Protein 1VPM (pdb70)

Secondary structure (DSSP, 8-state):
--EEEGGGT-EEEEEE--GGGB-TTSBBPHHHHHHHHHHHHHHH---SSSEE----B------S--BTTEEEEEEEEE----S---EEEEEEEEETTT--EEEEEEEEE--EE-TTS-B----EEE--SHHHHHHHHHHHHHHHHHHHHH--/-EEEHHHH-EEEEEE--GGGB-TTSBBPHHHHHHHHHHHHHHH---SSSEE---EE--EE--S--BTTPEEEEEEEE----S---EEEEEEEE-TTT--EEEEEEEEE--EE-TTS-B----EEE--SHHHHHHHHHHHHHHHHHHH-/----EEGGGT-EEEEEE--GGGB-TTSBBPHHHHHHHHHHHHHHH---SSSEE---EE--EE-----BTTSEEEEEEEE----S---EEEEEEEE-TTT--EEEEEEEEE--EE-TTS-B---PPEE--SHHHHHHHHHHHHHHHHHHH-

Radius of gyration: 23.8 Å; Cα contacts (8 Å, |Δi|>4): 1056; chains: 3; bounding box: 76×59×45 Å

Nearest PDB structures (foldseek):
  7cz3-assembly1_F  TM=9.788E-01  e=2.796E-16  Bacillus cereus ATCC 14579
  2qq2-assembly1_E  TM=9.465E-01  e=4.352E-14  Homo sapiens
  2qq2-assembly2_H  TM=9.562E-01  e=4.317E-13  Homo sapiens
  2qq2-assembly2_L  TM=9.402E-01  e=6.090E-13  Homo sapiens
  2q2b-assembly1_B  TM=9.324E-01  e=1.348E-11  Mus musculus

Solvent-accessible surface area: 20459 Å² total

CATH classification: 3.10.129.10

Foldseek 3Di:
DAEEAQVLLKDKDKAAQAPVQDDPVFWGDPVVVVVVQVVSQQSSVNQFPAHDDWPDKDDKDFPDTEGHRKMKMKIKTDLWADFFKKMKMWIWIQDPVPRDIDTGIIIITMGGADPVRHGDGTHTYDYDDPVSVVSNVCVVVVVVVVVVVPDD/DEEAQVQLKDKDKDWQAPVQADPVFWGDPVSVVVVQVVSQQSSVNQFPAHDDWPDKDDKDFPDIEGGGWMKMKIKTDQWDDFFKKMKMWIWTADPVVRDIGTGIIIITMGGAHPVRHGDGTHTYDYDDPVSVVSNVCVVVVVVVVVVD/DADFAAQVLQKDKDKDAAADVQADPVFWGDPVSVVVVQVVSQQSSLNQFPAHDDWPDKPDKDFPDTDGHGWMKMKIKTDQWDDFFKKMKMWIWTARPVPRDIGTGIIIITMGGADPVRHGDGTGTYDYDDPVSVVSNVCVVVVVVVVVVD

Sequence (450 aa):
IQSYPVERSRTIQTRLVLPPDTNHLGTIFGGKVLAYIDEIAALTAKHANSAVVTASIDSVDFKSSATVVGGDDALELEGFVTHTGRTSEVYVRVHSNNLLTGERTLTTESFLTVAVDESGKPKPVPQVEPQTEEEKRLYETAPARKENRKKRAALQSYPVERSRTIQTRLVLPPDTNHLGTIFGGKVLAYIDEIAALTAKHANSAVVTASIDSVDFKSSATVGDALELEGFVTHTGRTSEVYVRVHSNNLLTGERTLTTESFLTVAVDESGKPKPVPQVEPQTEEEKRLYETAPARKENRKKRHIQSYPVERSRTIQTRLVLPPDTNHLGTIFGGKVLAYIDEIAALTAKHANSAVVTASIDSVDFKSSATVGDALELEGFVTHTGRTSEVYVRVHSNNLLTGERTLTTESFLTVAVDESGKPKPVPQVEPQTEEEKRLYETAPARKENRKKR

Structure (mmCIF, N/CA/C/O backbone):
data_1VPM
#
_entry.id   1VPM
#
_cell.length_a   82.984
_cell.length_b   106.507
_cell.length_c   120.254
_cell.angle_alpha   90.00
_cell.angle_beta   90.00
_cell.angle_gamma   90.00
#
_symmetry.space_group_name_H-M   'I 21 21 21'
#
loop_
_entity.id
_entity.type
_entity.pdbx_description
1 polymer 'acyl-CoA hydrolase'
2 non-polymer 'COENZYME A'
3 non-polymer 'PHOSPHATE ION'
4 water water
#
loop_
_atom_site.group_PDB
_atom_site.id
_atom_site.type_symbol
_atom_site.label_atom_id
_atom_site.label_alt_id
_atom_site.label_comp_id
_atom_site.label_asym_id
_atom_site.label_entity_id
_atom_site.label_seq_id
_atom_site.pdbx_PDB_ins_code
_atom_site.Cartn_x
_atom_site.Cartn_y
_atom_site.Cartn_z
_atom_site.occupancy
_atom_site.B_iso_or_equiv
_atom_site.auth_seq_id
_atom_site.auth_comp_id
_atom_site.auth_asym_id
_atom_site.auth_atom_id
_atom_site.pdbx_PDB_model_num
ATOM 1 N N . ILE A 1 14 ? -11.112 47.970 59.167 1.00 52.46 2 ILE A N 1
ATOM 2 C CA . ILE A 1 14 ? -11.398 48.862 60.349 1.00 51.95 2 ILE A CA 1
ATOM 3 C C . ILE A 1 14 ? -10.415 50.054 60.387 1.00 46.43 2 ILE A C 1
ATOM 4 O O . ILE A 1 14 ? -10.827 51.202 60.455 1.00 51.47 2 ILE A O 1
ATOM 9 N N . GLN A 1 15 ? -9.127 49.767 60.338 1.00 38.31 3 GLN A N 1
ATOM 10 C CA . GLN A 1 15 ? -8.100 50.790 60.357 1.00 32.93 3 GLN A C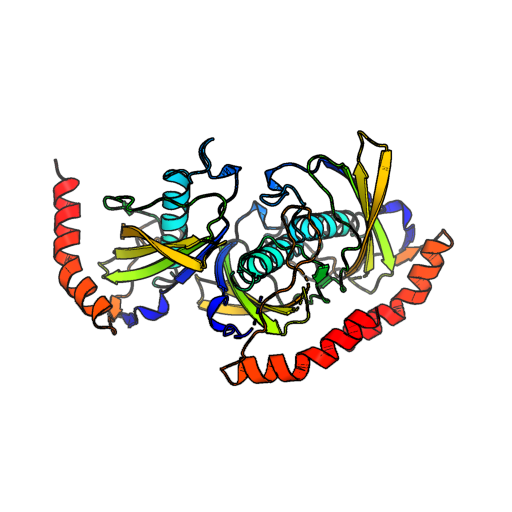A 1
ATOM 11 C C . GLN A 1 15 ? -8.276 51.725 59.126 1.00 29.01 3 GLN A C 1
ATOM 12 O O . GLN A 1 15 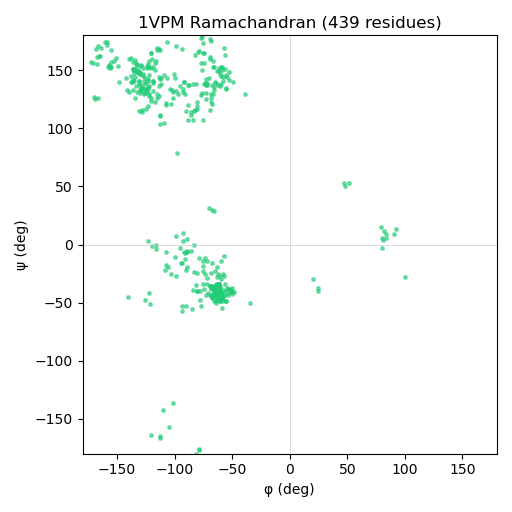? -8.577 51.255 58.039 1.00 28.19 3 GLN A O 1
ATOM 18 N N . SER A 1 16 ? -8.151 53.026 59.342 1.00 27.03 4 SER A N 1
ATOM 19 C CA . SER A 1 16 ? -8.228 53.998 58.275 1.00 26.19 4 SER A CA 1
ATOM 20 C C . SER A 1 16 ? -7.115 55.040 58.437 1.00 24.65 4 SER A C 1
ATOM 21 O O . SER A 1 16 ? -6.604 55.277 59.550 1.00 25.00 4 SER A O 1
ATOM 24 N N . TYR A 1 17 ? -6.674 55.590 57.304 1.00 20.78 5 TYR A N 1
ATOM 25 C CA . TYR A 1 17 ? -5.706 56.668 57.296 1.00 22.40 5 TYR A CA 1
ATOM 26 C C . TYR A 1 17 ? -6.159 57.806 56.372 1.00 24.14 5 TYR A C 1
ATOM 27 O O . TYR A 1 17 ? -6.816 57.576 55.354 1.00 24.64 5 TYR A O 1
ATOM 36 N N . PRO A 1 18 ? -5.796 59.038 56.725 1.00 24.03 6 PRO A N 1
ATOM 37 C CA . PRO A 1 18 ? -6.075 60.142 55.836 1.00 25.23 6 PRO A CA 1
ATOM 38 C C . PRO A 1 18 ? -5.481 59.927 54.442 1.00 24.92 6 PRO A C 1
ATOM 39 O O . PRO A 1 18 ? -4.406 59.322 54.266 1.00 22.12 6 PRO A O 1
ATOM 43 N N . VAL A 1 19 ? -6.153 60.522 53.476 1.00 25.62 7 VAL A N 1
ATOM 44 C CA . VAL A 1 19 ? -5.693 60.517 52.077 1.00 25.48 7 VAL A CA 1
ATOM 45 C C . VAL A 1 19 ? -4.298 61.033 52.006 1.00 25.09 7 VAL A C 1
ATOM 46 O O . VAL A 1 19 ? -3.470 60.539 51.225 1.00 26.44 7 VAL A O 1
ATOM 50 N N . GLU A 1 20 ? -3.994 62.013 52.821 1.00 28.46 8 GLU A N 1
ATOM 51 C CA . GLU A 1 20 ? -2.705 62.629 52.816 1.00 29.68 8 GLU A CA 1
ATOM 52 C C . GLU A 1 20 ? -1.548 61.704 53.072 1.00 30.19 8 GLU A C 1
ATOM 53 O O . GLU A 1 20 ? -0.464 62.000 52.630 1.00 34.33 8 GLU A O 1
ATOM 59 N N . ARG A 1 21 ? -1.751 60.579 53.771 1.00 28.61 9 ARG A N 1
ATOM 60 C CA . ARG A 1 21 ? -0.654 59.607 54.002 1.00 29.37 9 ARG A CA 1
ATOM 61 C C . ARG A 1 21 ? -0.121 59.062 52.676 1.00 28.12 9 ARG A C 1
ATOM 62 O O . ARG A 1 21 ? 1.030 58.760 52.565 1.00 30.48 9 ARG A O 1
ATOM 70 N N . SER A 1 22 ? -1.014 58.882 51.708 1.00 26.64 10 SER A N 1
ATOM 71 C CA . SER A 1 22 ? -0.704 58.198 50.449 1.00 26.92 10 SER A CA 1
ATOM 72 C C . SER A 1 22 ? -0.189 59.199 49.395 1.00 27.48 10 SER A C 1
ATOM 73 O O . SER A 1 22 ? 0.442 58.799 48.400 1.00 25.38 10 SER A O 1
ATOM 76 N N . ARG A 1 23 ? -0.461 60.495 49.599 1.00 23.61 11 ARG A N 1
ATOM 77 C CA . ARG A 1 23 ? -0.340 61.452 48.488 1.00 24.52 11 ARG A CA 1
ATOM 78 C C . ARG A 1 23 ? 1.110 61.573 48.058 1.00 27.71 11 ARG A C 1
ATOM 79 O O . ARG A 1 23 ? 2.005 61.685 48.886 1.00 25.87 11 ARG A O 1
ATOM 93 N N . THR A 1 24 ? 1.353 61.506 46.748 1.00 25.02 12 THR A N 1
ATOM 94 C CA . THR A 1 24 ? 2.671 61.473 46.214 1.00 23.55 12 THR A CA 1
ATOM 95 C C . THR A 1 24 ? 2.762 62.366 44.996 1.00 25.51 12 THR A C 1
ATOM 96 O O . THR A 1 24 ? 1.861 62.466 44.205 1.00 26.15 12 THR A O 1
ATOM 100 N N . ILE A 1 25 ? 3.878 63.060 44.932 1.00 25.94 13 ILE A N 1
ATOM 101 C CA . ILE A 1 25 ? 4.208 63.943 43.800 1.00 28.88 13 ILE A CA 1
ATOM 102 C C . ILE A 1 25 ? 5.471 63.499 43.081 1.00 27.07 13 ILE A C 1
ATOM 103 O O . ILE A 1 25 ? 6.503 63.088 43.690 1.00 26.77 13 ILE A O 1
ATOM 108 N N . GLN A 1 26 ? 5.426 63.575 41.753 1.00 26.40 14 GLN A N 1
ATOM 109 C CA . GLN A 1 26 ? 6.623 63.345 40.933 1.00 28.53 14 GLN A CA 1
ATOM 110 C C . GLN A 1 26 ? 6.745 64.465 39.908 1.00 27.54 14 GLN A C 1
ATOM 111 O O . GLN A 1 26 ? 5.752 65.045 39.474 1.00 27.84 14 GLN A O 1
ATOM 117 N N . THR A 1 27 ? 7.995 64.789 39.542 1.00 26.33 15 THR A N 1
ATOM 118 C CA . THR A 1 27 ? 8.253 65.711 38.442 1.00 25.31 15 THR A CA 1
ATOM 119 C C . THR A 1 27 ? 9.282 65.064 37.533 1.00 28.52 15 THR A C 1
ATOM 120 O O . THR A 1 27 ? 10.242 64.493 38.024 1.00 29.69 15 THR A O 1
ATOM 124 N N . ARG A 1 28 ? 9.087 65.167 36.221 1.00 26.73 16 ARG A N 1
ATOM 125 C CA . ARG A 1 28 ? 10.004 64.528 35.257 1.00 28.60 16 ARG A CA 1
ATOM 126 C C . ARG A 1 28 ? 10.280 65.511 34.134 1.00 25.82 16 ARG A C 1
ATOM 127 O O . ARG A 1 28 ? 9.381 66.162 33.633 1.00 26.50 16 ARG A O 1
ATOM 135 N N . LEU A 1 29 ? 11.512 65.542 33.694 1.00 24.51 17 LEU A N 1
ATOM 136 C CA . LEU A 1 29 ? 11.887 66.337 32.565 1.00 26.16 17 LEU A CA 1
ATOM 137 C C . LEU A 1 29 ? 11.531 65.558 31.302 1.00 26.93 17 LEU A C 1
ATOM 138 O O . LEU A 1 29 ? 11.831 64.362 31.218 1.00 28.73 17 LEU A O 1
ATOM 143 N N . VAL A 1 30 ? 10.982 66.235 30.305 1.00 23.83 18 VAL A N 1
ATOM 144 C CA . VAL A 1 30 ? 10.680 65.577 29.005 1.00 26.22 18 VAL A CA 1
ATOM 145 C C . VAL A 1 30 ? 11.918 65.689 28.127 1.00 25.25 18 VAL A C 1
ATOM 146 O O . VAL A 1 30 ? 12.438 66.814 27.840 1.00 25.07 18 VAL A O 1
ATOM 150 N N . LEU A 1 31 ? 12.477 64.547 27.711 1.00 25.59 19 LEU A N 1
ATOM 151 C CA . LEU A 1 31 ? 13.657 64.562 26.918 1.00 28.61 19 LEU A CA 1
ATOM 152 C C . LEU A 1 31 ? 13.474 63.898 25.551 1.00 30.69 19 LEU A C 1
ATOM 153 O O . LEU A 1 31 ? 12.505 63.214 25.360 1.00 29.17 19 LEU A O 1
ATOM 158 N N . PRO A 1 32 ? 14.412 64.128 24.617 1.00 31.48 20 PRO A N 1
ATOM 159 C CA . PRO A 1 32 ? 14.249 63.593 23.230 1.00 34.15 20 PRO A CA 1
ATOM 160 C C . PRO A 1 32 ? 13.906 62.109 23.064 1.00 34.92 20 PRO A C 1
ATOM 161 O O . PRO A 1 32 ? 13.097 61.776 22.200 1.00 36.27 20 PRO A O 1
ATOM 165 N N . PRO A 1 33 ? 14.455 61.219 23.903 1.00 32.90 21 PRO A N 1
ATOM 166 C CA . PRO A 1 33 ? 14.062 59.795 23.809 1.00 34.36 21 PRO A CA 1
ATOM 167 C C . PRO A 1 33 ? 12.603 59.484 24.100 1.00 34.87 21 PRO A C 1
ATOM 168 O O . PRO A 1 33 ? 12.156 58.401 23.776 1.00 36.10 21 PRO A O 1
ATOM 172 N N . ASP A 1 34 ? 11.925 60.421 24.779 1.00 28.04 22 ASP A N 1
ATOM 173 C CA . ASP A 1 34 ? 10.557 60.313 25.247 1.00 29.08 22 ASP A CA 1
ATOM 174 C C . ASP A 1 34 ? 9.530 60.803 24.229 1.00 26.69 22 ASP A C 1
ATOM 175 O O . ASP A 1 34 ? 8.343 60.687 24.519 1.00 27.08 22 ASP A O 1
ATOM 180 N N . THR A 1 35 ? 9.956 61.371 23.095 1.00 25.72 23 THR A N 1
ATOM 181 C CA . THR A 1 35 ? 9.073 62.085 22.163 1.00 26.39 23 THR A CA 1
ATOM 182 C C . THR A 1 35 ? 9.092 61.513 20.749 1.00 27.90 23 THR A C 1
ATOM 183 O O . THR A 1 35 ? 10.081 60.942 20.321 1.00 28.50 23 THR A O 1
ATOM 187 N N . ASN A 1 36 ? 8.028 61.787 19.991 1.00 25.06 24 ASN A N 1
ATOM 188 C CA . ASN A 1 36 ? 8.000 61.559 18.540 1.00 25.66 24 ASN A CA 1
ATOM 189 C C . ASN A 1 36 ? 8.962 62.548 17.863 1.00 30.13 24 ASN A C 1
ATOM 190 O O . ASN A 1 36 ? 9.597 63.405 18.521 1.00 30.24 24 ASN A O 1
ATOM 195 N N . HIS A 1 37 ? 9.132 62.419 16.557 1.00 29.78 25 HIS A N 1
ATOM 196 C CA . HIS A 1 37 ? 10.178 63.182 15.892 1.00 33.47 25 HIS A CA 1
ATOM 197 C C . HIS A 1 37 ? 9.843 64.648 15.743 1.00 34.40 25 HIS A C 1
ATOM 198 O O . HIS A 1 37 ? 10.712 65.448 15.422 1.00 35.60 25 HIS A O 1
ATOM 205 N N . LEU A 1 38 ? 8.586 64.990 16.001 1.00 33.30 26 LEU A N 1
ATOM 206 C CA . LEU A 1 38 ? 8.160 66.360 16.161 1.00 33.09 26 LEU A CA 1
ATOM 207 C C . LEU A 1 38 ? 8.305 66.949 17.566 1.00 33.45 26 LEU A C 1
ATOM 208 O O . LEU A 1 38 ? 8.032 68.133 17.767 1.00 34.60 26 LEU A O 1
ATOM 213 N N . GLY A 1 39 ? 8.706 66.126 18.533 1.00 30.49 27 GLY A N 1
ATOM 214 C CA . GLY A 1 39 ? 8.977 66.566 19.902 1.00 30.26 27 GLY A CA 1
ATOM 215 C C . GLY A 1 39 ? 7.856 66.498 20.899 1.00 28.77 27 GLY A C 1
ATOM 216 O O . GLY A 1 39 ? 7.976 66.995 22.019 1.00 28.74 27 GLY A O 1
ATOM 217 N N . THR A 1 40 ? 6.783 65.794 20.530 1.00 25.38 28 THR A N 1
ATOM 218 C CA . THR A 1 40 ? 5.634 65.565 21.412 1.00 28.10 28 THR A CA 1
ATOM 219 C C . THR A 1 40 ? 5.834 64.271 22.189 1.00 25.37 28 THR A C 1
ATOM 220 O O . THR A 1 40 ? 6.157 63.227 21.567 1.00 25.89 28 THR A O 1
ATOM 224 N N . ILE A 1 41 ? 5.676 64.325 23.513 1.00 24.52 29 ILE A N 1
ATOM 225 C CA . ILE A 1 41 ? 5.916 63.163 24.342 1.00 24.43 29 ILE A CA 1
ATOM 226 C C . ILE A 1 41 ? 5.000 62.003 23.935 1.00 23.62 29 ILE A C 1
ATOM 227 O O . ILE A 1 41 ? 3.837 62.225 23.600 1.00 26.49 29 ILE A O 1
ATOM 232 N N . PHE A 1 42 ? 5.562 60.783 23.891 1.00 24.84 30 PHE A N 1
ATOM 233 C CA . PHE A 1 42 ? 4.722 59.583 23.631 1.00 24.20 30 PHE A CA 1
ATOM 234 C C . PHE A 1 42 ? 3.694 59.408 24.724 1.00 23.34 30 PHE A C 1
ATOM 235 O O . PHE A 1 42 ? 4.012 59.547 25.919 1.00 24.25 30 PHE A O 1
ATOM 243 N N . GLY A 1 43 ? 2.450 59.075 24.341 1.00 22.42 31 GLY A N 1
ATOM 244 C CA . GLY A 1 43 ? 1.424 58.683 25.285 1.00 26.38 31 GLY A CA 1
ATOM 245 C C . GLY A 1 43 ? 1.898 57.633 26.279 1.00 23.55 31 GLY A C 1
ATOM 246 O O . GLY A 1 43 ? 1.520 57.654 27.456 1.00 23.71 31 GLY A O 1
ATOM 247 N N . GLY A 1 44 ? 2.648 56.675 25.788 1.00 23.00 32 GLY A N 1
ATOM 248 C CA . GLY A 1 44 ? 3.136 55.590 26.630 1.00 27.32 32 GLY A CA 1
ATOM 249 C C . GLY A 1 44 ? 4.053 56.009 27.760 1.00 21.83 32 GLY A C 1
ATOM 250 O O . GLY A 1 44 ? 4.052 55.372 28.823 1.00 23.29 32 GLY A O 1
ATOM 251 N N . LYS A 1 45 ? 4.861 57.034 27.560 1.00 22.26 33 LYS A N 1
ATOM 252 C CA . LYS A 1 45 ? 5.725 57.506 28.632 1.00 25.69 33 LYS A CA 1
ATOM 253 C C . LYS A 1 45 ? 4.857 58.096 29.746 1.00 23.67 33 LYS A C 1
ATOM 254 O O . LYS A 1 45 ? 5.103 57.871 30.921 1.00 23.04 33 LYS A O 1
ATOM 260 N N . VAL A 1 46 ? 3.834 58.858 29.363 1.00 22.38 34 VAL A N 1
ATOM 261 C CA . VAL A 1 46 ? 2.915 59.453 30.317 1.00 21.95 34 VAL A CA 1
ATOM 262 C C . VAL A 1 46 ? 2.144 58.373 31.102 1.00 22.04 34 VAL A C 1
ATOM 263 O O . VAL A 1 46 ? 2.110 58.374 32.355 1.00 21.31 34 VAL A O 1
ATOM 267 N N . LEU A 1 47 ? 1.695 57.354 30.383 1.00 21.28 35 LEU A N 1
ATOM 268 C CA . LEU A 1 47 ? 1.121 56.222 31.051 1.00 21.65 35 LEU A CA 1
ATOM 269 C C . LEU A 1 47 ? 2.055 55.504 32.024 1.00 21.06 35 LEU A C 1
ATOM 270 O O . LEU A 1 47 ? 1.574 55.123 33.144 1.00 23.33 35 LEU A O 1
ATOM 275 N N . ALA A 1 48 ? 3.306 55.338 31.630 1.00 22.93 36 ALA A N 1
ATOM 276 C CA . ALA A 1 48 ? 4.340 54.688 32.470 1.00 19.87 36 ALA A CA 1
ATOM 277 C C . ALA A 1 48 ? 4.478 55.490 33.776 1.00 22.85 36 ALA A C 1
ATOM 278 O O . ALA A 1 48 ? 4.517 54.930 34.900 1.00 22.84 36 ALA A O 1
ATOM 280 N N . TYR A 1 49 ? 4.557 56.802 33.629 1.00 24.17 37 TYR A N 1
ATOM 281 C CA . TYR A 1 49 ? 4.709 57.691 34.804 1.00 25.41 37 TYR A CA 1
ATOM 282 C C . TYR A 1 49 ? 3.491 57.703 35.697 1.00 21.27 37 TYR A C 1
ATOM 283 O O . TYR A 1 49 ? 3.621 57.719 36.942 1.00 20.99 37 TYR A O 1
ATOM 292 N N . ILE A 1 50 ? 2.289 57.616 35.115 1.00 22.24 38 ILE A N 1
ATOM 293 C CA . ILE A 1 50 ? 1.044 57.531 35.863 1.00 23.64 38 ILE A CA 1
ATOM 294 C C . ILE A 1 50 ? 1.010 56.254 36.739 1.00 23.62 38 ILE A C 1
ATOM 295 O O . ILE A 1 50 ? 0.694 56.313 37.923 1.00 22.88 38 ILE A O 1
ATOM 300 N N . ASP A 1 51 ? 1.374 55.116 36.168 1.00 23.70 39 ASP A N 1
ATOM 301 C CA . ASP A 1 51 ? 1.401 53.868 36.952 1.00 23.71 39 ASP A CA 1
ATOM 302 C C . ASP A 1 51 ? 2.486 53.929 38.015 1.00 23.45 39 ASP A C 1
ATOM 303 O O . ASP A 1 51 ? 2.274 53.431 39.115 1.00 24.59 39 ASP A O 1
ATOM 308 N N . GLU A 1 52 ? 3.631 54.535 37.732 1.00 24.36 40 GLU A N 1
ATOM 309 C CA . GLU A 1 52 ? 4.729 54.635 38.700 1.00 25.50 40 GLU A CA 1
ATOM 310 C C . GLU A 1 52 ? 4.250 55.366 39.923 1.00 23.49 40 GLU A C 1
ATOM 311 O O . GLU A 1 52 ? 4.495 54.931 41.070 1.00 22.12 40 GLU A O 1
ATOM 322 N N . ILE A 1 53 ? 3.582 56.494 39.707 1.00 22.27 41 ILE A N 1
ATOM 323 C CA . ILE A 1 53 ? 3.151 57.313 40.849 1.00 24.33 41 ILE A CA 1
ATOM 324 C C . ILE A 1 53 ? 2.001 56.582 41.552 1.00 23.02 41 ILE A C 1
ATOM 325 O O . ILE A 1 53 ? 1.874 56.627 42.764 1.00 23.08 41 ILE A O 1
ATOM 330 N N . ALA A 1 54 ? 1.174 55.879 40.816 1.00 22.50 42 ALA A N 1
ATOM 331 C CA . ALA A 1 54 ? 0.104 55.138 41.453 1.00 23.08 42 ALA A CA 1
ATOM 332 C C . ALA A 1 54 ? 0.589 54.021 42.349 1.00 22.98 42 ALA A C 1
ATOM 333 O O . ALA A 1 54 ? -0.004 53.774 43.402 1.00 22.04 42 ALA A O 1
ATOM 335 N N . ALA A 1 55 ? 1.607 53.310 41.906 1.00 21.28 43 ALA A N 1
ATOM 336 C CA . ALA A 1 55 ? 2.251 52.240 42.673 1.00 23.12 43 ALA A CA 1
ATOM 337 C C . ALA A 1 55 ? 2.829 52.818 43.950 1.00 23.98 43 ALA A C 1
ATOM 338 O O . ALA A 1 55 ? 2.648 52.237 45.021 1.00 21.74 43 ALA A O 1
ATOM 340 N N . LEU A 1 56 ? 3.553 53.941 43.849 1.00 21.78 44 LEU A N 1
ATOM 341 C CA . LEU A 1 56 ? 4.094 54.579 45.038 1.00 21.83 44 LEU A CA 1
ATOM 342 C C . LEU A 1 56 ? 3.022 54.977 46.039 1.00 20.79 44 LEU A C 1
ATOM 343 O O . LEU A 1 56 ? 3.146 54.710 47.249 1.00 21.28 44 LEU A O 1
ATOM 348 N N . THR A 1 57 ? 1.990 55.598 45.526 1.00 21.47 45 THR A N 1
ATOM 349 C CA . THR A 1 57 ? 0.835 55.995 46.324 1.00 22.39 45 THR A CA 1
ATOM 350 C C . THR A 1 57 ? 0.191 54.820 47.081 1.00 21.62 45 THR A C 1
ATOM 351 O O . THR A 1 57 ? -0.088 54.875 48.299 1.00 20.74 45 THR A O 1
ATOM 355 N N . ALA A 1 58 ? -0.052 53.739 46.349 1.00 21.90 46 ALA A N 1
ATOM 356 C CA . ALA A 1 58 ? -0.723 52.581 46.903 1.00 21.56 46 ALA A CA 1
ATOM 357 C C . ALA A 1 58 ? 0.191 51.867 47.905 1.00 21.46 46 ALA A C 1
ATOM 358 O O . ALA A 1 58 ? -0.254 51.408 48.942 1.00 20.95 46 ALA A O 1
ATOM 368 N N . LYS A 1 60 ? 2.423 53.313 49.783 1.00 20.20 48 LYS A N 1
ATOM 369 C CA . LYS A 1 60 ? 2.381 54.160 50.978 1.00 23.88 48 LYS A CA 1
ATOM 370 C C . LYS A 1 60 ? 1.131 53.961 51.795 1.00 24.57 48 LYS A C 1
ATOM 371 O O . LYS A 1 60 ? 1.185 54.012 53.043 1.00 25.23 48 LYS A O 1
ATOM 377 N N . HIS A 1 61 ? 0.000 53.762 51.117 1.00 22.38 49 HIS A N 1
ATOM 378 C CA . HIS A 1 61 ? -1.261 53.564 51.847 1.00 23.41 49 HIS A CA 1
ATOM 379 C C . HIS A 1 61 ? -1.309 52.219 52.541 1.00 22.94 49 HIS A C 1
ATOM 380 O O . HIS A 1 61 ? -1.754 52.138 53.684 1.00 23.21 49 HIS A O 1
ATOM 387 N N . ALA A 1 62 ? -0.839 51.182 51.859 1.00 22.13 50 ALA A N 1
ATOM 388 C CA . ALA A 1 62 ? -0.978 49.785 52.299 1.00 22.51 50 ALA A CA 1
ATOM 389 C C . ALA A 1 62 ? 0.229 49.192 52.963 1.00 22.65 50 ALA A C 1
ATOM 390 O O . ALA A 1 62 ? 0.163 48.078 53.488 1.00 22.51 50 ALA A O 1
ATOM 392 N N . ASN A 1 63 ? 1.358 49.901 52.886 1.00 22.77 51 ASN A N 1
ATOM 393 C CA . ASN A 1 63 ? 2.637 49.386 53.349 1.00 22.85 51 ASN A CA 1
ATOM 394 C C . ASN A 1 63 ? 2.906 47.949 52.856 1.00 21.90 51 ASN A C 1
ATOM 395 O O . ASN A 1 63 ? 3.235 47.044 53.622 1.00 22.81 51 ASN A O 1
ATOM 400 N N . SER A 1 64 ? 2.795 47.772 51.538 1.00 23.05 52 SER A N 1
ATOM 401 C CA . SER A 1 64 ? 2.815 46.462 50.899 1.00 24.60 52 SER A CA 1
ATOM 402 C C . SER A 1 64 ? 3.319 46.590 49.502 1.00 23.58 52 SER A C 1
ATOM 403 O O . SER A 1 64 ? 3.185 47.638 48.891 1.00 23.52 52 SER A O 1
ATOM 408 N N . ALA A 1 65 ? 3.826 45.492 48.948 1.00 23.55 53 ALA A N 1
ATOM 409 C CA . ALA A 1 65 ? 3.908 45.410 47.492 1.00 24.61 53 ALA A CA 1
ATOM 410 C C . ALA A 1 65 ? 2.505 45.566 46.897 1.00 24.24 53 ALA A C 1
ATOM 411 O O . ALA A 1 65 ? 1.503 45.240 47.540 1.00 22.47 53 ALA A O 1
ATOM 413 N N . VAL A 1 66 ? 2.448 46.067 45.669 1.00 23.41 54 VAL A N 1
ATOM 414 C CA . VAL A 1 66 ? 1.176 46.232 44.974 1.00 21.89 54 VAL A CA 1
ATOM 415 C C . VAL A 1 66 ? 1.304 45.797 43.522 1.00 21.59 54 VAL A C 1
ATOM 416 O O . VAL A 1 66 ? 2.402 45.711 42.975 1.00 21.64 54 VAL A O 1
ATOM 420 N N . VAL A 1 67 ? 0.165 45.512 42.896 1.00 21.50 55 VAL A N 1
ATOM 421 C CA . VAL A 1 67 ? 0.132 45.250 41.461 1.00 23.15 55 VAL A CA 1
ATOM 422 C C . VAL A 1 67 ? -1.014 46.075 40.889 1.00 22.14 55 VAL A C 1
ATOM 423 O O . VAL A 1 67 ? -1.955 46.414 41.606 1.00 22.51 55 VAL A O 1
ATOM 427 N N . THR A 1 68 ? -0.889 46.427 39.611 1.00 22.35 56 THR A N 1
ATOM 428 C CA . THR A 1 68 ? -1.921 47.201 38.946 1.00 21.09 56 THR A CA 1
ATOM 429 C C . THR A 1 68 ? -2.993 46.262 38.396 1.00 21.52 56 THR A C 1
ATOM 430 O O . THR A 1 68 ? -2.704 45.416 37.559 1.00 23.36 56 THR A O 1
ATOM 434 N N . ALA A 1 69 ? -4.196 46.342 38.926 1.00 21.19 57 ALA A N 1
ATOM 435 C CA . ALA A 1 69 ? -5.281 45.533 38.393 1.00 20.54 57 ALA A CA 1
ATOM 436 C C . ALA A 1 69 ? -5.880 46.059 37.098 1.00 22.92 57 ALA A C 1
ATOM 437 O O . ALA A 1 69 ? -6.243 45.295 36.184 1.00 19.27 57 ALA A O 1
ATOM 439 N N . SER A 1 70 ? -6.014 47.365 37.057 1.00 22.78 58 SER A N 1
ATOM 440 C CA . SER A 1 70 ? -6.572 48.095 35.911 1.00 22.12 58 SER A CA 1
ATOM 441 C C . SER A 1 70 ? -6.277 49.599 35.956 1.00 24.00 58 SER A C 1
ATOM 442 O O . SER A 1 70 ? -5.875 50.168 36.969 1.00 21.76 58 SER A O 1
ATOM 445 N N . ILE A 1 71 ? -6.419 50.224 34.795 1.00 23.42 59 ILE A N 1
ATOM 446 C CA . ILE A 1 71 ? -6.476 51.650 34.623 1.00 22.86 59 ILE A CA 1
ATOM 447 C C . ILE A 1 71 ? -7.755 51.980 33.826 1.00 25.37 59 ILE A C 1
ATOM 448 O O . ILE A 1 71 ? -8.142 51.250 32.930 1.00 22.59 59 ILE A O 1
ATOM 453 N N . ASP A 1 72 ? -8.466 53.031 34.220 1.00 24.09 60 ASP A N 1
ATOM 454 C CA . ASP A 1 72 ? -9.630 53.464 33.464 1.00 24.70 60 ASP A CA 1
ATOM 455 C C . ASP A 1 72 ? -9.116 54.183 32.212 1.00 22.98 60 ASP A C 1
ATOM 456 O O . ASP A 1 72 ? -7.903 54.411 32.047 1.00 24.18 60 ASP A O 1
ATOM 461 N N . SER A 1 73 ? -10.047 54.619 31.376 1.00 23.13 61 SER A N 1
ATOM 462 C CA . SER A 1 73 ? -9.646 55.317 30.158 1.00 24.28 61 SER A CA 1
ATOM 463 C C . SER A 1 73 ? -8.808 56.571 30.486 1.00 24.01 61 SER A C 1
ATOM 464 O O . SER A 1 73 ? -8.957 57.213 31.561 1.00 25.53 61 SER A O 1
ATOM 469 N N . VAL A 1 74 ? -7.902 56.959 29.595 1.00 23.40 62 VAL A N 1
ATOM 470 C CA . VAL A 1 74 ? -7.033 58.131 29.770 1.00 22.60 62 VAL A CA 1
ATOM 471 C C . VAL A 1 74 ? -7.169 58.975 28.494 1.00 25.79 62 VAL A C 1
ATOM 472 O O . VAL A 1 74 ? -6.842 58.505 27.404 1.00 25.04 62 VAL A O 1
ATOM 476 N N . ASP A 1 75 ? -7.713 60.194 28.617 1.00 24.90 63 ASP A N 1
ATOM 477 C CA . ASP A 1 75 ? -7.907 61.085 27.473 1.00 24.18 63 ASP A CA 1
ATOM 478 C C . ASP A 1 75 ? -6.869 62.183 27.613 1.00 27.16 63 ASP A C 1
ATOM 479 O O . ASP A 1 75 ? -6.801 62.838 28.641 1.00 27.87 63 ASP A O 1
ATOM 484 N N . PHE A 1 76 ? -6.017 62.337 26.616 1.00 23.35 64 PHE A N 1
ATOM 485 C CA . PHE A 1 76 ? -4.975 63.348 26.636 1.00 25.35 64 PHE A CA 1
ATOM 486 C C . PHE A 1 76 ? -5.510 64.672 26.134 1.00 30.13 64 PHE A C 1
ATOM 487 O O . PHE A 1 76 ? -5.794 64.822 24.953 1.00 32.43 64 PHE A O 1
ATOM 495 N N . LYS A 1 77 ? -5.607 65.610 27.060 1.00 27.55 65 LYS A N 1
ATOM 496 C CA . LYS A 1 77 ? -6.152 66.954 26.819 1.00 28.97 65 LYS A CA 1
ATOM 497 C C . LYS A 1 77 ? -5.156 67.894 26.178 1.00 29.76 65 LYS A C 1
ATOM 498 O O . LYS A 1 77 ? -5.538 68.860 25.514 1.00 35.13 65 LYS A O 1
ATOM 502 N N . SER A 1 78 ? -3.881 67.610 26.376 1.00 27.56 66 SER A N 1
ATOM 503 C CA . SER A 1 78 ? -2.811 68.429 25.812 1.00 30.55 66 SER A CA 1
ATOM 504 C C . SER A 1 78 ? -1.573 67.576 25.765 1.00 33.18 66 SER A C 1
ATOM 505 O O . SER A 1 78 ? -1.569 66.481 26.292 1.00 33.32 66 SER A O 1
ATOM 508 N N . SER A 1 79 ? -0.538 68.108 25.122 1.00 36.24 67 SER A N 1
ATOM 509 C CA . SER A 1 79 ? 0.740 67.425 24.970 1.00 39.13 67 SER A CA 1
ATOM 510 C C . SER A 1 79 ? 1.777 68.043 25.874 1.00 38.32 67 SER A C 1
ATOM 511 O O . SER A 1 79 ? 1.538 69.016 26.610 1.00 43.54 67 SER A O 1
ATOM 514 N N . ALA A 1 80 ? 2.934 67.432 25.895 1.00 36.08 68 ALA A N 1
ATOM 515 C CA . ALA A 1 80 ? 4.052 68.041 26.487 1.00 35.03 68 ALA A CA 1
ATOM 516 C C . ALA A 1 80 ? 5.134 67.809 25.455 1.00 31.71 68 ALA A C 1
ATOM 517 O O . ALA A 1 80 ? 5.035 66.887 24.633 1.00 33.51 68 ALA A O 1
ATOM 519 N N . THR A 1 81 ? 6.122 68.652 25.477 1.00 31.33 69 THR A N 1
ATOM 520 C CA . THR A 1 81 ? 7.203 68.640 24.521 1.00 34.99 69 THR A CA 1
ATOM 521 C C . THR A 1 81 ? 8.518 68.757 25.222 1.00 32.02 69 THR A C 1
ATOM 522 O O . THR A 1 81 ? 8.580 69.010 26.423 1.00 31.47 69 THR A O 1
ATOM 526 N N A VAL A 1 82 ? 9.592 68.607 24.465 0.30 29.78 70 VAL A N 1
ATOM 527 N N B VAL A 1 82 ? 9.601 68.583 24.477 0.70 31.48 70 VAL A N 1
ATOM 528 C CA A VAL A 1 82 ? 10.931 68.759 24.999 0.30 28.89 70 VAL A CA 1
ATOM 529 C CA B VAL A 1 82 ? 10.941 68.555 25.037 0.70 33.74 70 VAL A CA 1
ATOM 530 C C A VAL A 1 82 ? 11.173 70.053 25.819 0.30 28.57 70 VAL A C 1
ATOM 531 C C B VAL A 1 82 ? 11.380 69.747 25.926 0.70 35.70 70 VAL A C 1
ATOM 532 O O A VAL A 1 82 ? 12.135 70.139 26.566 0.30 30.82 70 VAL A O 1
ATOM 533 O O B VAL A 1 82 ? 11.241 70.914 25.562 0.70 34.78 70 VAL A O 1
ATOM 540 N N A GLY A 1 83 ? 10.291 71.037 25.744 0.30 26.12 71 GLY A N 1
ATOM 541 N N B GLY A 1 83 ? 11.898 69.412 27.115 0.70 35.95 71 GLY A N 1
ATOM 542 C CA A GLY A 1 83 ? 10.472 72.219 26.586 0.30 22.40 71 GLY A CA 1
ATOM 543 C CA B GLY A 1 83 ? 12.458 70.394 28.024 0.70 35.45 71 GLY A CA 1
ATOM 544 C C A GLY A 1 83 ? 9.655 72.197 27.869 0.30 21.29 71 GLY A C 1
ATOM 545 C C B GLY A 1 83 ? 11.394 70.933 28.946 0.70 33.34 71 GLY A C 1
ATOM 546 O O A GLY A 1 83 ? 9.640 73.197 28.592 0.30 18.00 71 GLY A O 1
ATOM 547 O O B GLY A 1 83 ? 11.728 71.628 29.927 0.70 30.22 71 GLY A O 1
ATOM 548 N N A ASP A 1 84 ? 9.003 71.062 28.141 0.30 18.48 72 ASP A N 1
ATOM 549 N N B ASP A 1 84 ? 10.128 70.636 28.624 0.70 29.71 72 ASP A N 1
ATOM 550 C CA A ASP A 1 84 ? 8.139 70.849 29.349 0.30 19.96 72 ASP A CA 1
ATOM 551 C CA B ASP A 1 84 ? 9.034 70.826 29.546 0.70 29.13 72 ASP A CA 1
ATOM 552 C C A ASP A 1 84 ? 8.790 69.924 30.437 0.30 22.66 72 ASP A C 1
ATOM 553 C C B ASP A 1 84 ? 9.183 69.882 30.680 0.70 28.59 72 ASP A C 1
ATOM 554 O O A ASP A 1 84 ? 9.619 69.071 30.099 0.30 23.11 72 ASP A O 1
ATOM 555 O O B ASP A 1 84 ? 9.940 68.900 30.642 0.70 28.17 72 ASP A O 1
ATOM 564 N N . ALA A 1 85 ? 8.420 70.163 31.720 1.00 23.92 73 ALA A N 1
ATOM 565 C CA . ALA A 1 85 ? 8.437 69.236 32.829 1.00 25.66 73 ALA A CA 1
ATOM 566 C C . ALA A 1 85 ? 7.017 68.724 32.967 1.00 26.47 73 ALA A C 1
ATOM 567 O O . ALA A 1 85 ? 6.018 69.470 32.794 1.00 30.48 73 ALA A O 1
ATOM 569 N N . LEU A 1 86 ? 6.923 67.463 33.321 1.00 23.40 74 LEU A N 1
ATOM 570 C CA . LEU A 1 86 ? 5.669 66.858 33.669 1.00 23.48 74 LEU A CA 1
ATOM 571 C C . LEU A 1 86 ? 5.572 66.738 35.159 1.00 25.85 74 LEU A C 1
ATOM 572 O O . LEU A 1 86 ? 6.484 66.231 35.789 1.00 26.13 74 LEU A O 1
ATOM 577 N N . GLU A 1 87 ? 4.432 67.144 35.702 1.00 23.41 75 GLU A N 1
ATOM 578 C CA . GLU A 1 87 ? 4.139 67.122 37.125 1.00 22.14 75 GLU A CA 1
ATOM 579 C C . GLU A 1 87 ? 2.973 66.125 37.340 1.00 23.87 75 GLU A C 1
ATOM 580 O O . GLU A 1 87 ? 1.938 66.316 36.773 1.00 28.04 75 GLU A O 1
ATOM 586 N N . LEU A 1 88 ? 3.181 65.176 38.221 1.00 22.91 76 LEU A N 1
ATOM 587 C CA . LEU A 1 88 ? 2.181 64.192 38.526 1.00 19.68 76 LEU A CA 1
ATOM 588 C C . LEU A 1 88 ? 1.856 64.216 40.019 1.00 22.91 76 LEU A C 1
ATOM 589 O O . LEU A 1 88 ? 2.789 64.413 40.850 1.00 27.89 76 LEU A O 1
ATOM 594 N N . GLU A 1 89 ? 0.579 63.954 40.317 1.00 25.59 77 GLU A N 1
ATOM 595 C CA . GLU A 1 89 ? 0.135 63.837 41.706 1.00 23.99 77 GLU A CA 1
ATOM 596 C C . GLU A 1 89 ? -0.870 62.721 41.816 1.00 24.76 77 GLU A C 1
ATOM 597 O O . GLU A 1 89 ? -1.789 62.670 41.025 1.00 23.04 77 GLU A O 1
ATOM 603 N N . GLY A 1 90 ? -0.689 61.869 42.795 1.00 22.97 78 GLY A N 1
ATOM 604 C CA . GLY A 1 90 ? -1.546 60.736 43.010 1.00 23.36 78 GLY A CA 1
ATOM 605 C C . GLY A 1 90 ? -1.991 60.665 44.467 1.00 22.24 78 GLY A C 1
ATOM 606 O O . GLY A 1 90 ? -1.233 61.085 45.367 1.00 23.76 78 GLY A O 1
ATOM 607 N N . PHE A 1 91 ? -3.189 60.166 44.667 1.00 24.20 79 PHE A N 1
ATOM 608 C CA . PHE A 1 91 ? -3.650 59.772 46.000 1.00 24.91 79 PHE A CA 1
ATOM 609 C C . PHE A 1 91 ? -4.749 58.747 45.951 1.00 22.63 79 PHE A C 1
ATOM 610 O O . PHE A 1 91 ? -5.483 58.638 44.972 1.00 20.66 79 PHE A O 1
ATOM 618 N N . VAL A 1 92 ? -4.820 57.967 47.027 1.00 20.48 80 VAL A N 1
ATOM 619 C CA . VAL A 1 92 ? -5.857 56.961 47.196 1.00 21.12 80 VAL A CA 1
ATOM 620 C C . VAL A 1 92 ? -7.140 57.709 47.492 1.00 21.99 80 VAL A C 1
ATOM 621 O O . VAL A 1 92 ? -7.190 58.532 48.407 1.00 22.85 80 VAL A O 1
ATOM 625 N N . THR A 1 93 ? -8.208 57.363 46.763 1.00 21.22 81 THR A N 1
ATOM 626 C CA . THR A 1 93 ? -9.482 58.036 46.878 1.00 22.63 81 THR A CA 1
ATOM 627 C C . THR A 1 93 ? -10.519 57.174 47.559 1.00 24.12 81 THR A C 1
ATOM 628 O O . THR A 1 93 ? -11.460 57.711 48.125 1.00 23.94 81 THR A O 1
ATOM 632 N N . HIS A 1 94 ? -10.320 55.862 47.554 1.00 22.43 82 HIS A N 1
ATOM 633 C CA . HIS A 1 94 ? -11.338 54.890 48.064 1.00 22.56 82 HIS A CA 1
ATOM 634 C C . HIS A 1 94 ? -10.712 53.507 48.068 1.00 26.12 82 HIS A C 1
ATOM 635 O O . HIS A 1 94 ? -9.798 53.239 47.336 1.00 24.84 82 HIS A O 1
ATOM 642 N N . THR A 1 95 ? -11.236 52.616 48.891 1.00 22.26 83 THR A N 1
ATOM 643 C CA . THR A 1 95 ? -10.685 51.274 48.993 1.00 22.90 83 THR A CA 1
ATOM 644 C C . THR A 1 95 ? -11.795 50.233 49.025 1.00 26.19 83 THR A C 1
ATOM 645 O O . THR A 1 95 ? -12.909 50.521 49.433 1.00 24.91 83 THR A O 1
ATOM 649 N N . GLY A 1 96 ? -11.441 49.026 48.640 1.00 26.41 84 GLY A N 1
ATOM 650 C CA . GLY A 1 96 ? -12.282 47.835 48.864 1.00 27.43 84 GLY A CA 1
ATOM 651 C C . GLY A 1 96 ? -11.567 46.995 49.905 1.00 30.00 84 GLY A C 1
ATOM 652 O O . GLY A 1 96 ? -10.899 47.530 50.772 1.00 35.94 84 GLY A O 1
ATOM 653 N N . ARG A 1 97 ? -11.603 45.686 49.760 1.00 25.57 85 ARG A N 1
ATOM 654 C CA . ARG A 1 97 ? -11.011 44.784 50.734 1.00 27.09 85 ARG A CA 1
ATOM 655 C C . ARG A 1 97 ? -9.507 44.737 50.583 1.00 26.10 85 ARG A C 1
ATOM 656 O O . ARG A 1 97 ? -8.782 44.936 51.558 1.00 27.00 85 ARG A O 1
ATOM 664 N N . THR A 1 98 ? -9.048 44.470 49.360 1.00 23.37 86 THR A N 1
ATOM 665 C CA . THR A 1 98 ? -7.628 44.412 49.033 1.00 25.33 86 THR A CA 1
ATOM 666 C C . THR A 1 98 ? -7.230 45.425 47.975 1.00 25.77 86 THR A C 1
ATOM 667 O O . THR A 1 98 ? -6.053 45.497 47.616 1.00 26.01 86 THR A O 1
ATOM 671 N N . SER A 1 99 ? -8.206 46.182 47.480 1.00 25.70 87 SER A N 1
ATOM 672 C CA . SER A 1 99 ? -8.010 47.097 46.338 1.00 24.57 87 SER A CA 1
ATOM 673 C C . SER A 1 99 ? -8.130 48.546 46.770 1.00 23.52 87 SER A C 1
ATOM 674 O O . SER A 1 99 ? -8.782 48.886 47.768 1.00 24.61 87 SER A O 1
ATOM 685 N N . GLU A 1 101 ? -8.578 52.454 44.873 1.00 21.13 89 GLU A N 1
ATOM 686 C CA . GLU A 1 101 ? -8.639 53.359 43.751 1.00 20.15 89 GLU A CA 1
ATOM 687 C C . GLU A 1 101 ? -7.623 54.484 43.968 1.00 20.95 89 GLU A C 1
ATOM 688 O O . GLU A 1 101 ? -7.543 55.082 45.055 1.00 21.40 89 GLU A O 1
ATOM 694 N N . VAL A 1 102 ? -6.833 54.721 42.936 1.00 23.33 90 VAL A N 1
ATOM 695 C CA . VAL A 1 102 ? -5.839 55.783 42.925 1.00 21.61 90 VAL A CA 1
ATOM 696 C C . VAL A 1 102 ? -6.196 56.789 41.812 1.00 22.23 90 VAL A C 1
ATOM 697 O O . VAL A 1 102 ? -6.433 56.417 40.655 1.00 23.85 90 VAL A O 1
ATOM 701 N N . TYR A 1 103 ? -6.360 58.031 42.208 1.00 22.22 91 TYR A N 1
ATOM 702 C CA . TYR A 1 103 ? -6.521 59.148 41.261 1.00 23.11 91 TYR A CA 1
ATOM 703 C C . TYR A 1 103 ? -5.159 59.761 40.985 1.00 22.97 91 TYR A C 1
ATOM 704 O O . TYR A 1 103 ? -4.370 60.027 41.905 1.00 22.11 91 TYR A O 1
ATOM 713 N N . VAL A 1 104 ? -4.885 60.004 39.708 1.00 22.60 92 VAL A N 1
ATOM 714 C CA . VAL A 1 104 ? -3.684 60.663 39.271 1.00 22.47 92 VAL A CA 1
ATOM 715 C C . VAL A 1 104 ? -4.039 61.830 38.353 1.00 24.12 92 VAL A C 1
ATOM 716 O O . VAL A 1 104 ? -4.749 61.662 37.412 1.00 21.70 92 VAL A O 1
ATOM 720 N N . ARG A 1 105 ? -3.391 62.980 38.590 1.00 22.41 93 ARG A N 1
ATOM 721 C CA . ARG A 1 105 ? -3.467 64.148 37.691 1.00 24.14 93 ARG A CA 1
ATOM 722 C C . ARG A 1 105 ? -2.078 64.451 37.174 1.00 22.66 93 ARG A C 1
ATOM 723 O O . ARG A 1 105 ? -1.062 64.388 37.911 1.00 25.33 93 ARG A O 1
ATOM 731 N N . VAL A 1 106 ? -2.031 64.818 35.902 1.00 20.70 94 VAL A N 1
ATOM 732 C CA . VAL A 1 106 ? -0.776 65.136 35.220 1.00 21.90 94 VAL A CA 1
ATOM 733 C C . VAL A 1 106 ? -0.906 66.534 34.566 1.00 22.66 94 VAL A C 1
ATOM 734 O O . VAL A 1 106 ? -1.881 66.840 33.876 1.00 21.93 94 VAL A O 1
ATOM 738 N N . HIS A 1 107 ? 0.081 67.390 34.821 1.00 22.16 95 HIS A N 1
ATOM 739 C CA . HIS A 1 107 ? 0.200 68.732 34.196 1.00 24.03 95 HIS A CA 1
ATOM 740 C C . HIS A 1 107 ? 1.548 68.820 33.514 1.00 22.80 95 HIS A C 1
ATOM 741 O O . HIS A 1 107 ? 2.501 68.129 33.906 1.00 26.80 95 HIS A O 1
ATOM 748 N N . SER A 1 108 ? 1.602 69.638 32.467 1.00 23.97 96 SER A N 1
ATOM 749 C CA . SER A 1 108 ? 2.885 70.052 31.888 1.00 25.35 96 SER A CA 1
ATOM 750 C C . SER A 1 108 ? 3.226 71.426 32.407 1.00 25.12 96 SER A C 1
ATOM 751 O O . SER A 1 108 ? 2.342 72.265 32.577 1.00 25.18 96 SER A O 1
ATOM 754 N N . ASN A 1 109 ? 4.493 71.645 32.651 1.00 25.03 97 ASN A N 1
ATOM 755 C CA . ASN A 1 109 ? 5.013 72.943 32.966 1.00 25.20 97 ASN A CA 1
ATOM 756 C C . ASN A 1 109 ? 5.923 73.396 31.816 1.00 22.45 97 ASN A C 1
ATOM 757 O O . ASN A 1 109 ? 6.949 72.799 31.555 1.00 23.89 97 ASN A O 1
ATOM 762 N N . ASN A 1 110 ? 5.478 74.395 31.068 1.00 22.49 98 ASN A N 1
ATOM 763 C CA . ASN A 1 110 ? 6.247 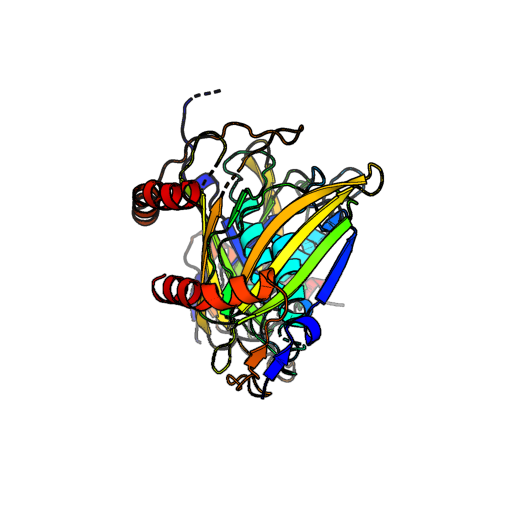74.914 29.942 1.00 20.11 98 ASN A CA 1
ATOM 764 C C . ASN A 1 110 ? 7.507 75.639 30.451 1.00 20.61 98 ASN A C 1
ATOM 765 O O . ASN A 1 110 ? 7.413 76.617 31.186 1.00 20.84 98 ASN A O 1
ATOM 770 N N . LEU A 1 111 ? 8.655 75.102 30.117 1.00 26.45 99 LEU A N 1
ATOM 771 C CA . LEU A 1 111 ? 9.828 75.661 30.799 1.00 29.81 99 LEU A CA 1
ATOM 772 C C . LEU A 1 111 ? 10.213 77.033 30.226 1.00 27.86 99 LEU A C 1
ATOM 773 O O . LEU A 1 111 ? 10.853 77.774 30.911 1.00 24.26 99 LEU A O 1
ATOM 778 N N . LEU A 1 112 ? 9.705 77.441 29.069 1.00 25.87 100 LEU A N 1
ATOM 779 C CA . LEU A 1 112 ? 9.948 78.832 28.578 1.00 29.48 100 LEU A CA 1
ATOM 780 C C . LEU A 1 112 ? 8.987 79.893 29.148 1.00 27.08 100 LEU A C 1
ATOM 781 O O . LEU A 1 112 ? 9.392 80.979 29.452 1.00 25.65 100 LEU A O 1
ATOM 786 N N . THR A 1 113 ? 7.712 79.577 29.308 1.00 23.22 101 THR A N 1
ATOM 787 C CA . THR A 1 113 ? 6.700 80.558 29.744 1.00 26.41 101 THR A CA 1
ATOM 788 C C . THR A 1 113 ? 6.223 80.418 31.163 1.00 27.47 101 THR A C 1
ATOM 789 O O . THR A 1 113 ? 5.609 81.343 31.724 1.00 30.58 101 THR A O 1
ATOM 793 N N . GLY A 1 114 ? 6.428 79.244 31.729 1.00 23.52 102 GLY A N 1
ATOM 794 C CA . GLY A 1 114 ? 5.931 78.912 33.040 1.00 25.67 102 GLY A CA 1
ATOM 795 C C . GLY A 1 114 ? 4.480 78.496 33.084 1.00 23.92 102 GLY A C 1
ATOM 796 O O . GLY A 1 114 ? 3.970 78.224 34.152 1.00 27.17 102 GLY A O 1
ATOM 797 N N . GLU A 1 115 ? 3.840 78.397 31.919 1.00 26.30 103 GLU A N 1
ATOM 798 C CA . GLU A 1 115 ? 2.442 77.995 31.834 1.00 28.31 103 GLU A CA 1
ATOM 799 C C . GLU A 1 115 ? 2.212 76.521 32.264 1.00 25.58 103 GLU A C 1
ATOM 800 O O . GLU A 1 115 ? 2.948 75.664 31.793 1.00 28.22 103 GLU A O 1
ATOM 806 N N . ARG A 1 116 ? 1.255 76.275 33.167 1.00 27.14 104 ARG A N 1
ATOM 807 C CA . ARG A 1 116 ? 0.860 74.922 33.547 1.00 29.04 104 ARG A CA 1
ATOM 808 C C . ARG A 1 116 ? -0.432 74.549 32.843 1.00 28.86 104 ARG A C 1
ATOM 809 O O . ARG A 1 116 ? -1.427 75.300 32.882 1.00 28.48 104 ARG A O 1
ATOM 817 N N . THR A 1 117 ? -0.445 73.373 32.226 1.00 24.62 105 THR A N 1
ATOM 818 C CA . THR A 1 117 ? -1.578 72.906 31.491 1.00 25.76 105 THR A CA 1
ATOM 819 C C . THR A 1 117 ? -1.911 71.486 31.961 1.00 23.70 105 THR A C 1
ATOM 820 O O . THR A 1 117 ? -1.007 70.665 32.127 1.00 25.63 105 THR A O 1
ATOM 824 N N . LEU A 1 118 ? -3.199 71.246 32.215 1.00 25.93 106 LEU A N 1
ATOM 825 C CA . LEU A 1 118 ? -3.652 69.891 32.537 1.00 24.46 106 LEU A CA 1
ATOM 826 C C . LEU A 1 118 ? -3.513 68.962 31.315 1.00 24.34 106 LEU A C 1
ATOM 827 O O . LEU A 1 118 ? -4.010 69.258 30.213 1.00 26.34 106 LEU A O 1
ATOM 832 N N . THR A 1 119 ? -2.716 67.883 31.497 1.00 22.08 107 THR A N 1
ATOM 833 C CA . THR A 1 119 ? -2.409 66.940 30.438 1.00 23.36 107 THR A CA 1
ATOM 834 C C . THR A 1 119 ? -3.447 65.828 30.439 1.00 21.62 107 THR A C 1
ATOM 835 O O . THR A 1 119 ? -4.060 65.507 29.436 1.00 26.31 107 THR A O 1
ATOM 839 N N . THR A 1 120 ? -3.625 65.227 31.612 1.00 21.78 108 THR A N 1
ATOM 840 C CA . THR A 1 120 ? -4.683 64.247 31.771 1.00 20.63 108 THR A CA 1
ATOM 841 C C . THR A 1 120 ? -4.917 63.933 33.239 1.00 22.09 108 THR A C 1
ATOM 842 O O . THR A 1 120 ? -4.228 64.402 34.129 1.00 22.32 108 THR A O 1
ATOM 846 N N . GLU A 1 121 ? -5.994 63.197 33.466 1.00 22.54 109 GLU A N 1
ATOM 847 C CA . GLU A 1 121 ? -6.378 62.655 34.767 1.00 23.13 109 GLU A CA 1
ATOM 848 C C . GLU A 1 121 ? -6.802 61.221 34.579 1.00 28.06 109 GLU A C 1
ATOM 849 O O . GLU A 1 121 ? -7.400 60.872 33.547 1.00 28.50 109 GLU A O 1
ATOM 855 N N . SER A 1 122 ? -6.604 60.402 35.585 1.00 25.09 110 SER A N 1
ATOM 856 C CA . SER A 1 122 ? -6.966 59.020 35.451 1.00 28.90 110 SER A CA 1
ATOM 857 C C . SER A 1 122 ? -7.235 58.394 36.829 1.00 26.14 110 SER A C 1
ATOM 858 O O . SER A 1 122 ? -6.876 58.931 37.839 1.00 22.65 110 SER A O 1
ATOM 861 N N . PHE A 1 123 ? -8.005 57.325 36.828 1.00 24.20 111 PHE A N 1
ATOM 862 C CA . PHE A 1 123 ? -8.133 56.424 37.990 1.00 24.52 111 PHE A CA 1
ATOM 863 C C . PHE A 1 123 ? -7.549 55.050 37.677 1.00 22.81 111 PHE A C 1
ATOM 864 O O . PHE A 1 123 ? -7.683 54.547 36.545 1.00 22.48 111 PHE A O 1
ATOM 872 N N . LEU A 1 124 ? -6.795 54.507 38.638 1.00 23.49 112 LEU A N 1
ATOM 873 C CA . LEU A 1 124 ? -6.321 53.177 38.572 1.00 23.10 112 LEU A CA 1
ATOM 874 C C . LEU A 1 124 ? -6.819 52.343 39.744 1.00 24.25 112 LEU A C 1
ATOM 875 O O . LEU A 1 124 ? -7.221 52.873 40.798 1.00 24.79 112 LEU A O 1
ATOM 880 N N . THR A 1 125 ? -6.784 51.044 39.557 1.00 21.00 113 THR A N 1
ATOM 881 C CA . THR A 1 125 ? -7.109 50.122 40.642 1.00 22.64 113 THR A CA 1
ATOM 882 C C . THR A 1 125 ? -5.839 49.348 40.959 1.00 23.38 113 THR A C 1
ATOM 883 O O . THR A 1 125 ? -5.338 48.544 40.121 1.00 22.69 113 THR A O 1
ATOM 895 N N . VAL A 1 127 ? -3.862 46.711 43.744 1.00 22.45 115 VAL A N 1
ATOM 896 C CA . VAL A 1 127 ? -4.153 45.628 44.681 1.00 21.91 115 VAL A CA 1
ATOM 897 C C . VAL A 1 127 ? -2.937 45.372 45.506 1.00 24.07 115 VAL A C 1
ATOM 898 O O . VAL A 1 127 ? -1.882 45.173 44.955 1.00 22.12 115 VAL A O 1
ATOM 902 N N . ALA A 1 128 ? -3.073 45.413 46.825 1.00 24.81 116 ALA A N 1
ATOM 903 C CA . ALA A 1 128 ? -1.963 45.073 47.732 1.00 21.80 116 ALA A CA 1
ATOM 904 C C . ALA A 1 128 ? -1.782 43.576 47.737 1.00 22.48 116 ALA A C 1
ATOM 905 O O . ALA A 1 128 ? -2.786 42.847 47.764 1.00 22.58 116 ALA A O 1
ATOM 907 N N . VAL A 1 129 ? -0.539 43.119 47.718 1.00 23.14 117 VAL A N 1
ATOM 908 C CA . VAL A 1 129 ? -0.216 41.708 47.748 1.00 25.64 117 VAL A CA 1
ATOM 909 C C . VAL A 1 129 ? 0.781 41.359 48.849 1.00 27.55 117 VAL A C 1
ATOM 910 O O . VAL A 1 129 ? 1.670 42.167 49.151 1.00 27.95 117 VAL A O 1
ATOM 914 N N . ASP A 1 130 ? 0.607 40.169 49.435 1.00 30.44 118 ASP A N 1
ATOM 915 C CA . ASP A 1 130 ? 1.544 39.653 50.455 1.00 31.23 118 ASP A CA 1
ATOM 916 C C . ASP A 1 130 ? 2.776 39.095 49.746 1.00 33.40 118 ASP A C 1
ATOM 917 O O . ASP A 1 130 ? 2.863 39.161 48.518 1.00 33.05 118 ASP A O 1
ATOM 922 N N . GLU A 1 131 ? 3.717 38.528 50.497 1.00 36.83 119 GLU A N 1
ATOM 923 C CA . GLU A 1 131 ? 4.997 38.099 49.905 1.00 39.86 119 GLU A CA 1
ATOM 924 C C . GLU A 1 131 ? 4.889 36.931 48.921 1.00 41.07 119 GLU A C 1
ATOM 925 O O . GLU A 1 131 ? 5.808 36.694 48.127 1.00 44.52 119 GLU A O 1
ATOM 928 N N . SER A 1 132 ? 3.758 36.237 48.945 1.00 41.40 120 SER A N 1
ATOM 929 C CA . SER A 1 132 ? 3.455 35.213 47.957 1.00 41.48 120 SER A CA 1
ATOM 930 C C . SER A 1 132 ? 2.659 35.758 46.785 1.00 40.37 120 SER A C 1
ATOM 931 O O . SER A 1 132 ? 2.266 34.998 45.903 1.00 38.28 120 SER A O 1
ATOM 934 N N . GLY A 1 133 ? 2.394 37.063 46.775 1.00 37.28 121 GLY A N 1
ATOM 935 C CA . GLY A 1 133 ? 1.683 37.660 45.659 1.00 35.36 121 GLY A CA 1
ATOM 936 C C . GLY A 1 133 ? 0.187 37.509 45.718 1.00 34.52 121 GLY A C 1
ATOM 937 O O . GLY A 1 133 ? -0.496 37.789 44.732 1.00 36.47 121 GLY A O 1
ATOM 938 N N . LYS A 1 134 ? -0.330 37.066 46.868 1.00 31.96 122 LYS A N 1
ATOM 939 C CA . LYS A 1 134 ? -1.767 36.941 47.081 1.00 32.13 122 LYS A CA 1
ATOM 940 C C . LYS A 1 134 ? -2.373 38.252 47.606 1.00 29.25 122 LYS A C 1
ATOM 941 O O . LYS A 1 134 ? -1.792 38.885 48.479 1.00 27.27 122 LYS A O 1
ATOM 944 N N . PRO A 1 135 ? -3.533 38.656 47.080 1.00 28.23 123 PRO A N 1
ATOM 945 C CA . PRO A 1 135 ? -4.180 39.851 47.591 1.00 28.18 123 PRO A CA 1
ATOM 946 C C . PRO A 1 135 ? -4.315 39.902 49.102 1.00 29.46 123 PRO A C 1
ATOM 947 O O . PRO A 1 135 ? -4.631 38.902 49.736 1.00 27.75 123 PRO A O 1
ATOM 951 N N . LYS A 1 136 ? -4.087 41.081 49.645 1.00 25.21 124 LYS A N 1
ATOM 952 C CA . LYS A 1 136 ? -3.916 41.310 51.068 1.00 28.86 124 LYS A CA 1
ATOM 953 C C . LYS A 1 136 ? -4.839 42.483 51.462 1.00 26.39 124 LYS A C 1
ATOM 954 O O . LYS A 1 136 ? -4.944 43.467 50.734 1.00 24.99 124 LYS A O 1
ATOM 960 N N . PRO A 1 137 ? -5.491 42.408 52.631 1.00 27.05 125 PRO A N 1
ATOM 961 C CA . PRO A 1 137 ? -6.361 43.483 53.104 1.00 27.04 125 PRO A CA 1
ATOM 962 C C . PRO A 1 137 ? -5.663 44.818 53.229 1.00 26.87 125 PRO A C 1
ATOM 963 O O . PRO A 1 137 ? -4.481 44.881 53.620 1.00 26.04 125 PRO A O 1
ATOM 967 N N . VAL A 1 138 ? -6.378 45.875 52.856 1.00 24.82 126 VAL A N 1
ATOM 968 C CA . VAL A 1 138 ? -5.867 47.245 52.935 1.00 24.73 126 VAL A CA 1
ATOM 969 C C . VAL A 1 138 ? -6.695 48.068 53.909 1.00 22.52 126 VAL A C 1
ATOM 970 O O . VAL A 1 138 ? -7.909 47.827 54.087 1.00 23.03 126 VAL A O 1
ATOM 974 N N . PRO A 1 139 ? -6.042 49.057 54.549 1.00 21.82 127 PRO A N 1
ATOM 975 C CA . PRO A 1 139 ? -6.813 49.946 55.403 1.00 21.01 127 PRO A CA 1
ATOM 976 C C . PRO A 1 139 ? -7.750 50.857 54.574 1.00 19.52 127 PRO A C 1
ATOM 977 O O . PRO A 1 139 ? -7.567 51.071 53.364 1.00 23.10 127 PRO A O 1
ATOM 981 N N . GLN A 1 140 ? -8.759 51.389 55.220 1.00 22.57 128 GLN A N 1
ATOM 982 C CA . GLN A 1 140 ? -9.576 52.414 54.563 1.00 22.59 128 GLN A CA 1
ATOM 983 C C . GLN A 1 140 ? -8.870 53.748 54.491 1.00 21.27 128 GLN A C 1
ATOM 984 O O . GLN A 1 140 ? -7.887 53.977 55.159 1.00 22.38 128 GLN A O 1
ATOM 990 N N . VAL A 1 141 ? -9.390 54.625 53.651 1.00 21.04 129 VAL A N 1
ATOM 991 C CA . VAL A 1 141 ? -8.917 55.987 53.510 1.00 21.82 129 VAL A CA 1
ATOM 992 C C . VAL A 1 141 ? -9.971 56.957 54.092 1.00 19.90 129 VAL A C 1
ATOM 993 O O . VAL A 1 141 ? -11.187 56.665 54.086 1.00 24.87 129 VAL A O 1
ATOM 997 N N . GLU A 1 142 ? -9.480 58.045 54.684 1.00 22.12 130 GLU A N 1
ATOM 998 C CA . GLU A 1 142 ? -10.308 59.092 55.315 1.00 23.94 130 GLU A CA 1
ATOM 999 C C . GLU A 1 142 ? -10.231 60.342 54.451 1.00 23.92 130 GLU A C 1
ATOM 1000 O O . GLU A 1 142 ? -9.229 61.002 54.478 1.00 21.77 130 GLU A O 1
ATOM 1011 N N . PRO A 1 143 ? -11.268 60.669 53.665 1.00 23.06 131 PRO A N 1
ATOM 1012 C CA . PRO A 1 143 ? -11.199 61.915 52.842 1.00 25.41 131 PRO A CA 1
ATOM 1013 C C . PRO A 1 143 ? -11.277 63.158 53.718 1.00 26.93 131 PRO A C 1
ATOM 1014 O O . PRO A 1 143 ? -11.952 63.129 54.733 1.00 28.95 131 PRO A O 1
ATOM 1018 N N . GLN A 1 144 ? -10.546 64.206 53.379 1.00 26.78 132 GLN A N 1
ATOM 1019 C CA . GLN A 1 144 ? -10.564 65.404 54.209 1.00 28.07 132 GLN A CA 1
ATOM 1020 C C . GLN A 1 144 ? -10.902 66.674 53.451 1.00 24.90 132 GLN A C 1
ATOM 1021 O O . GLN A 1 144 ? -11.770 67.434 53.921 1.00 27.37 132 GLN A O 1
ATOM 1027 N N . THR A 1 145 ? -10.267 66.898 52.309 1.00 24.44 133 THR A N 1
ATOM 1028 C CA . THR A 1 145 ? -10.660 68.028 51.439 1.00 26.09 133 THR A CA 1
ATOM 1029 C C . THR A 1 145 ? -12.024 67.782 50.815 1.00 23.80 133 THR A C 1
ATOM 1030 O O . THR A 1 145 ? -12.505 66.633 50.771 1.00 22.12 133 THR A O 1
ATOM 1034 N N . GLU A 1 146 ? -12.688 68.836 50.318 1.00 22.69 134 GLU A N 1
ATOM 1035 C CA . GLU A 1 146 ? -13.941 68.638 49.628 1.00 21.29 134 GLU A CA 1
ATOM 1036 C C . GLU A 1 146 ? -13.801 67.827 48.349 1.00 22.14 134 GLU A C 1
ATOM 1037 O O . GLU A 1 146 ? -14.652 67.009 48.031 1.00 22.80 134 GLU A O 1
ATOM 1043 N N . GLU A 1 147 ? -12.682 68.009 47.661 1.00 19.99 135 GLU A N 1
ATOM 1044 C CA . GLU A 1 147 ? -12.363 67.211 46.468 1.00 22.48 135 GLU A CA 1
ATOM 1045 C C . GLU A 1 147 ? -12.266 65.706 46.812 1.00 23.32 135 GLU A C 1
ATOM 1046 O O . GLU A 1 147 ? -12.942 64.855 46.208 1.00 22.61 135 GLU A O 1
ATOM 1052 N N . GLU A 1 148 ? -11.525 65.406 47.871 1.00 22.18 136 GLU A N 1
ATOM 1053 C CA . GLU A 1 148 ? -11.410 64.036 48.382 1.00 23.78 136 GLU A CA 1
ATOM 1054 C C . GLU A 1 148 ? -12.753 63.432 48.781 1.00 20.59 136 GLU A C 1
ATOM 1055 O O . GLU A 1 148 ? -13.054 62.285 48.434 1.00 22.98 136 GLU A O 1
ATOM 1061 N N . LYS A 1 149 ? -13.608 64.201 49.460 1.00 20.17 137 LYS A N 1
ATOM 1062 C CA . LYS A 1 149 ? -14.907 63.685 49.856 1.00 22.91 137 LYS A CA 1
ATOM 1063 C C . LYS A 1 149 ? -15.727 63.394 48.622 1.00 22.42 137 LYS A C 1
ATOM 1064 O O . LYS A 1 149 ? -16.426 62.370 48.549 1.00 21.38 137 LYS A O 1
ATOM 1070 N N . ARG A 1 150 ? -15.673 64.298 47.634 1.00 22.90 138 ARG A N 1
ATOM 1071 C CA . ARG A 1 150 ? -16.444 64.087 46.406 1.00 23.43 138 ARG A CA 1
ATOM 1072 C C . ARG A 1 150 ? -15.963 62.809 45.660 1.00 22.62 138 ARG A C 1
ATOM 1073 O O . ARG A 1 150 ? -16.783 62.009 45.214 1.00 24.74 138 ARG A O 1
ATOM 1081 N N . LEU A 1 151 ? -14.657 62.615 45.548 1.00 23.67 139 LEU A N 1
ATOM 1082 C CA . LEU A 1 151 ? -14.105 61.441 44.886 1.00 22.99 139 LEU A CA 1
ATOM 1083 C C . LEU A 1 151 ? -14.464 60.165 45.657 1.00 21.43 139 LEU A C 1
ATOM 1084 O O . LEU A 1 151 ? -14.752 59.147 45.043 1.00 22.53 139 LEU A O 1
ATOM 1089 N N . TYR A 1 152 ? -14.396 60.206 46.981 1.00 22.51 140 TYR A N 1
ATOM 1090 C CA . TYR A 1 152 ? -14.812 59.077 47.818 1.00 22.58 140 TYR A CA 1
ATOM 1091 C C . TYR A 1 152 ? -16.300 58.739 47.597 1.00 26.17 140 TYR A C 1
ATOM 1092 O O . TYR A 1 152 ? -16.665 57.574 47.442 1.00 27.11 140 TYR A O 1
ATOM 1101 N N . GLU A 1 153 ? -17.156 59.749 47.580 1.00 26.22 141 GLU A N 1
ATOM 1102 C CA . GLU A 1 153 ? -18.594 59.556 47.426 1.00 25.22 141 GLU A CA 1
ATOM 1103 C C . GLU A 1 153 ? -18.931 58.888 46.089 1.00 25.75 141 GLU A C 1
ATOM 1104 O O . GLU A 1 153 ? -19.918 58.094 45.999 1.00 26.03 141 GLU A O 1
ATOM 1107 N N . THR A 1 154 ? -18.157 59.203 45.061 1.00 24.98 142 THR A N 1
ATOM 1108 C CA . THR A 1 154 ? -18.423 58.772 43.695 1.00 26.32 142 THR A CA 1
ATOM 1109 C C . THR A 1 154 ? -17.675 57.507 43.295 1.00 26.87 142 THR A C 1
ATOM 1110 O O . THR A 1 154 ? -17.903 56.999 42.204 1.00 26.96 142 THR A O 1
ATOM 1114 N N . ALA A 1 155 ? -16.834 56.968 44.184 1.00 25.78 143 ALA A N 1
ATOM 1115 C CA . ALA A 1 155 ? -15.995 55.822 43.884 1.00 24.83 143 ALA A CA 1
ATOM 1116 C C . ALA A 1 155 ? -16.841 54.529 43.711 1.00 25.96 143 ALA A C 1
ATOM 1117 O O . ALA A 1 155 ? -16.560 53.769 42.785 1.00 27.39 143 ALA A O 1
ATOM 1119 N N . PRO A 1 156 ? -17.834 54.277 44.584 1.00 26.79 144 PRO A N 1
ATOM 1120 C CA . PRO A 1 156 ? -18.635 53.052 44.378 1.00 27.67 144 PRO A CA 1
ATOM 1121 C C . PRO A 1 156 ? -19.243 52.895 42.979 1.00 29.11 144 PRO A C 1
ATOM 1122 O O . PRO A 1 156 ? -19.195 51.803 42.400 1.00 30.45 144 PRO A O 1
ATOM 1126 N N . ALA A 1 157 ? -19.767 53.981 42.415 1.00 29.73 145 ALA A N 1
ATOM 1127 C CA . ALA A 1 157 ? -20.275 53.947 41.047 1.00 31.33 145 ALA A CA 1
ATOM 1128 C C . ALA A 1 157 ? -19.195 53.577 40.026 1.00 30.96 145 ALA A C 1
ATOM 1129 O O . ALA A 1 157 ? -19.467 52.858 39.073 1.00 30.34 145 ALA A O 1
ATOM 1131 N N . ARG A 1 158 ? -17.983 54.104 40.189 1.00 29.40 146 ARG A N 1
ATOM 1132 C CA . ARG A 1 158 ? -16.900 53.795 39.288 1.00 26.45 146 ARG A CA 1
ATOM 1133 C C . ARG A 1 158 ? -16.501 52.344 39.399 1.00 29.32 146 ARG A C 1
ATOM 1134 O O . ARG A 1 158 ? -16.154 51.726 38.390 1.00 28.95 146 ARG A O 1
ATOM 1142 N N . LYS A 1 159 ? -16.535 51.808 40.617 1.00 28.84 147 LYS A N 1
ATOM 1143 C CA . LYS A 1 159 ? -16.192 50.420 40.862 1.00 30.60 147 LYS A CA 1
ATOM 1144 C C . LYS A 1 159 ? -17.229 49.508 40.174 1.00 29.55 147 LYS A C 1
ATOM 1145 O O . LYS A 1 159 ? -16.856 48.523 39.550 1.00 28.22 147 LYS A O 1
ATOM 1151 N N . GLU A 1 160 ? -18.490 49.892 40.262 1.00 31.04 148 GLU A N 1
ATOM 1152 C CA . GLU A 1 160 ? -19.557 49.155 39.589 1.00 34.84 148 GLU A CA 1
ATOM 1153 C C . GLU A 1 160 ? -19.343 49.137 38.079 1.00 34.51 148 GLU A C 1
ATOM 1154 O O . GLU A 1 160 ? -19.554 48.093 37.438 1.00 35.86 148 GLU A O 1
ATOM 1160 N N . ASN A 1 161 ? -18.920 50.270 37.509 1.00 34.25 149 ASN A N 1
ATOM 1161 C CA . ASN A 1 161 ? -18.576 50.328 36.083 1.00 34.69 149 ASN A CA 1
ATOM 1162 C C . ASN A 1 161 ? -17.422 49.412 35.691 1.00 36.29 149 ASN A C 1
ATOM 1163 O O . ASN A 1 161 ? -17.448 48.844 34.606 1.00 39.75 149 ASN A O 1
ATOM 1172 N N . ARG A 1 162 ? -16.417 49.271 36.541 1.00 34.54 150 ARG A N 1
ATOM 1173 C CA . ARG A 1 162 ? -15.305 48.386 36.243 1.00 33.45 150 ARG A CA 1
ATOM 1174 C C . ARG A 1 162 ? -15.771 46.924 36.261 1.00 35.84 150 ARG A C 1
ATOM 1175 O O . ARG A 1 162 ? -15.318 46.127 35.437 1.00 36.28 150 ARG A O 1
ATOM 1183 N N . LYS A 1 163 ? -16.654 46.581 37.196 1.00 36.37 151 LYS A N 1
ATOM 1184 C CA . LYS A 1 163 ? -17.256 45.233 37.206 1.00 40.39 151 LYS A CA 1
ATOM 1185 C C . LYS A 1 163 ? -18.038 44.952 35.917 1.00 40.32 151 LYS A C 1
ATOM 1186 O O . LYS A 1 163 ? -17.876 43.892 35.294 1.00 40.90 151 LYS A O 1
ATOM 1189 N N . LYS A 1 164 ? -18.870 45.908 35.512 1.00 39.89 152 LYS A N 1
ATOM 1190 C CA . LYS A 1 164 ? -19.665 45.746 34.301 1.00 41.07 152 LYS A CA 1
ATOM 1191 C C . LYS A 1 164 ? -18.802 45.564 33.044 1.00 42.61 152 LYS A C 1
ATOM 1192 O O . LYS A 1 164 ? -19.072 44.698 32.214 1.00 40.03 152 LYS A O 1
ATOM 1195 N N . ARG A 1 165 ? -17.743 46.347 32.903 1.00 41.24 153 ARG A N 1
ATOM 1196 C CA . ARG A 1 165 ? -16.996 46.365 31.642 1.00 41.78 153 ARG A CA 1
ATOM 1197 C C . ARG A 1 165 ? -16.167 45.106 31.462 1.00 43.88 153 ARG A C 1
ATOM 1198 O O . ARG A 1 165 ? -15.820 44.730 30.323 1.00 44.38 153 ARG A O 1
ATOM 1206 N N . ALA A 1 166 ? -15.819 44.479 32.582 1.00 43.11 154 ALA A N 1
ATOM 1207 C CA . ALA A 1 166 ? -15.043 43.262 32.564 1.00 46.11 154 ALA A CA 1
ATOM 1208 C C . ALA A 1 166 ? -15.949 42.015 32.486 1.00 47.79 154 ALA A C 1
ATOM 1209 O O . ALA A 1 166 ? -15.447 40.900 32.330 1.00 48.36 154 ALA A O 1
ATOM 1211 N N . ALA A 1 167 ? -17.273 42.193 32.580 1.00 48.61 155 ALA A N 1
ATOM 1212 C CA . ALA A 1 167 ? -18.212 41.044 32.538 1.00 49.71 155 ALA A CA 1
ATOM 1213 C C . ALA A 1 167 ? -18.416 40.522 31.113 1.00 50.38 155 ALA A C 1
ATOM 1214 O O . ALA A 1 167 ? -18.245 41.264 30.143 1.00 47.60 155 ALA A O 1
ATOM 1216 N N . LEU A 1 168 ? -18.812 39.251 31.013 1.00 52.53 156 LEU A N 1
ATOM 1217 C CA . LEU A 1 168 ? -19.125 38.598 29.729 1.00 52.03 156 LEU A CA 1
ATOM 1218 C C . LEU A 1 168 ? -20.532 38.999 29.233 1.00 53.32 156 LEU A C 1
ATOM 1219 O O . LEU A 1 168 ? -20.752 39.267 28.033 1.00 53.77 156 LEU A O 1
ATOM 1224 N N . GLN B 1 15 ? 50.417 45.360 54.909 1.00 29.36 3 GLN B N 1
ATOM 1225 C CA . GLN B 1 15 ? 49.737 45.109 53.573 1.00 31.35 3 GLN B CA 1
ATOM 1226 C C . GLN B 1 15 ? 49.411 46.405 52.824 1.00 25.27 3 GLN B C 1
ATOM 1227 O O . GLN B 1 15 ? 48.570 47.219 53.243 1.00 26.62 3 GLN B O 1
ATOM 1230 N N . SER B 1 16 ? 50.067 46.563 51.688 1.00 24.56 4 SER B N 1
ATOM 1231 C CA . SER B 1 16 ? 50.010 47.756 50.882 1.00 22.89 4 SER B CA 1
ATOM 1232 C C . SER B 1 16 ? 50.185 47.400 49.420 1.00 25.46 4 SER B C 1
ATOM 1233 O O . SER B 1 16 ? 50.833 46.400 49.068 1.00 20.19 4 SER B O 1
ATOM 1236 N N . TYR B 1 17 ? 49.631 48.249 48.577 1.00 24.20 5 TYR B N 1
ATOM 1237 C CA . TYR B 1 17 ? 49.771 48.131 47.150 1.00 24.80 5 TYR B CA 1
ATOM 1238 C C . TYR B 1 17 ? 50.075 49.496 46.593 1.00 24.90 5 TYR B C 1
ATOM 1239 O O . TYR B 1 17 ? 49.625 50.502 47.128 1.00 25.88 5 TYR B O 1
ATOM 1248 N N . PRO B 1 18 ? 50.801 49.547 45.496 1.00 29.48 6 PRO B N 1
ATOM 1249 C CA . PRO B 1 18 ? 50.945 50.807 44.767 1.00 27.24 6 PRO B CA 1
ATOM 1250 C C . PRO B 1 18 ? 49.654 51.382 44.229 1.00 31.09 6 PRO B C 1
ATOM 1251 O O . PRO B 1 18 ? 48.653 50.659 43.983 1.00 26.03 6 PRO B O 1
ATOM 1255 N N . VAL B 1 19 ? 49.656 52.710 44.104 1.00 23.16 7 VAL B N 1
ATOM 1256 C CA . VAL B 1 19 ? 48.566 53.432 43.506 1.00 27.02 7 VAL B CA 1
ATOM 1257 C C . VAL B 1 19 ? 48.277 52.838 42.114 1.00 26.86 7 VAL B C 1
ATOM 1258 O O . VAL B 1 19 ? 47.124 52.699 41.728 1.00 26.91 7 VAL B O 1
ATOM 1262 N N . GLU B 1 20 ? 49.319 52.452 41.379 1.00 26.69 8 GLU B N 1
ATOM 1263 C CA . GLU B 1 20 ? 49.102 51.981 40.006 1.00 28.64 8 GLU B CA 1
ATOM 1264 C C . GLU B 1 20 ? 48.235 50.737 39.921 1.00 29.61 8 GLU B C 1
ATOM 1265 O O . GLU B 1 20 ? 47.584 50.496 38.910 1.00 29.78 8 GLU B O 1
ATOM 1271 N N . ARG B 1 21 ? 48.212 49.950 40.985 1.00 29.30 9 ARG B N 1
ATOM 1272 C CA . ARG B 1 21 ? 47.494 48.691 40.953 1.00 32.99 9 ARG B CA 1
ATOM 1273 C C . ARG B 1 21 ? 46.012 48.906 40.725 1.00 30.88 9 ARG B C 1
ATOM 1274 O O . ARG B 1 21 ? 45.334 48.099 40.102 1.00 35.46 9 ARG B O 1
ATOM 1282 N N . SER B 1 22 ? 45.522 49.997 41.266 1.00 27.45 10 SER B N 1
ATOM 1283 C CA . SER B 1 22 ? 44.099 50.283 41.261 1.00 29.18 10 SER B CA 1
ATOM 1284 C C . SER B 1 22 ? 43.731 51.417 40.287 1.00 24.65 10 SER B C 1
ATOM 1285 O O . SER B 1 22 ? 42.553 51.704 40.092 1.00 24.70 10 SER B O 1
ATOM 1288 N N . ARG B 1 23 ? 44.721 52.080 39.689 1.00 22.97 11 ARG B N 1
ATOM 1289 C CA . ARG B 1 23 ? 44.412 53.141 38.759 1.00 25.47 11 ARG B CA 1
ATOM 1290 C C . ARG B 1 23 ? 43.496 52.638 37.648 1.00 25.27 11 ARG B C 1
ATOM 1291 O O . ARG B 1 23 ? 43.695 51.574 37.083 1.00 23.12 11 ARG B O 1
ATOM 1299 N N . THR B 1 24 ? 42.475 53.412 37.359 1.00 23.56 12 THR B N 1
ATOM 1300 C CA . THR B 1 24 ? 41.474 53.015 36.388 1.00 23.76 12 THR B CA 1
ATOM 1301 C C . THR B 1 24 ? 41.271 54.161 35.398 1.00 23.91 12 THR B C 1
ATOM 1302 O O . THR B 1 24 ? 41.160 55.314 35.772 1.00 20.09 12 THR B O 1
ATOM 1306 N N . ILE B 1 25 ? 41.185 53.800 34.135 1.00 23.32 13 ILE B N 1
ATOM 1307 C CA . ILE B 1 25 ? 40.902 54.724 33.046 1.00 26.65 13 ILE B CA 1
ATOM 1308 C C . ILE B 1 25 ? 39.617 54.349 32.329 1.00 24.89 13 ILE B C 1
ATOM 1309 O O . ILE B 1 25 ? 39.329 53.181 32.129 1.00 24.40 13 ILE B O 1
ATOM 1314 N N . GLN B 1 26 ? 38.848 55.360 31.951 1.00 26.38 14 GLN B N 1
ATOM 1315 C CA . GLN B 1 26 ? 37.596 55.175 31.219 1.00 28.15 14 GLN B CA 1
ATOM 1316 C C . GLN B 1 26 ? 37.499 56.227 30.121 1.00 28.11 14 GLN B C 1
ATOM 1317 O O . GLN B 1 26 ? 37.954 57.366 30.289 1.00 26.95 14 GLN B O 1
ATOM 1323 N N . THR B 1 27 ? 36.905 55.830 28.995 1.00 25.33 15 THR B N 1
ATOM 1324 C CA . THR B 1 27 ? 36.539 56.743 27.902 1.00 26.37 15 THR B CA 1
ATOM 1325 C C . THR B 1 27 ? 35.131 56.393 27.471 1.00 28.27 15 THR B C 1
ATOM 1326 O O . THR B 1 27 ? 34.847 55.249 27.143 1.00 31.46 15 THR B O 1
ATOM 1330 N N . ARG B 1 28 ? 34.264 57.392 27.467 1.00 29.28 16 ARG B N 1
ATOM 1331 C CA . ARG B 1 28 ? 32.870 57.244 27.165 1.00 30.56 16 ARG B CA 1
ATOM 1332 C C . ARG B 1 28 ? 32.469 58.240 26.137 1.00 27.29 16 ARG B C 1
ATOM 1333 O O . ARG B 1 28 ? 32.776 59.421 26.260 1.00 27.83 16 ARG B O 1
ATOM 1341 N N . LEU B 1 29 ? 31.717 57.760 25.163 1.00 26.14 17 LEU B N 1
ATOM 1342 C CA . LEU B 1 29 ? 31.139 58.589 24.147 1.00 26.26 17 LEU B CA 1
ATOM 1343 C C . LEU B 1 29 ? 29.956 59.309 24.781 1.00 27.38 17 LEU B C 1
ATOM 1344 O O . LEU B 1 29 ? 29.138 58.688 25.461 1.00 32.37 17 LEU B O 1
ATOM 1349 N N . VAL B 1 30 ? 29.898 60.624 24.613 1.00 24.52 18 VAL B N 1
ATOM 1350 C CA . VAL B 1 30 ? 28.799 61.416 25.118 1.00 25.40 18 VAL B CA 1
ATOM 1351 C C . VAL B 1 30 ? 27.614 61.310 24.145 1.00 27.04 18 VAL B C 1
ATOM 1352 O O . VAL B 1 30 ? 27.692 61.720 22.985 1.00 26.51 18 VAL B O 1
ATOM 1356 N N . LEU B 1 31 ? 26.512 60.750 24.627 1.00 30.43 19 LEU B N 1
ATOM 1357 C CA . LEU B 1 31 ? 25.399 60.439 23.735 1.00 33.88 19 LEU B CA 1
ATOM 1358 C C . LEU B 1 31 ? 24.158 61.170 24.121 1.00 35.24 19 LEU B C 1
ATOM 1359 O O . LEU B 1 31 ? 23.970 61.431 25.300 1.00 37.05 19 LEU B O 1
ATOM 1364 N N . PRO B 1 32 ? 23.262 61.433 23.128 1.00 39.27 20 PRO B N 1
ATOM 1365 C CA . PRO B 1 32 ? 22.030 62.205 23.307 1.00 39.04 20 PRO B CA 1
ATOM 1366 C C . PRO B 1 32 ? 21.338 62.035 24.658 1.00 39.80 20 PRO B C 1
ATOM 1367 O O . PRO B 1 32 ? 21.051 63.051 25.278 1.00 43.44 20 PRO B O 1
ATOM 1371 N N . PRO B 1 33 ? 21.091 60.788 25.129 1.00 39.88 21 PRO B N 1
ATOM 1372 C CA . PRO B 1 33 ? 20.470 60.599 26.462 1.00 42.02 21 PRO B CA 1
ATOM 1373 C C . PRO B 1 33 ? 21.274 61.178 27.651 1.00 44.09 21 PRO B C 1
ATOM 1374 O O . PRO B 1 33 ? 20.694 61.502 28.695 1.00 45.90 21 PRO B O 1
ATOM 1378 N N . ASP B 1 34 ? 22.596 61.266 27.492 1.00 44.95 22 ASP B N 1
ATOM 1379 C CA . ASP B 1 34 ? 23.467 61.842 28.518 1.00 43.24 22 ASP B CA 1
ATOM 1380 C C . ASP B 1 34 ? 23.2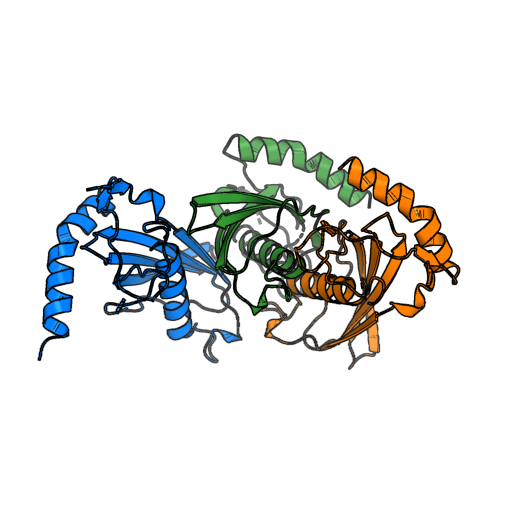85 63.355 28.597 1.00 39.53 22 ASP B C 1
ATOM 1381 O O . ASP B 1 34 ? 23.745 63.999 29.541 1.00 37.64 22 ASP B O 1
ATOM 1386 N N . THR B 1 35 ? 22.634 63.924 27.595 1.00 35.71 23 THR B N 1
ATOM 1387 C CA . THR B 1 35 ? 22.758 65.330 27.353 1.00 34.78 23 THR B CA 1
ATOM 1388 C C . THR B 1 35 ? 21.415 65.994 27.446 1.00 39.53 23 THR B C 1
ATOM 1389 O O . THR B 1 35 ? 20.366 65.329 27.394 1.00 39.40 23 THR B O 1
ATOM 1393 N N . ASN B 1 36 ? 21.459 67.316 27.546 1.00 39.00 24 ASN B N 1
ATOM 1394 C CA . ASN B 1 36 ? 20.266 68.107 27.674 1.00 38.29 24 ASN B CA 1
ATOM 1395 C C . ASN B 1 36 ? 19.813 68.567 26.315 1.00 39.13 24 ASN B C 1
ATOM 1396 O O . ASN B 1 36 ? 20.543 68.475 25.318 1.00 39.18 24 ASN B O 1
ATOM 1401 N N . HIS B 1 37 ? 18.597 69.097 26.267 1.00 39.74 25 HIS B N 1
ATOM 1402 C CA . HIS B 1 37 ? 17.999 69.433 25.005 1.00 38.02 25 HIS B CA 1
ATOM 1403 C C . HIS B 1 37 ? 18.827 70.429 24.142 1.00 36.49 25 HIS B C 1
ATOM 1404 O O . HIS B 1 37 ? 18.487 70.629 22.998 1.00 37.41 25 HIS B O 1
ATOM 1411 N N . LEU B 1 38 ? 19.888 71.050 24.667 1.00 36.51 26 LEU B N 1
ATOM 1412 C CA . LEU B 1 38 ? 20.868 71.768 23.800 1.00 35.29 26 LEU B CA 1
ATOM 1413 C C . LEU B 1 38 ? 22.121 70.919 23.511 1.00 35.68 26 LEU B C 1
ATOM 1414 O O . LEU B 1 38 ? 23.121 71.436 22.978 1.00 35.43 26 LEU B O 1
ATOM 1419 N N . GLY B 1 39 ? 22.089 69.654 23.938 1.00 35.10 27 GLY B N 1
ATOM 1420 C CA . GLY B 1 39 ? 23.213 68.719 23.745 1.00 35.20 27 GLY B CA 1
ATOM 1421 C C . GLY B 1 39 ? 24.419 68.806 24.672 1.00 34.04 27 GLY B C 1
ATOM 1422 O O . GLY B 1 39 ? 25.473 68.228 24.366 1.00 33.75 27 GLY B O 1
ATOM 1423 N N . THR B 1 40 ? 24.275 69.509 25.799 1.00 29.54 28 THR B N 1
ATOM 1424 C CA . THR B 1 40 ? 25.345 69.600 26.809 1.00 30.00 28 THR B CA 1
ATOM 1425 C C . THR B 1 40 ? 25.116 68.493 27.783 1.00 26.42 28 THR B C 1
ATOM 1426 O O . THR B 1 40 ? 23.985 68.169 28.124 1.00 26.42 28 THR B O 1
ATOM 1430 N N . ILE B 1 41 ? 26.180 67.862 28.214 1.00 23.41 29 ILE B N 1
ATOM 1431 C CA . ILE B 1 41 ? 26.054 66.786 29.144 1.00 24.79 29 ILE B CA 1
ATOM 1432 C C . ILE B 1 41 ? 25.492 67.285 30.472 1.00 24.19 29 ILE B C 1
ATOM 1433 O O . ILE B 1 41 ? 25.862 68.357 30.953 1.00 24.29 29 ILE B O 1
ATOM 1438 N N . PHE B 1 42 ? 24.594 66.498 31.038 1.00 23.38 30 PHE B N 1
ATOM 1439 C CA . PHE B 1 42 ? 24.078 66.787 32.391 1.00 24.07 30 PHE B CA 1
ATOM 1440 C C . PHE B 1 42 ? 25.187 66.658 33.416 1.00 19.55 30 PHE B C 1
ATOM 1441 O O . PHE B 1 42 ? 25.962 65.680 33.428 1.00 20.67 30 PHE B O 1
ATOM 1449 N N . GLY B 1 43 ? 25.245 67.619 34.332 1.00 20.00 31 GLY B N 1
ATOM 1450 C CA . GLY B 1 43 ? 26.102 67.533 35.461 1.00 19.81 31 GLY B CA 1
ATOM 1451 C C . GLY B 1 43 ? 25.953 66.231 36.186 1.00 18.37 31 GLY B C 1
ATOM 1452 O O . GLY B 1 43 ? 26.935 65.627 36.560 1.00 20.96 31 GLY B O 1
ATOM 1453 N N . GLY B 1 44 ? 24.707 65.769 36.321 1.00 20.79 32 GLY B N 1
ATOM 1454 C CA . GLY B 1 44 ? 24.489 64.543 37.086 1.00 21.88 32 GLY B CA 1
ATOM 1455 C C . GLY B 1 44 ? 25.050 63.302 36.394 1.00 20.42 32 GLY B C 1
ATOM 1456 O O . GLY B 1 44 ? 25.338 62.345 37.072 1.00 22.69 32 GLY B O 1
ATOM 1457 N N . LYS B 1 45 ? 25.191 63.319 35.066 1.00 22.65 33 LYS B N 1
ATOM 1458 C CA . LYS B 1 45 ? 25.767 62.140 34.373 1.00 23.27 33 LYS B CA 1
ATOM 1459 C C . LYS B 1 45 ? 27.224 62.088 34.600 1.00 21.46 33 LYS B C 1
ATOM 1460 O O . LYS B 1 45 ? 27.796 61.039 34.860 1.00 23.16 33 LYS B O 1
ATOM 1464 N N . VAL B 1 46 ? 27.845 63.264 34.599 1.00 21.21 34 VAL B N 1
ATOM 1465 C CA . VAL B 1 46 ? 29.241 63.350 34.912 1.00 20.82 34 VAL B CA 1
ATOM 1466 C C . VAL B 1 46 ? 29.513 62.872 36.335 1.00 20.27 34 VAL B C 1
ATOM 1467 O O . VAL B 1 46 ? 30.487 62.110 36.593 1.00 20.09 34 VAL B O 1
ATOM 1471 N N . LEU B 1 47 ? 28.669 63.290 37.267 1.00 20.99 35 LEU B N 1
ATOM 1472 C CA . LEU B 1 47 ? 28.772 62.822 38.644 1.00 21.33 35 LEU B CA 1
ATOM 1473 C C . LEU B 1 47 ? 28.608 61.300 38.788 1.00 22.33 35 LEU B C 1
ATOM 1474 O O . LEU B 1 47 ? 29.395 60.662 39.522 1.00 19.88 35 LEU B O 1
ATOM 1479 N N . ALA B 1 48 ? 27.712 60.715 38.034 1.00 21.27 36 ALA B N 1
ATOM 1480 C CA . ALA B 1 48 ? 27.485 59.283 38.033 1.00 20.46 36 ALA B CA 1
ATOM 1481 C C . ALA B 1 48 ? 28.716 58.546 37.506 1.00 23.18 36 ALA B C 1
ATOM 1482 O O . ALA B 1 48 ? 29.121 57.561 38.086 1.00 22.49 36 ALA B O 1
ATOM 1484 N N . TYR B 1 49 ? 29.308 59.078 36.459 1.00 22.03 37 TYR B N 1
ATOM 1485 C CA . TYR B 1 49 ? 30.516 58.477 35.890 1.00 22.77 37 TYR B CA 1
ATOM 1486 C C . TYR B 1 49 ? 31.707 58.608 36.833 1.00 23.24 37 TYR B C 1
ATOM 1487 O O . TYR B 1 49 ? 32.541 57.697 36.927 1.00 21.98 37 TYR B O 1
ATOM 1496 N N . ILE B 1 50 ? 31.789 59.727 37.545 1.00 21.78 38 ILE B N 1
ATOM 1497 C CA . ILE B 1 50 ? 32.855 59.943 38.526 1.00 22.03 38 ILE B CA 1
ATOM 1498 C C . ILE B 1 50 ? 32.771 58.893 39.650 1.00 21.32 38 ILE B C 1
ATOM 1499 O O . ILE B 1 50 ? 33.752 58.221 40.038 1.00 22.91 38 ILE B O 1
ATOM 1504 N N . ASP B 1 51 ? 31.564 58.688 40.151 1.00 22.29 39 ASP B N 1
ATOM 1505 C CA . ASP B 1 51 ? 31.355 57.705 41.207 1.00 21.24 39 ASP B CA 1
ATOM 1506 C C . ASP B 1 51 ? 31.629 56.287 40.700 1.00 23.15 39 ASP B C 1
ATOM 1507 O O . ASP B 1 51 ? 32.281 55.520 41.398 1.00 22.42 39 ASP B O 1
ATOM 1512 N N . GLU B 1 52 ? 31.180 55.965 39.482 1.00 23.23 40 GLU B N 1
ATOM 1513 C CA . GLU B 1 52 ? 31.468 54.664 38.893 1.00 24.10 40 GLU B CA 1
ATOM 1514 C C . GLU B 1 52 ? 32.982 54.369 38.839 1.00 20.51 40 GLU B C 1
ATOM 1515 O O . GLU B 1 52 ? 33.429 53.280 39.261 1.00 22.27 40 GLU B O 1
ATOM 1521 N N . ILE B 1 53 ? 33.769 55.329 38.349 1.00 22.41 41 ILE B N 1
ATOM 1522 C CA . ILE B 1 53 ? 35.209 55.099 38.239 1.00 22.24 41 ILE B CA 1
ATOM 1523 C C . ILE B 1 53 ? 35.826 55.050 39.622 1.00 21.90 41 ILE B C 1
ATOM 1524 O O . ILE B 1 53 ? 36.752 54.265 39.849 1.00 22.72 41 ILE B O 1
ATOM 1529 N N . ALA B 1 54 ? 35.324 55.851 40.543 1.00 23.21 42 ALA B N 1
ATOM 1530 C CA . ALA B 1 54 ? 35.868 55.777 41.925 1.00 22.18 42 ALA B CA 1
ATOM 1531 C C . ALA B 1 54 ? 35.558 54.395 42.564 1.00 23.61 42 ALA B C 1
ATOM 1532 O O . ALA B 1 54 ? 36.401 53.808 43.289 1.00 24.24 42 ALA B O 1
ATOM 1534 N N . ALA B 1 55 ? 34.381 53.864 42.289 1.00 22.67 43 ALA B N 1
ATOM 1535 C CA . ALA B 1 55 ? 33.953 52.584 42.836 1.00 22.37 43 ALA B CA 1
ATOM 1536 C C . ALA B 1 55 ? 34.867 51.469 42.265 1.00 22.14 43 ALA B C 1
ATOM 1537 O O . ALA B 1 55 ? 35.379 50.622 42.974 1.00 22.08 43 ALA B O 1
ATOM 1539 N N . LEU B 1 56 ? 35.049 51.472 40.953 1.00 22.17 44 LEU B N 1
ATOM 1540 C CA . LEU B 1 56 ? 35.934 50.516 40.314 1.00 22.02 44 LEU B CA 1
ATOM 1541 C C . LEU B 1 56 ? 37.342 50.594 40.886 1.00 21.34 44 LEU B C 1
ATOM 1542 O O . LEU B 1 56 ? 37.983 49.564 41.133 1.00 23.46 44 LEU B O 1
ATOM 1547 N N . THR B 1 57 ? 37.821 51.813 41.082 1.00 22.09 45 THR B N 1
ATOM 1548 C CA . THR B 1 57 ? 39.167 52.047 41.585 1.00 21.98 45 THR B CA 1
ATOM 1549 C C . THR B 1 57 ? 39.317 51.492 43.007 1.00 20.67 45 THR B C 1
ATOM 1550 O O . THR B 1 57 ? 40.243 50.755 43.294 1.00 23.31 45 THR B O 1
ATOM 1554 N N . ALA B 1 58 ? 38.355 51.831 43.841 1.00 23.34 46 ALA B N 1
ATOM 1555 C CA . ALA B 1 58 ? 38.349 51.400 45.257 1.00 22.41 46 ALA B CA 1
ATOM 1556 C C . ALA B 1 58 ? 38.187 49.865 45.373 1.00 24.22 46 ALA B C 1
ATOM 1557 O O . ALA B 1 58 ? 38.858 49.209 46.183 1.00 23.40 46 ALA B O 1
ATOM 1567 N N . LYS B 1 60 ? 39.158 47.646 43.172 1.00 24.99 48 LYS B N 1
ATOM 1568 C CA . LYS B 1 60 ? 40.434 47.090 42.764 1.00 25.85 48 LYS B CA 1
ATOM 1569 C C . LYS B 1 60 ? 41.494 47.170 43.861 1.00 25.89 48 LYS B C 1
ATOM 1570 O O . LYS B 1 60 ? 42.303 46.246 44.019 1.00 26.73 48 LYS B O 1
ATOM 1576 N N . HIS B 1 61 ? 41.531 48.277 44.586 1.00 24.34 49 HIS B N 1
ATOM 1577 C CA . HIS B 1 61 ? 42.452 48.392 45.680 1.00 24.95 49 HIS B CA 1
ATOM 1578 C C . HIS B 1 61 ? 42.091 47.459 46.848 1.00 24.42 49 HIS B C 1
ATOM 1579 O O . HIS B 1 61 ? 42.973 46.800 47.378 1.00 27.08 49 HIS B O 1
ATOM 1586 N N . ALA B 1 62 ? 40.815 47.387 47.220 1.00 24.71 50 ALA B N 1
ATOM 1587 C CA . ALA B 1 62 ? 40.361 46.700 48.447 1.00 25.00 50 ALA B CA 1
ATOM 1588 C C . ALA B 1 62 ? 39.940 45.250 48.215 1.00 25.79 50 ALA B C 1
ATOM 1589 O O . ALA B 1 62 ? 39.745 44.514 49.182 1.00 26.03 50 ALA B O 1
ATOM 1591 N N . ASN B 1 63 ? 39.717 44.881 46.955 1.00 24.00 51 ASN B N 1
ATOM 1592 C CA . ASN B 1 63 ? 39.164 43.593 46.592 1.00 23.60 51 ASN B CA 1
ATOM 1593 C C . ASN B 1 63 ? 37.902 43.329 47.380 1.00 23.55 51 ASN B C 1
ATOM 1594 O O . ASN B 1 63 ? 37.760 42.279 48.019 1.00 24.70 51 ASN B O 1
ATOM 1599 N N . SER B 1 64 ? 36.981 44.284 47.309 1.00 25.58 52 SER B N 1
ATOM 1600 C CA . SER B 1 64 ? 35.805 44.306 48.166 1.00 24.88 52 SER B CA 1
ATOM 1601 C C . SER B 1 64 ? 34.730 45.097 47.496 1.00 24.60 52 SER B C 1
ATOM 1602 O O . SER B 1 64 ? 35.014 46.024 46.721 1.00 26.53 52 SER B O 1
ATOM 1607 N N . ALA B 1 65 ? 33.486 44.756 47.799 1.00 23.98 53 ALA B N 1
ATOM 1608 C CA . ALA B 1 65 ? 32.413 45.713 47.624 1.00 24.58 53 ALA B CA 1
ATOM 1609 C C . ALA B 1 65 ? 32.797 47.033 48.359 1.00 23.37 53 ALA B C 1
ATOM 1610 O O . ALA B 1 65 ? 33.497 47.022 49.375 1.00 24.01 53 ALA B O 1
ATO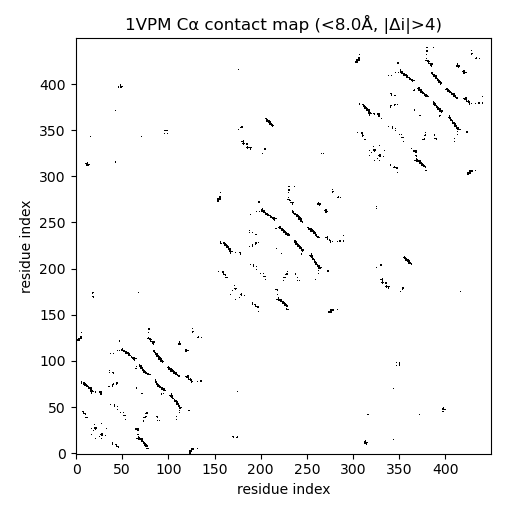M 1612 N N . VAL B 1 66 ? 32.327 48.151 47.804 1.00 23.67 54 VAL B N 1
ATOM 1613 C CA . VAL B 1 66 ? 32.518 49.466 48.378 1.00 22.03 54 VAL B CA 1
ATOM 1614 C C . VAL B 1 66 ? 31.198 50.267 48.360 1.00 25.19 54 VAL B C 1
ATOM 1615 O O . VAL B 1 66 ? 30.264 49.986 47.595 1.00 23.47 54 VAL B O 1
ATOM 1619 N N . VAL B 1 67 ? 31.127 51.268 49.208 1.00 23.30 55 VAL B N 1
ATOM 1620 C CA . VAL B 1 67 ? 30.056 52.243 49.208 1.00 24.63 55 VAL B CA 1
ATOM 1621 C C . VAL B 1 67 ? 30.696 53.648 49.197 1.00 24.88 55 VAL B C 1
ATOM 1622 O O . VAL B 1 67 ? 31.793 53.811 49.708 1.00 22.11 55 VAL B O 1
ATOM 1626 N N . THR B 1 68 ? 29.978 54.641 48.685 1.00 23.11 56 THR B N 1
ATOM 1627 C CA . THR B 1 68 ? 30.443 55.999 48.671 1.00 22.67 56 THR B CA 1
ATOM 1628 C C . THR B 1 68 ? 29.995 56.676 49.940 1.00 22.55 56 THR B C 1
ATOM 1629 O O . THR B 1 68 ? 28.801 56.803 50.220 1.00 19.94 56 THR B O 1
ATOM 1633 N N . ALA B 1 69 ? 30.930 57.061 50.762 1.00 23.50 57 ALA B N 1
ATOM 1634 C CA . ALA B 1 69 ? 30.632 57.779 51.985 1.00 24.83 57 ALA B CA 1
ATOM 1635 C C . ALA B 1 69 ? 30.386 59.267 51.714 1.00 21.86 57 ALA B C 1
ATOM 1636 O O . ALA B 1 69 ? 29.555 59.886 52.400 1.00 22.43 57 ALA B O 1
ATOM 1638 N N . SER B 1 70 ? 31.189 59.846 50.812 1.00 25.91 58 SER B N 1
ATOM 1639 C CA . SER B 1 70 ? 31.042 61.262 50.487 1.00 24.67 58 SER B CA 1
ATOM 1640 C C . SER B 1 70 ? 31.782 61.620 49.227 1.00 24.16 58 SER B C 1
ATOM 1641 O O . SER B 1 70 ? 32.613 60.866 48.765 1.00 22.14 58 SER B O 1
ATOM 1644 N N . ILE B 1 71 ? 31.420 62.760 48.645 1.00 24.33 59 ILE B N 1
ATOM 1645 C CA . ILE B 1 71 ? 32.197 63.352 47.558 1.00 24.45 59 ILE B CA 1
ATOM 1646 C C . ILE B 1 71 ? 32.487 64.774 47.983 1.00 24.48 59 ILE B C 1
ATOM 1647 O O . ILE B 1 71 ? 31.649 65.432 48.620 1.00 23.81 59 ILE B O 1
ATOM 1652 N N . ASP B 1 72 ? 33.685 65.261 47.700 1.00 23.65 60 ASP B N 1
ATOM 1653 C CA . ASP B 1 72 ? 33.974 66.679 47.906 1.00 25.74 60 ASP B CA 1
ATOM 1654 C C . ASP B 1 72 ? 33.324 67.538 46.815 1.00 22.73 60 ASP B C 1
ATOM 1655 O O . ASP B 1 72 ? 32.829 67.026 45.841 1.00 23.59 60 ASP B O 1
ATOM 1660 N N . SER B 1 73 ? 33.389 68.835 46.963 1.00 24.35 61 SER B N 1
ATOM 1661 C CA . SER B 1 73 ? 32.844 69.734 45.956 1.00 23.53 61 SER B CA 1
ATOM 1662 C C . SER B 1 73 ? 33.425 69.442 44.569 1.00 24.60 61 SER B C 1
ATOM 1663 O O . SER B 1 73 ? 34.589 69.019 44.403 1.00 22.37 61 SER B O 1
ATOM 1666 N N . VAL B 1 74 ? 32.586 69.605 43.558 1.00 21.89 62 VAL B N 1
ATOM 1667 C CA . VAL B 1 74 ? 32.938 69.415 42.167 1.00 22.34 62 VAL B CA 1
ATOM 1668 C C . VAL B 1 74 ? 32.595 70.694 41.421 1.00 24.36 62 VAL B C 1
ATOM 1669 O O . VAL B 1 74 ? 31.424 71.122 41.397 1.00 23.34 62 VAL B O 1
ATOM 1673 N N . ASP B 1 75 ? 33.621 71.338 40.871 1.00 22.36 63 ASP B N 1
ATOM 1674 C CA . ASP B 1 75 ? 33.495 72.525 40.054 1.00 20.35 63 ASP B CA 1
ATOM 1675 C C . ASP B 1 75 ? 33.658 72.143 38.609 1.00 22.73 63 ASP B C 1
ATOM 1676 O O . ASP B 1 75 ? 34.644 71.517 38.229 1.00 23.97 63 ASP B O 1
ATOM 1681 N N . PHE B 1 76 ? 32.647 72.410 37.796 1.00 22.01 64 PHE B N 1
ATOM 1682 C CA . PHE B 1 76 ? 32.666 72.053 36.398 1.00 23.91 64 PHE B CA 1
ATOM 1683 C C . PHE B 1 76 ? 33.288 73.184 35.613 1.00 26.01 64 PHE B C 1
ATOM 1684 O O . PHE B 1 76 ? 32.705 74.258 35.453 1.00 26.07 64 PHE B O 1
ATOM 1692 N N . LYS B 1 77 ? 34.511 72.936 35.157 1.00 25.18 65 LYS B N 1
ATOM 1693 C CA . LYS B 1 77 ? 35.320 73.973 34.512 1.00 28.51 65 LYS B CA 1
ATOM 1694 C C . LYS B 1 77 ? 34.955 74.116 33.057 1.00 27.27 65 LYS B C 1
ATOM 1695 O O . LYS B 1 77 ? 35.161 75.148 32.482 1.00 29.91 65 LYS B O 1
ATOM 1698 N N . SER B 1 78 ? 34.395 73.080 32.469 1.00 28.43 66 SER B N 1
ATOM 1699 C CA . SER B 1 78 ? 33.999 73.128 31.091 1.00 29.64 66 SER B CA 1
ATOM 1700 C C . SER B 1 78 ? 32.895 72.120 30.867 1.00 31.85 66 SER B C 1
ATOM 1701 O O . SER B 1 78 ? 32.580 71.311 31.743 1.00 32.82 66 SER B O 1
ATOM 1704 N N . SER B 1 79 ? 32.255 72.226 29.713 1.00 33.98 67 SER B N 1
ATOM 1705 C CA . SER B 1 79 ? 31.158 71.362 29.348 1.00 38.01 67 SER B CA 1
ATOM 17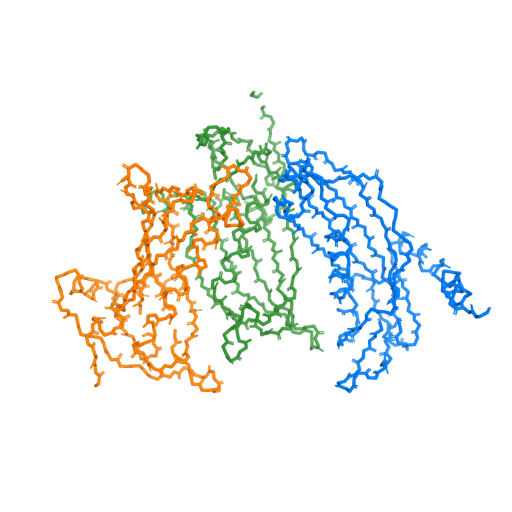06 C C . SER B 1 79 ? 31.672 70.259 28.442 1.00 37.94 67 SER B C 1
ATOM 1707 O O . SER B 1 79 ? 32.838 70.271 27.996 1.00 41.64 67 SER B O 1
ATOM 1710 N N . ALA B 1 80 ? 30.812 69.292 28.190 1.00 33.92 68 ALA B N 1
ATOM 1711 C CA . ALA B 1 80 ? 31.004 68.364 27.111 1.00 33.44 68 ALA B CA 1
ATOM 1712 C C . ALA B 1 80 ? 29.723 68.292 26.312 1.00 31.04 68 ALA B C 1
ATOM 1713 O O . ALA B 1 80 ? 28.618 68.422 26.855 1.00 31.44 68 ALA B O 1
ATOM 1715 N N . THR B 1 81 ? 29.892 68.073 25.015 1.00 31.87 69 THR B N 1
ATOM 1716 C CA . THR B 1 81 ? 28.800 67.994 24.069 1.00 33.98 69 THR B CA 1
ATOM 1717 C C . THR B 1 81 ? 28.720 66.619 23.453 1.00 33.09 69 THR B C 1
ATOM 1718 O O . THR B 1 81 ? 29.690 65.875 23.429 1.00 30.94 69 THR B O 1
ATOM 1722 N N . VAL B 1 82 ? 27.547 66.287 22.951 1.00 33.01 70 VAL B N 1
ATOM 1723 C CA . VAL B 1 82 ? 27.359 65.086 22.136 1.00 37.14 70 VAL B CA 1
ATOM 1724 C C . VAL B 1 82 ? 28.269 65.203 20.894 1.00 37.02 70 VAL B C 1
ATOM 1725 O O . VAL B 1 82 ? 28.564 66.313 20.484 1.00 38.44 70 VAL B O 1
ATOM 1729 N N . GLY B 1 83 ? 28.863 64.137 20.360 1.00 39.12 71 GLY B N 1
ATOM 1730 C CA . GLY B 1 83 ? 29.479 63.055 21.073 1.00 35.01 71 GLY B CA 1
ATOM 1731 C C . GLY B 1 83 ? 30.986 63.365 21.083 1.00 33.81 71 GLY B C 1
ATOM 1732 O O . GLY B 1 83 ? 31.772 62.832 20.279 1.00 30.14 71 GLY B O 1
ATOM 1733 N N . ASP B 1 84 ? 31.368 64.274 21.980 1.00 32.35 72 ASP B N 1
ATOM 1734 C CA . ASP B 1 84 ? 32.705 64.291 22.563 1.00 29.48 72 ASP B CA 1
ATOM 1735 C C . ASP B 1 84 ? 32.974 62.957 23.195 1.00 26.11 72 ASP B C 1
ATOM 1736 O O . ASP B 1 84 ? 32.066 62.154 23.457 1.00 28.77 72 ASP B O 1
ATOM 1741 N N . ALA B 1 85 ? 34.242 62.705 23.454 1.00 24.07 73 ALA B N 1
ATOM 1742 C CA . ALA B 1 85 ? 34.613 61.648 24.358 1.00 24.60 73 ALA B CA 1
ATOM 1743 C C . ALA B 1 85 ? 34.816 62.268 25.747 1.00 26.17 73 ALA B C 1
ATOM 1744 O O . ALA B 1 85 ? 35.424 63.314 25.908 1.00 28.27 73 ALA B O 1
ATOM 1746 N N . LEU B 1 86 ? 34.304 61.594 26.757 1.00 24.73 74 LEU B N 1
ATOM 1747 C CA . LEU B 1 86 ? 34.621 61.931 28.134 1.00 25.61 74 LEU B CA 1
ATOM 1748 C C . LEU B 1 86 ? 35.662 60.942 28.660 1.00 25.60 74 LEU B C 1
ATOM 1749 O O . LEU B 1 86 ? 35.460 59.732 28.590 1.00 24.84 74 LEU B O 1
ATOM 1754 N N . GLU B 1 87 ? 36.766 61.475 29.183 1.00 21.80 75 GLU B N 1
ATOM 1755 C CA . GLU B 1 87 ? 37.858 60.693 29.678 1.00 22.01 75 GLU B CA 1
ATOM 1756 C C . GLU B 1 87 ? 37.971 60.868 31.177 1.00 23.28 75 GLU B C 1
ATOM 1757 O O . GLU B 1 87 ? 37.963 61.997 31.676 1.00 24.92 75 GLU B O 1
ATOM 1763 N N . LEU B 1 88 ? 38.003 59.747 31.893 1.00 21.47 76 LEU B N 1
ATOM 1764 C CA . LEU B 1 88 ? 38.109 59.756 33.324 1.00 21.22 76 LEU B CA 1
ATOM 1765 C C . LEU B 1 88 ? 39.277 58.916 33.768 1.00 18.91 76 LEU B C 1
ATOM 1766 O O . LEU B 1 88 ? 39.594 57.906 33.149 1.00 22.68 76 LEU B O 1
ATOM 1771 N N . GLU B 1 89 ? 39.940 59.390 34.821 1.00 20.58 77 GLU B N 1
ATOM 1772 C CA . GLU B 1 89 ? 41.042 58.647 35.428 1.00 20.07 77 GLU B CA 1
ATOM 1773 C C . GLU B 1 89 ? 40.770 58.690 36.915 1.00 23.42 77 GLU B C 1
ATOM 1774 O O . GLU B 1 89 ? 40.457 59.738 37.443 1.00 23.58 77 GLU B O 1
ATOM 1780 N N . GLY B 1 90 ? 40.943 57.573 37.599 1.00 21.04 78 GLY B N 1
ATOM 1781 C CA . GLY B 1 90 ? 40.824 57.534 39.036 1.00 22.44 78 GLY B CA 1
ATOM 1782 C C . GLY B 1 90 ? 41.929 56.747 39.681 1.00 23.91 78 GLY B C 1
ATOM 1783 O O . GLY B 1 90 ? 42.421 55.779 39.108 1.00 21.80 78 GLY B O 1
ATOM 1784 N N . PHE B 1 91 ? 42.330 57.162 40.893 1.00 24.42 79 PHE B N 1
ATOM 1785 C CA . PHE B 1 91 ? 43.277 56.381 41.660 1.00 22.51 79 PHE B CA 1
ATOM 1786 C C . PHE B 1 91 ? 43.166 56.686 43.142 1.00 23.57 79 PHE B C 1
ATOM 1787 O O . PHE B 1 91 ? 42.625 57.723 43.554 1.00 21.29 79 PHE B O 1
ATOM 1795 N N . VAL B 1 92 ? 43.564 55.699 43.936 1.00 22.96 80 VAL B N 1
ATOM 1796 C CA . VAL B 1 92 ? 43.544 55.821 45.377 1.00 23.08 80 VAL B CA 1
ATOM 1797 C C . VAL B 1 92 ? 44.761 56.676 45.793 1.00 20.44 80 VAL B C 1
ATOM 1798 O O . VAL B 1 92 ? 45.938 56.470 45.384 1.00 20.98 80 VAL B O 1
ATOM 1802 N N . THR B 1 93 ? 44.468 57.682 46.588 1.00 22.65 81 THR B N 1
ATOM 1803 C CA . THR B 1 93 ? 45.519 58.600 47.044 1.00 20.73 81 THR B CA 1
ATOM 1804 C C . THR B 1 93 ? 45.955 58.355 48.472 1.00 22.46 81 THR B C 1
ATOM 1805 O O . THR B 1 93 ? 47.122 58.632 48.766 1.00 20.85 81 THR B O 1
ATOM 1809 N N . HIS B 1 94 ? 45.108 57.787 49.309 1.00 23.64 82 HIS B N 1
ATOM 1810 C CA . HIS B 1 94 ? 45.373 57.651 50.739 1.00 22.94 82 HIS B CA 1
ATOM 1811 C C . HIS B 1 94 ? 44.316 56.771 51.345 1.00 23.18 82 HIS B C 1
ATOM 1812 O O . HIS B 1 94 ? 43.227 56.655 50.806 1.00 22.78 82 HIS B O 1
ATOM 1819 N N . THR B 1 95 ? 44.614 56.144 52.465 1.00 22.21 83 THR B N 1
ATOM 1820 C CA . THR B 1 95 ? 43.657 55.203 53.072 1.00 21.11 83 THR B CA 1
ATOM 1821 C C . THR B 1 95 ? 43.600 55.457 54.556 1.00 25.24 83 THR B C 1
ATOM 1822 O O . THR B 1 95 ? 44.545 55.917 55.178 1.00 21.56 83 THR B O 1
ATOM 1826 N N . GLY B 1 96 ? 42.449 55.158 55.109 1.00 20.75 84 GLY B N 1
ATOM 1827 C CA . GLY B 1 96 ? 42.233 55.011 56.524 1.00 22.32 84 GLY B CA 1
ATOM 1828 C C . GLY B 1 96 ? 42.102 53.547 56.839 1.00 21.22 84 GLY B C 1
ATOM 1829 O O . GLY B 1 96 ? 42.579 52.695 56.075 1.00 26.94 84 GLY B O 1
ATOM 1830 N N . ARG B 1 97 ? 41.464 53.224 57.948 1.00 22.30 85 ARG B N 1
ATOM 1831 C CA . ARG B 1 97 ? 41.324 51.819 58.312 1.00 21.90 85 ARG B CA 1
ATOM 1832 C C . ARG B 1 97 ? 40.478 51.027 57.310 1.00 21.53 85 ARG B C 1
ATOM 1833 O O . ARG B 1 97 ? 40.852 49.942 56.883 1.00 23.33 85 ARG B O 1
ATOM 1841 N N . THR B 1 98 ? 39.308 51.563 56.993 1.00 20.54 86 THR B N 1
ATOM 1842 C CA . THR B 1 98 ? 38.339 50.920 56.110 1.00 21.42 86 THR B CA 1
ATOM 1843 C C . THR B 1 98 ? 37.976 51.815 54.905 1.00 22.33 86 THR B C 1
ATOM 1844 O O . THR B 1 98 ? 37.155 51.439 54.077 1.00 22.75 86 THR B O 1
ATOM 1848 N N . SER B 1 99 ? 38.622 52.972 54.801 1.00 22.63 87 SER B N 1
ATOM 1849 C CA . SER B 1 99 ? 38.239 53.985 53.846 1.00 22.48 87 SER B CA 1
ATOM 1850 C C . SER B 1 99 ? 39.386 54.284 52.914 1.00 22.87 87 SER B C 1
ATOM 1851 O O . SER B 1 99 ? 40.537 54.066 53.230 1.00 23.54 87 SER B O 1
ATOM 1862 N N . GLU B 1 101 ? 40.571 57.394 50.043 1.00 24.27 89 GLU B N 1
ATOM 1863 C CA . GLU B 1 101 ? 40.351 58.596 49.263 1.00 24.31 89 GLU B CA 1
ATOM 1864 C C . GLU B 1 101 ? 40.693 58.251 47.831 1.00 21.53 89 GLU B C 1
ATOM 1865 O O . GLU B 1 101 ? 41.747 57.720 47.548 1.00 21.15 89 GLU B O 1
ATOM 1871 N N . VAL B 1 102 ? 39.827 58.610 46.922 1.00 21.99 90 VAL B N 1
ATOM 1872 C CA . VAL B 1 102 ? 40.023 58.415 45.505 1.00 20.98 90 VAL B CA 1
ATOM 1873 C C . VAL B 1 102 ? 39.944 59.778 44.790 1.00 21.77 90 VAL B C 1
ATOM 1874 O O . VAL B 1 102 ? 38.980 60.500 44.985 1.00 27.04 90 VAL B O 1
ATOM 1878 N N . TYR B 1 103 ? 40.968 60.035 43.959 1.00 24.30 91 TYR B N 1
ATOM 1879 C CA . TYR B 1 103 ? 41.062 61.225 43.157 1.00 21.23 91 TYR B CA 1
ATOM 1880 C C . TYR B 1 103 ? 40.555 60.874 41.763 1.00 23.34 91 TYR B C 1
ATOM 1881 O O . TYR B 1 103 ? 40.944 59.853 41.218 1.00 24.49 91 TYR B O 1
ATOM 1890 N N . VAL B 1 104 ? 39.628 61.678 41.228 1.00 21.99 92 VAL B N 1
ATOM 1891 C CA . VAL B 1 104 ? 39.155 61.479 39.864 1.00 24.45 92 VAL B CA 1
ATOM 1892 C C . VAL B 1 104 ? 39.336 62.762 39.058 1.00 23.73 92 VAL B C 1
ATOM 1893 O O . VAL B 1 104 ? 38.916 63.830 39.475 1.00 21.77 92 VAL B O 1
ATOM 1897 N N . ARG B 1 105 ? 39.871 62.611 37.869 1.00 23.01 93 ARG B N 1
ATOM 1898 C CA . ARG B 1 105 ? 40.095 63.719 36.916 1.00 24.23 93 ARG B CA 1
ATOM 1899 C C . ARG B 1 105 ? 39.349 63.390 35.628 1.00 23.14 93 ARG B C 1
ATOM 1900 O O . ARG B 1 105 ? 39.459 62.268 35.142 1.00 22.45 93 ARG B O 1
ATOM 1908 N N . VAL B 1 106 ? 38.526 64.342 35.158 1.00 20.76 94 VAL B N 1
ATOM 1909 C CA . VAL B 1 106 ? 37.703 64.193 33.975 1.00 20.36 94 VAL B CA 1
ATOM 1910 C C . VAL B 1 106 ? 38.098 65.240 32.910 1.00 20.80 94 VAL B C 1
ATOM 1911 O O . VAL B 1 106 ? 38.244 66.425 33.228 1.00 20.72 94 VAL B O 1
ATOM 1915 N N . HIS B 1 107 ? 38.275 64.799 31.661 1.00 20.05 95 HIS B N 1
ATOM 1916 C CA . HIS B 1 107 ? 38.473 65.682 30.496 1.00 19.04 95 HIS B CA 1
ATOM 1917 C C . HIS B 1 107 ? 37.394 65.409 29.469 1.00 21.63 95 HIS B C 1
ATOM 1918 O O . HIS B 1 107 ? 36.886 64.312 29.392 1.00 22.45 95 HIS B O 1
ATOM 1925 N N . SER B 1 108 ? 37.075 66.408 28.663 1.00 21.65 96 SER B N 1
ATOM 1926 C CA . SER B 1 108 ? 36.285 66.194 27.476 1.00 25.65 96 SER B CA 1
ATOM 1927 C C . SER B 1 108 ? 37.228 66.324 26.295 1.00 27.03 96 SER B C 1
ATOM 1928 O O . SER B 1 108 ? 38.136 67.134 26.306 1.00 25.45 96 SER B O 1
ATOM 1931 N N . ASN B 1 109 ? 36.998 65.495 25.291 1.00 25.21 97 ASN B N 1
ATOM 1932 C CA . ASN B 1 109 ? 37.824 65.446 24.138 1.00 26.30 97 ASN B CA 1
ATOM 1933 C C . ASN B 1 109 ? 36.950 65.493 22.913 1.00 26.23 97 ASN B C 1
ATOM 1934 O O . ASN B 1 109 ? 36.136 64.591 22.678 1.00 24.97 97 ASN B O 1
ATOM 1939 N N . ASN B 1 110 ? 37.081 66.577 22.145 1.00 24.49 98 ASN B N 1
ATOM 1940 C CA . ASN B 1 110 ? 36.350 66.699 20.893 1.00 23.55 98 ASN B CA 1
ATOM 1941 C C . ASN B 1 110 ? 37.183 65.973 19.872 1.00 25.33 98 ASN B C 1
ATOM 1942 O O . ASN B 1 110 ? 38.239 66.438 19.478 1.00 22.00 98 ASN B O 1
ATOM 1947 N N . LEU B 1 111 ? 36.716 64.804 19.453 1.00 29.15 99 LEU B N 1
ATOM 1948 C CA . LEU B 1 111 ? 37.562 63.964 18.613 1.00 29.44 99 LEU B CA 1
ATOM 1949 C C . LEU B 1 111 ? 37.644 64.492 17.185 1.00 27.13 99 LEU B C 1
ATOM 1950 O O . LEU B 1 111 ? 38.609 64.224 16.497 1.00 28.69 99 LEU B O 1
ATOM 1955 N N . LEU B 1 112 ? 36.664 65.274 16.764 1.00 27.46 100 LEU B N 1
ATOM 1956 C CA . LEU B 1 112 ? 36.714 65.858 15.424 1.00 29.77 100 LEU B CA 1
ATOM 1957 C C . LEU B 1 112 ? 37.755 66.983 15.354 1.00 29.53 100 LEU B C 1
ATOM 1958 O O . LEU B 1 112 ? 38.549 67.042 14.425 1.00 27.08 100 LEU B O 1
ATOM 1963 N N . THR B 1 113 ? 37.799 67.843 16.361 1.00 28.48 101 THR B N 1
ATOM 1964 C CA . THR B 1 113 ? 38.740 68.962 16.362 1.00 29.33 101 THR B CA 1
ATOM 1965 C C . THR B 1 113 ? 40.055 68.714 17.086 1.00 30.18 101 THR B C 1
ATOM 1966 O O . THR B 1 113 ? 40.977 69.496 16.914 1.00 31.23 101 THR B O 1
ATOM 1970 N N . GLY B 1 114 ? 40.148 67.679 17.916 1.00 30.45 102 GLY B N 1
ATOM 1971 C CA . GLY B 1 114 ? 41.324 67.478 18.792 1.00 30.26 102 GLY B CA 1
ATOM 1972 C C . GLY B 1 114 ? 41.367 68.308 20.082 1.00 30.97 102 GLY B C 1
ATOM 1973 O O . GLY B 1 114 ? 42.271 68.160 20.894 1.00 33.50 102 GLY B O 1
ATOM 1974 N N . GLU B 1 115 ? 40.388 69.183 20.285 1.00 31.03 103 GLU B N 1
ATOM 1975 C CA . GLU B 1 115 ? 40.334 70.025 21.477 1.00 28.11 103 GLU B CA 1
ATOM 1976 C C . GLU B 1 115 ? 40.044 69.148 22.726 1.00 27.81 103 GLU B C 1
ATOM 1977 O O . GLU B 1 115 ? 39.068 68.426 22.773 1.00 25.90 103 GLU B O 1
ATOM 1980 N N . ARG B 1 116 ? 40.930 69.200 23.706 1.00 26.55 104 ARG B N 1
ATOM 1981 C CA . ARG B 1 116 ? 40.766 68.446 24.938 1.00 26.39 104 ARG B CA 1
ATOM 1982 C C . ARG B 1 116 ? 40.814 69.439 26.076 1.00 26.43 104 ARG B C 1
ATOM 1983 O O . ARG B 1 116 ? 41.734 70.261 26.141 1.00 27.35 104 ARG B O 1
ATOM 1991 N N . THR B 1 117 ? 39.855 69.351 26.979 1.00 24.80 105 THR B N 1
ATOM 1992 C CA . THR B 1 117 ? 39.748 70.322 28.045 1.00 26.22 105 THR B CA 1
ATOM 1993 C C . THR B 1 117 ? 39.461 69.638 29.371 1.00 24.22 105 THR B C 1
ATOM 1994 O O . THR B 1 117 ? 38.732 68.663 29.420 1.00 24.10 105 THR B O 1
ATOM 1998 N N . LEU B 1 118 ? 40.068 70.144 30.436 1.00 23.44 106 LEU B N 1
ATOM 1999 C CA . LEU B 1 118 ? 39.745 69.666 31.765 1.00 24.08 106 LEU B CA 1
ATOM 2000 C C . LEU B 1 118 ? 38.318 70.072 32.154 1.00 22.10 106 LEU B C 1
ATOM 2001 O O . LEU B 1 118 ? 37.938 71.241 32.078 1.00 25.85 106 LEU B O 1
ATOM 2006 N N . THR B 1 119 ? 37.534 69.073 32.546 1.00 22.16 107 THR B N 1
ATOM 2007 C CA . THR B 1 119 ? 36.168 69.249 32.954 1.00 21.94 107 THR B CA 1
ATOM 2008 C C . THR B 1 119 ? 36.095 69.414 34.458 1.00 21.15 107 THR B C 1
ATOM 2009 O O . THR B 1 119 ? 35.486 70.356 34.963 1.00 24.51 107 THR B O 1
ATOM 2013 N N . THR B 1 120 ? 36.676 68.486 35.184 1.00 21.71 108 THR B N 1
ATOM 2014 C CA . THR B 1 120 ? 36.737 68.631 36.618 1.00 24.73 108 THR B CA 1
ATOM 2015 C C . THR B 1 120 ? 37.754 67.695 37.264 1.00 23.35 108 THR B C 1
ATOM 2016 O O . THR B 1 120 ? 38.324 66.820 36.623 1.00 24.08 108 THR B O 1
ATOM 2020 N N . GLU B 1 121 ? 38.003 67.943 38.542 1.00 23.49 109 GLU B N 1
ATOM 2021 C CA . GLU B 1 121 ? 38.764 67.024 39.395 1.00 26.61 109 GLU B CA 1
ATOM 2022 C C . GLU B 1 121 ? 38.132 67.032 40.772 1.00 29.98 109 GLU B C 1
ATOM 2023 O O . GLU B 1 121 ? 37.589 68.064 41.231 1.00 33.15 109 GLU B O 1
ATOM 2029 N N . SER B 1 122 ? 38.105 65.888 41.418 1.00 26.42 110 SER B N 1
ATOM 2030 C CA . SER B 1 122 ? 37.531 65.854 42.771 1.00 26.20 110 SER B CA 1
ATOM 2031 C C . SER B 1 122 ? 37.984 64.658 43.532 1.00 25.85 110 SER B C 1
ATOM 2032 O O . SER B 1 122 ? 38.716 63.816 43.012 1.00 22.50 110 SER B O 1
ATOM 2037 N N . PHE B 1 123 ? 37.597 64.626 44.796 1.00 22.96 111 PHE B N 1
ATOM 2038 C CA . PHE B 1 123 ? 37.985 63.553 45.666 1.00 22.75 111 PHE B CA 1
ATOM 2039 C C . PHE B 1 123 ? 36.712 62.949 46.200 1.00 22.40 111 PHE B C 1
ATOM 2040 O O . PHE B 1 123 ? 35.751 63.675 46.520 1.00 25.97 111 PHE B O 1
ATOM 2048 N N . LEU B 1 124 ? 36.724 61.635 46.306 1.00 22.91 112 LEU B N 1
ATOM 2049 C CA . LEU B 1 124 ? 35.650 60.876 46.955 1.00 22.71 112 LEU B CA 1
ATOM 2050 C C . LEU B 1 124 ? 36.219 60.024 48.091 1.00 24.13 112 LEU B C 1
ATOM 2051 O O . LEU B 1 124 ? 37.356 59.591 48.071 1.00 25.10 112 LEU B O 1
ATOM 2056 N N . THR B 1 125 ? 35.354 59.716 49.040 1.00 22.93 113 THR B N 1
ATOM 2057 C CA . THR B 1 125 ? 35.703 58.848 50.141 1.00 23.48 113 THR B CA 1
ATOM 2058 C C . THR B 1 125 ? 34.903 57.588 49.969 1.00 25.27 113 THR B C 1
ATOM 2059 O O . THR B 1 125 ? 33.660 57.638 50.022 1.00 21.98 113 THR B O 1
ATOM 2071 N N . VAL B 1 127 ? 34.258 53.482 51.154 1.00 22.83 115 VAL B N 1
ATOM 2072 C CA . VAL B 1 127 ? 34.416 52.561 52.295 1.00 21.65 115 VAL B CA 1
ATOM 2073 C C . VAL B 1 127 ? 34.240 51.127 51.793 1.00 22.69 115 VAL B C 1
ATOM 2074 O O . VAL B 1 127 ? 33.272 50.824 51.147 1.00 19.88 115 VAL B O 1
ATOM 2078 N N . ALA B 1 128 ? 35.218 50.276 52.062 1.00 21.01 116 ALA B N 1
ATOM 2079 C CA . ALA B 1 128 ? 35.105 48.871 51.769 1.00 19.67 116 ALA B CA 1
ATOM 2080 C C . ALA B 1 128 ? 34.126 48.228 52.755 1.00 19.27 116 ALA B C 1
ATOM 2081 O O . ALA B 1 128 ? 34.183 48.487 53.963 1.00 20.17 116 ALA B O 1
ATOM 2083 N N . VAL B 1 129 ? 33.262 47.369 52.230 1.00 21.20 117 VAL B N 1
ATOM 2084 C CA . VAL B 1 129 ? 32.332 46.646 53.086 1.00 22.29 117 VAL B CA 1
ATOM 2085 C C . VAL B 1 129 ? 32.358 45.138 52.801 1.00 23.98 117 VAL B C 1
ATOM 2086 O O . VAL B 1 129 ? 32.536 44.712 51.646 1.00 25.07 117 VAL B O 1
ATOM 2090 N N . ASP B 1 130 ? 32.148 44.352 53.850 1.00 24.67 118 ASP B N 1
ATOM 2091 C CA . ASP B 1 130 ? 32.064 42.906 53.695 1.00 26.26 118 ASP B CA 1
ATOM 2092 C C . ASP B 1 130 ? 30.694 42.495 53.159 1.00 29.90 118 ASP B C 1
ATOM 2093 O O . ASP B 1 130 ? 29.860 43.343 52.824 1.00 27.92 118 ASP B O 1
ATOM 2098 N N . GLU B 1 131 ? 30.474 41.187 53.063 1.00 34.04 119 GLU B N 1
ATOM 2099 C CA . GLU B 1 131 ? 29.276 40.657 52.417 1.00 35.08 119 GLU B CA 1
ATOM 2100 C C . GLU B 1 131 ? 28.026 41.074 53.177 1.00 35.33 119 GLU B C 1
ATOM 2101 O O . GLU B 1 131 ? 26.964 41.230 52.571 1.00 37.68 119 GLU B O 1
ATOM 2103 N N . SER B 1 132 ? 28.166 41.287 54.483 1.00 33.33 120 SER B N 1
ATOM 2104 C CA . SER B 1 132 ? 27.072 41.769 55.320 1.00 32.86 120 SER B CA 1
ATOM 2105 C C . SER B 1 132 ? 26.976 43.299 55.404 1.00 34.06 120 SER B C 1
ATOM 2106 O O . SER B 1 132 ? 26.185 43.817 56.183 1.00 34.42 120 SER B O 1
ATOM 2109 N N . GLY B 1 133 ? 27.809 44.022 54.648 1.00 31.62 121 GLY B N 1
ATOM 2110 C CA . GLY B 1 133 ? 27.737 45.482 54.591 1.00 30.30 121 GLY B CA 1
ATOM 2111 C C . GLY B 1 133 ? 28.464 46.213 55.705 1.00 30.11 121 GLY B C 1
ATOM 2112 O O . GLY B 1 133 ? 28.374 47.429 55.814 1.00 31.06 121 GLY B O 1
ATOM 2113 N N . LYS B 1 134 ? 29.232 45.476 56.494 1.00 27.49 122 LYS B N 1
ATOM 2114 C CA . LYS B 1 134 ? 30.033 46.039 57.564 1.00 28.00 122 LYS B CA 1
ATOM 2115 C C . LYS B 1 134 ? 31.380 46.545 57.003 1.00 25.54 122 LYS B C 1
ATOM 2116 O O . LYS B 1 134 ? 32.009 45.861 56.191 1.00 21.49 122 LYS B O 1
ATOM 2121 N N . PRO B 1 135 ? 31.849 47.729 57.450 1.00 25.57 123 PRO B N 1
ATOM 2122 C CA . PRO B 1 135 ? 33.153 48.243 57.009 1.00 22.23 123 PRO B CA 1
ATOM 2123 C C . PRO B 1 135 ? 34.275 47.212 57.222 1.00 21.58 123 PRO B C 1
ATOM 2124 O O . PRO B 1 135 ? 34.310 46.505 58.235 1.00 21.88 123 PRO B O 1
ATOM 2128 N N . LYS B 1 136 ? 35.186 47.169 56.267 1.00 23.17 124 LYS B N 1
ATOM 2129 C CA . LYS B 1 136 ? 36.158 46.099 56.140 1.00 24.05 124 LYS B CA 1
ATOM 2130 C C . LYS B 1 136 ? 37.515 46.767 56.032 1.00 24.68 124 LYS B C 1
ATOM 2131 O O . LYS B 1 136 ? 37.667 47.725 55.298 1.00 23.84 124 LYS B O 1
ATOM 2137 N N . PRO B 1 137 ? 38.512 46.270 56.764 1.00 23.13 125 PRO B N 1
ATOM 2138 C CA . PRO B 1 137 ? 39.852 46.848 56.597 1.00 24.50 125 PRO B CA 1
ATOM 2139 C C . PRO B 1 137 ? 40.398 46.779 55.174 1.00 22.79 125 PRO B C 1
ATOM 2140 O O . PRO B 1 137 ? 40.144 45.824 54.454 1.00 24.32 125 PRO B O 1
ATOM 2144 N N . VAL B 1 138 ? 41.127 47.817 54.782 1.00 21.12 126 VAL B N 1
ATOM 2145 C CA . VAL B 1 138 ? 41.712 47.910 53.453 1.00 21.11 126 VAL B CA 1
ATOM 2146 C C . VAL B 1 138 ? 43.208 48.018 53.533 1.00 23.49 126 VAL B C 1
ATOM 2147 O O . VAL B 1 138 ? 43.749 48.544 54.496 1.00 22.31 126 VAL B O 1
ATOM 2151 N N . PRO B 1 139 ? 43.887 47.538 52.488 1.00 22.06 127 PRO B N 1
ATOM 2152 C CA . PRO B 1 139 ? 45.316 47.697 52.452 1.00 22.32 127 PRO B CA 1
ATOM 2153 C C . PRO B 1 139 ? 45.727 49.160 52.323 1.00 21.89 127 PRO B C 1
ATOM 2154 O O . PRO B 1 139 ? 44.944 50.032 51.873 1.00 23.07 127 PRO B O 1
ATOM 2158 N N . GLN B 1 140 ? 46.959 49.434 52.725 1.00 23.05 128 GLN B N 1
ATOM 2159 C CA . GLN B 1 140 ? 47.504 50.769 52.546 1.00 25.38 128 GLN B CA 1
ATOM 2160 C C . GLN B 1 140 ? 47.869 50.958 51.094 1.00 25.04 128 GLN B C 1
ATOM 2161 O O . GLN B 1 140 ? 47.977 49.988 50.334 1.00 23.20 128 GLN B O 1
ATOM 2167 N N . VAL B 1 141 ? 48.083 52.208 50.717 1.00 22.19 129 VAL B N 1
ATOM 2168 C CA . VAL B 1 141 ? 48.454 52.545 49.340 1.00 24.19 129 VAL B CA 1
ATOM 2169 C C . VAL B 1 141 ? 49.886 53.075 49.378 1.00 27.35 129 VAL B C 1
ATOM 2170 O O . VAL B 1 141 ? 50.267 53.754 50.340 1.00 27.59 129 VAL B O 1
ATOM 2174 N N . GLU B 1 142 ? 50.687 52.739 48.356 1.00 25.53 130 GLU B N 1
ATOM 2175 C CA . GLU B 1 142 ? 52.097 53.185 48.283 1.00 27.30 130 GLU B CA 1
ATOM 2176 C C . GLU B 1 142 ? 52.382 54.200 47.119 1.00 29.26 130 GLU B C 1
ATOM 2177 O O . GLU B 1 142 ? 52.405 53.804 45.947 1.00 25.80 130 GLU B O 1
ATOM 2183 N N . PRO B 1 143 ? 52.531 55.498 47.461 1.00 32.38 131 PRO B N 1
ATOM 2184 C CA . PRO B 1 143 ? 52.644 56.452 46.381 1.00 31.61 131 PRO B CA 1
ATOM 2185 C C . PRO B 1 143 ? 53.977 56.330 45.719 1.00 37.30 131 PRO B C 1
ATOM 2186 O O . PRO B 1 143 ? 55.010 56.047 46.361 1.00 30.14 131 PRO B O 1
ATOM 2190 N N . GLN B 1 144 ? 53.971 56.495 44.411 1.00 35.69 132 GLN B N 1
ATOM 2191 C CA . GLN B 1 144 ? 55.193 56.349 43.696 1.00 39.11 132 GLN B CA 1
ATOM 2192 C C . GLN B 1 144 ? 55.573 57.610 42.920 1.00 37.84 132 GLN B C 1
ATOM 2193 O O . GLN B 1 144 ? 56.672 58.097 43.089 1.00 36.97 132 GLN B O 1
ATOM 2199 N N . THR B 1 145 ? 54.688 58.177 42.112 1.00 38.57 133 THR B N 1
ATOM 2200 C CA . THR B 1 145 ? 55.043 59.438 41.441 1.00 37.49 133 THR B CA 1
ATOM 2201 C C . THR B 1 145 ? 55.139 60.605 42.433 1.00 37.90 133 THR B C 1
ATOM 2202 O O . THR B 1 145 ? 54.801 60.440 43.675 1.00 41.45 133 THR B O 1
ATOM 2206 N N . GLU B 1 146 ? 55.532 61.777 41.876 1.00 38.86 134 GLU B N 1
ATOM 2207 C CA . GLU B 1 146 ? 55.597 62.984 42.688 1.00 39.15 134 GLU B CA 1
ATOM 2208 C C . GLU B 1 146 ? 54.199 63.511 42.947 1.00 38.49 134 GLU B C 1
ATOM 2209 O O . GLU B 1 146 ? 53.946 64.079 44.002 1.00 38.14 134 GLU B O 1
ATOM 2211 N N . GLU B 1 147 ? 53.302 63.338 41.976 1.00 37.73 135 GLU B N 1
ATOM 2212 C CA . GLU B 1 147 ? 51.920 63.797 42.117 1.00 40.44 135 GLU B CA 1
ATOM 2213 C C . GLU B 1 147 ? 51.259 62.933 43.195 1.00 37.47 135 GLU B C 1
ATOM 2214 O O . GLU B 1 147 ? 50.591 63.465 44.072 1.00 40.03 135 GLU B O 1
ATOM 2220 N N . GLU B 1 148 ? 51.464 61.617 43.117 1.00 35.59 136 GLU B N 1
ATOM 2221 C CA . GLU B 1 148 ? 50.971 60.652 44.106 1.00 34.30 136 GLU B CA 1
ATOM 2222 C C . GLU B 1 148 ? 51.492 60.960 45.509 1.00 34.98 136 GLU B C 1
ATOM 2223 O O . GLU B 1 148 ? 50.727 60.960 46.476 1.00 34.73 136 GLU B O 1
ATOM 2229 N N . LYS B 1 149 ? 52.791 61.186 45.622 1.00 34.13 137 LYS B N 1
ATOM 2230 C CA . LYS B 1 149 ? 53.376 61.519 46.919 1.00 33.83 137 LYS B CA 1
ATOM 2231 C C . LYS B 1 149 ? 52.747 62.803 47.492 1.00 33.12 137 LYS B C 1
ATOM 2232 O O . LYS B 1 149 ? 52.377 62.848 48.672 1.00 34.80 137 LYS B O 1
ATOM 2238 N N . ARG B 1 150 ? 52.557 63.815 46.648 1.00 32.05 138 ARG B N 1
ATOM 2239 C CA . ARG B 1 150 ? 51.915 65.067 47.081 1.00 34.34 138 ARG B CA 1
ATOM 2240 C C . ARG B 1 150 ? 50.433 64.938 47.518 1.00 34.60 138 ARG B C 1
ATOM 2241 O O . ARG B 1 150 ? 49.989 65.552 48.508 1.00 33.29 138 ARG B O 1
ATOM 2244 N N . LEU B 1 151 ? 49.660 64.167 46.759 1.00 32.39 139 LEU B N 1
ATOM 2245 C CA . LEU B 1 151 ? 48.289 63.894 47.114 1.00 31.06 139 LEU B CA 1
ATOM 2246 C C . LEU B 1 151 ? 48.229 63.102 48.421 1.00 29.33 139 LEU B C 1
ATOM 2247 O O . LEU B 1 151 ? 47.374 63.336 49.229 1.00 32.10 139 LEU B O 1
ATOM 2252 N N . TYR B 1 152 ? 49.146 62.174 48.628 1.00 29.11 140 TYR B N 1
ATOM 2253 C CA . TYR B 1 152 ? 49.155 61.376 49.850 1.00 28.24 140 TYR B CA 1
ATOM 2254 C C . TYR B 1 152 ? 49.499 62.245 51.071 1.00 31.05 140 TYR B C 1
ATOM 2255 O O . TYR B 1 152 ? 48.861 62.150 52.118 1.00 30.02 140 TYR B O 1
ATOM 2264 N N . GLU B 1 153 ? 50.518 63.080 50.923 1.00 27.61 141 GLU B N 1
ATOM 2265 C CA . GLU B 1 153 ? 50.958 63.991 51.995 1.00 29.22 141 GLU B CA 1
ATOM 2266 C C . GLU B 1 153 ? 49.836 64.982 52.378 1.00 29.01 141 GLU B C 1
ATOM 2267 O O . GLU B 1 153 ? 49.666 65.319 53.544 1.00 31.03 141 GLU B O 1
ATOM 2269 N N . THR B 1 154 ? 49.024 65.388 51.411 1.00 29.77 142 THR B N 1
ATOM 2270 C CA . THR B 1 154 ? 47.942 66.357 51.649 1.00 29.35 142 THR B CA 1
ATOM 2271 C C . THR B 1 154 ? 46.594 65.759 52.029 1.00 30.51 142 THR B C 1
ATOM 2272 O O . THR B 1 154 ? 45.637 66.495 52.336 1.00 32.55 142 THR B O 1
ATOM 2276 N N . ALA B 1 155 ? 46.483 64.434 51.964 1.00 28.16 143 ALA B N 1
ATOM 2277 C CA . ALA B 1 155 ? 45.208 63.778 52.268 1.00 24.49 143 ALA B CA 1
ATOM 2278 C C . ALA B 1 155 ? 44.754 63.958 53.723 1.00 25.25 143 ALA B C 1
ATOM 2279 O O . ALA B 1 155 ? 43.584 64.177 53.934 1.00 26.87 143 ALA B O 1
ATOM 2281 N N . PRO B 1 156 ? 45.647 63.824 54.713 1.00 25.64 144 PRO B N 1
ATOM 2282 C CA . PRO B 1 156 ? 45.169 64.048 56.088 1.00 29.39 144 PRO B CA 1
ATOM 2283 C C . PRO B 1 156 ? 44.433 65.387 56.318 1.00 28.72 144 PRO B C 1
ATOM 2284 O O . PRO B 1 156 ? 43.430 65.429 57.015 1.00 31.13 144 PRO B O 1
ATOM 2288 N N . ALA B 1 157 ? 44.911 66.445 55.687 1.00 32.30 145 ALA B N 1
ATOM 2289 C CA . ALA B 1 157 ? 44.309 67.752 55.794 1.00 33.59 145 ALA B CA 1
ATOM 2290 C C . ALA B 1 157 ? 42.947 67.774 55.172 1.00 34.94 145 ALA B C 1
ATOM 2291 O O . ALA B 1 157 ? 42.012 68.324 55.769 1.00 35.40 145 ALA B O 1
ATOM 2293 N N . ARG B 1 158 ? 42.787 67.167 53.988 1.00 32.35 146 ARG B N 1
ATOM 2294 C CA . ARG B 1 158 ? 41.463 67.044 53.418 1.00 31.16 146 ARG B CA 1
ATOM 2295 C C . ARG B 1 158 ? 40.532 66.211 54.310 1.00 32.23 146 ARG B C 1
ATOM 2296 O O . ARG B 1 158 ? 39.346 66.495 54.384 1.00 34.90 146 ARG B O 1
ATOM 2304 N N . LYS B 1 159 ? 41.049 65.168 54.961 1.00 30.83 147 LYS B N 1
ATOM 2305 C CA . LYS B 1 159 ? 40.188 64.365 55.811 1.00 36.37 147 LYS B CA 1
ATOM 2306 C C . LYS B 1 159 ? 39.686 65.213 56.983 1.00 37.53 147 LYS B C 1
ATOM 2307 O O . LYS B 1 159 ? 38.544 65.035 57.408 1.00 35.42 147 LYS B O 1
ATOM 2311 N N . GLU B 1 160 ? 40.539 66.109 57.495 1.00 38.21 148 GLU B N 1
ATOM 2312 C CA . GLU B 1 160 ? 40.179 66.974 58.648 1.00 39.91 148 GLU B CA 1
ATOM 2313 C C . GLU B 1 160 ? 39.050 67.947 58.277 1.00 42.73 148 GLU B C 1
ATOM 2314 O O . GLU B 1 160 ? 38.154 68.200 59.071 1.00 41.32 148 GLU B O 1
ATOM 2316 N N . ASN B 1 161 ? 39.081 68.459 57.049 1.00 46.46 149 ASN B N 1
ATOM 2317 C CA . ASN B 1 161 ? 38.040 69.358 56.566 1.00 46.78 149 ASN B CA 1
ATOM 2318 C C . ASN B 1 161 ? 36.728 68.624 56.383 1.00 47.84 149 ASN B C 1
ATOM 2319 O O . ASN B 1 161 ? 35.661 69.171 56.650 1.00 48.95 149 ASN B O 1
ATOM 2324 N N . ARG B 1 162 ? 36.791 67.374 55.958 1.00 45.94 150 ARG B N 1
ATOM 2325 C CA . ARG B 1 162 ? 35.569 66.574 55.905 1.00 47.52 150 ARG B CA 1
ATOM 2326 C C . ARG B 1 162 ? 34.972 66.357 57.297 1.00 49.71 150 ARG B C 1
ATOM 2327 O O . ARG B 1 162 ? 33.757 66.447 57.467 1.00 49.17 150 ARG B O 1
ATOM 2335 N N . LYS B 1 163 ? 35.831 66.053 58.273 1.00 50.05 151 LYS B N 1
ATOM 2336 C CA . LYS B 1 163 ? 35.404 65.879 59.662 1.00 50.93 151 LYS B CA 1
ATOM 2337 C C . LYS B 1 163 ? 34.739 67.161 60.179 1.00 49.99 151 LYS B C 1
ATOM 2338 O O . LYS B 1 163 ? 33.674 67.083 60.766 1.00 50.35 151 LYS B O 1
ATOM 2340 N N . LYS B 1 164 ? 35.352 68.323 59.927 1.00 50.92 152 LYS B N 1
ATOM 2341 C CA . LYS B 1 164 ? 34.806 69.628 60.350 1.00 51.79 152 LYS B CA 1
ATOM 2342 C C . LYS B 1 164 ? 33.444 69.916 59.716 1.00 53.75 152 LYS B C 1
ATOM 2343 O O . LYS B 1 164 ? 32.514 70.329 60.410 1.00 55.20 152 LYS B O 1
ATOM 2345 N N . ARG B 1 165 ? 33.334 69.713 58.402 1.00 54.88 153 ARG B N 1
ATOM 2346 C CA . ARG B 1 165 ? 32.046 69.815 57.683 1.00 54.65 153 ARG B CA 1
ATOM 2347 C C . ARG B 1 165 ? 31.270 68.503 57.792 1.00 55.51 153 ARG B C 1
ATOM 2348 O O . ARG B 1 165 ? 30.371 68.369 58.619 1.00 56.35 153 ARG B O 1
ATOM 2350 N N . HIS C 1 12 ? 14.339 92.595 30.097 1.00 35.91 0 HIS C N 1
ATOM 2351 C CA . HIS C 1 12 ? 14.758 92.922 31.495 1.00 36.65 0 HIS C CA 1
ATOM 2352 C C . HIS C 1 12 ? 13.511 92.960 32.366 1.00 33.32 0 HIS C C 1
ATOM 2353 O O . HIS C 1 12 ? 12.538 93.641 32.017 1.00 35.47 0 HIS C O 1
ATOM 2368 N N . ILE C 1 14 ? 12.030 93.502 36.367 1.00 18.99 2 ILE C N 1
ATOM 2369 C CA . ILE C 1 14 ? 12.348 94.120 37.662 1.00 19.04 2 ILE C CA 1
ATOM 2370 C C . ILE C 1 14 ? 11.925 93.183 38.803 1.00 20.71 2 ILE C C 1
ATOM 2371 O O . ILE C 1 14 ? 12.692 92.989 39.737 1.00 21.12 2 ILE C O 1
ATOM 2376 N N . GLN C 1 15 ? 10.734 92.608 38.725 1.00 19.23 3 GLN C N 1
ATOM 2377 C CA . GLN C 1 15 ? 10.196 91.792 39.827 1.00 20.90 3 GLN C CA 1
ATOM 2378 C C . GLN C 1 15 ? 11.050 90.574 40.131 1.00 21.06 3 GLN C C 1
ATOM 2379 O O . GLN C 1 15 ? 11.684 89.986 39.260 1.00 21.07 3 GLN C O 1
ATOM 2385 N N . SER C 1 16 ? 11.041 90.172 41.396 1.00 21.42 4 SER C N 1
ATOM 2386 C CA . SER C 1 16 ? 11.498 88.850 41.789 1.00 20.08 4 SER C CA 1
ATOM 2387 C C . SER C 1 16 ? 10.439 87.778 41.530 1.00 21.11 4 SER C C 1
ATOM 2388 O O . SER C 1 16 ? 9.263 88.089 41.334 1.00 21.67 4 SER C O 1
ATOM 2391 N N . TYR C 1 17 ? 10.853 86.518 41.579 1.00 19.91 5 TYR C N 1
ATOM 2392 C CA . TYR C 1 17 ? 9.973 85.359 41.638 1.00 19.82 5 TYR C CA 1
ATOM 2393 C C . TYR C 1 17 ? 10.110 84.693 42.990 1.00 21.95 5 TYR C C 1
ATOM 2394 O O . TYR C 1 17 ? 11.224 84.525 43.501 1.00 21.66 5 TYR C O 1
ATOM 2403 N N . PRO C 1 18 ? 9.006 84.275 43.582 1.00 22.43 6 PRO C N 1
ATOM 2404 C CA . PRO C 1 18 ? 9.064 83.571 44.856 1.00 22.78 6 PRO C CA 1
ATOM 2405 C C . PRO C 1 18 ? 9.746 82.206 44.692 1.00 24.37 6 PRO C C 1
ATOM 2406 O O . PRO C 1 18 ? 9.673 81.565 43.615 1.00 22.90 6 PRO C O 1
ATOM 2410 N N . VAL C 1 19 ? 10.344 81.756 45.774 1.00 23.80 7 VAL C N 1
ATOM 2411 C CA . VAL C 1 19 ? 10.911 80.405 45.840 1.00 25.28 7 VAL C CA 1
ATOM 2412 C C . VAL C 1 19 ? 9.877 79.364 45.388 1.00 25.03 7 VAL C C 1
ATOM 2413 O O . VAL C 1 19 ? 10.214 78.402 44.659 1.00 25.37 7 VAL C O 1
ATOM 2417 N N . GLU C 1 20 ? 8.632 79.587 45.782 1.00 24.03 8 GLU C N 1
ATOM 2418 C CA . GLU C 1 20 ? 7.556 78.643 45.505 1.00 28.20 8 GLU C CA 1
ATOM 2419 C C . GLU C 1 20 ? 7.338 78.387 44.011 1.00 30.81 8 GLU C C 1
ATOM 2420 O O . GLU C 1 20 ? 6.878 77.322 43.631 1.00 33.58 8 GLU C O 1
ATOM 2426 N N . ARG C 1 21 ? 7.631 79.369 43.157 1.00 27.65 9 ARG C N 1
ATOM 2427 C CA . ARG C 1 21 ? 7.525 79.182 41.720 1.00 28.09 9 ARG C CA 1
ATOM 2428 C C . ARG C 1 21 ? 8.235 77.921 41.228 1.00 29.00 9 ARG C C 1
ATOM 2429 O O . ARG C 1 21 ? 7.740 77.231 40.339 1.00 33.11 9 ARG C O 1
ATOM 2437 N N . SER C 1 22 ? 9.398 77.671 41.738 1.00 27.87 10 SER C N 1
ATOM 2438 C CA . SER C 1 22 ? 10.265 76.639 41.154 1.00 27.99 10 SER C CA 1
ATOM 2439 C C . SER C 1 22 ? 10.551 75.460 42.093 1.00 23.64 10 SER C C 1
ATOM 2440 O O . SER C 1 22 ? 11.276 74.492 41.711 1.00 25.35 10 SER C O 1
ATOM 2443 N N . ARG C 1 23 ? 10.004 75.501 43.311 1.00 22.45 11 ARG C N 1
ATOM 2444 C CA . ARG C 1 23 ? 10.198 74.372 44.230 1.00 25.90 11 ARG C CA 1
ATOM 2445 C C . ARG C 1 23 ? 9.722 73.081 43.565 1.00 25.46 11 ARG C C 1
ATOM 2446 O O . ARG C 1 23 ? 8.662 73.036 42.959 1.00 23.73 11 ARG C O 1
ATOM 2454 N N . THR C 1 24 ? 10.535 72.036 43.680 1.00 24.21 12 THR C N 1
ATOM 2455 C CA . THR C 1 24 ? 10.288 70.766 42.996 1.00 24.69 12 THR C CA 1
ATOM 2456 C C . THR C 1 24 ? 10.411 69.568 43.964 1.00 23.20 12 THR C C 1
ATOM 2457 O O . THR C 1 24 ? 11.345 69.527 44.756 1.00 23.02 12 THR C O 1
ATOM 2461 N N . ILE C 1 25 ? 9.505 68.596 43.791 1.00 24.24 13 ILE C N 1
ATOM 2462 C CA . ILE C 1 25 ? 9.443 67.352 44.544 1.00 24.35 13 ILE C CA 1
ATOM 2463 C C . ILE C 1 25 ? 9.510 66.214 43.542 1.00 20.46 13 ILE C C 1
ATOM 2464 O O . ILE C 1 25 ? 8.866 66.234 42.498 1.00 21.77 13 ILE C O 1
ATOM 2469 N N . GLN C 1 26 ? 10.326 65.207 43.854 1.00 23.29 14 GLN C N 1
ATOM 2470 C CA . GLN C 1 26 ? 10.380 63.961 43.090 1.00 25.37 14 GLN C CA 1
ATOM 2471 C C . GLN C 1 26 ? 10.332 62.802 44.078 1.00 24.17 14 GLN C C 1
ATOM 2472 O O . GLN C 1 26 ? 10.812 62.903 45.193 1.00 22.33 14 GLN C O 1
ATOM 2478 N N . THR C 1 27 ? 9.743 61.695 43.628 1.00 23.03 15 THR C N 1
ATOM 2479 C CA . THR C 1 27 ? 9.702 60.456 44.380 1.00 24.29 15 THR C CA 1
ATOM 2480 C C . THR C 1 27 ? 9.945 59.335 43.378 1.00 23.02 15 THR C C 1
ATOM 2481 O O . THR C 1 27 ? 9.308 59.311 42.330 1.00 22.78 15 THR C O 1
ATOM 2485 N N . ARG C 1 28 ? 10.861 58.422 43.716 1.00 24.54 16 ARG C N 1
ATOM 2486 C CA . ARG C 1 28 ? 11.166 57.341 42.815 1.00 29.26 16 ARG C CA 1
ATOM 2487 C C . ARG C 1 28 ? 11.552 56.093 43.544 1.00 24.23 16 ARG C C 1
ATOM 2488 O O . ARG C 1 28 ? 12.286 56.095 44.518 1.00 24.15 16 ARG C O 1
ATOM 2496 N N . LEU C 1 29 ? 11.071 54.991 43.032 1.00 22.87 17 LEU C N 1
ATOM 2497 C CA . LEU C 1 29 ? 11.353 53.706 43.609 1.00 25.74 17 LEU C CA 1
ATOM 2498 C C . LEU C 1 29 ? 12.804 53.368 43.271 1.00 26.85 17 LEU C C 1
ATOM 2499 O O . LEU C 1 29 ? 13.267 53.609 42.156 1.00 30.52 17 LEU C O 1
ATOM 2504 N N . VAL C 1 30 ? 13.527 52.818 44.221 1.00 27.92 18 VAL C N 1
ATOM 2505 C CA . VAL C 1 30 ? 14.937 52.395 43.968 1.00 27.03 18 VAL C CA 1
ATOM 2506 C C . VAL C 1 30 ? 14.920 51.032 43.258 1.00 28.26 18 VAL C C 1
ATOM 2507 O O . VAL C 1 30 ? 14.399 50.055 43.806 1.00 25.24 18 VAL C O 1
ATOM 2511 N N . LEU C 1 31 ? 15.480 50.964 42.039 1.00 27.68 19 LEU C N 1
ATOM 2512 C CA . LEU C 1 31 ? 15.459 49.701 41.282 1.00 29.44 19 LEU C CA 1
ATOM 2513 C C . LEU C 1 31 ? 16.872 49.109 41.089 1.00 32.13 19 LEU C C 1
ATOM 2514 O O . LEU C 1 31 ? 17.888 49.762 41.419 1.00 33.99 19 LEU C O 1
ATOM 2519 N N . PRO C 1 32 ? 16.946 47.834 40.622 1.00 30.79 20 PRO C N 1
ATOM 2520 C CA . PRO C 1 32 ? 18.279 47.192 40.540 1.00 30.73 20 PRO C CA 1
ATOM 2521 C C . PRO C 1 32 ? 19.381 47.917 39.711 1.00 31.26 20 PRO C C 1
ATOM 2522 O O . PRO C 1 32 ? 20.540 47.864 40.078 1.00 29.84 20 PRO C O 1
ATOM 2526 N N . PRO C 1 33 ? 19.035 48.614 38.610 1.00 32.99 21 PRO C N 1
ATOM 2527 C CA . PRO C 1 33 ? 20.129 49.359 37.932 1.00 33.18 21 PRO C CA 1
ATOM 2528 C C . PRO C 1 33 ? 20.867 50.367 38.831 1.00 35.68 21 PRO C C 1
ATOM 2529 O O . PRO C 1 33 ? 22.046 50.657 38.609 1.00 35.64 21 PRO C O 1
ATOM 2533 N N . ASP C 1 34 ? 20.154 50.860 39.851 1.00 34.97 22 ASP C N 1
ATOM 2534 C CA . ASP C 1 34 ? 20.621 51.922 40.732 1.00 33.62 22 ASP C CA 1
ATOM 2535 C C . ASP C 1 34 ? 21.510 51.463 41.851 1.00 33.42 22 ASP C C 1
ATOM 2536 O O . ASP C 1 34 ? 22.010 52.281 42.636 1.00 28.19 22 ASP C O 1
ATOM 2541 N N . THR C 1 35 ? 21.746 50.172 41.897 1.00 34.89 23 THR C N 1
ATOM 2542 C CA . THR C 1 35 ? 22.157 49.505 43.113 1.00 38.95 23 THR C CA 1
ATOM 2543 C C . THR C 1 35 ? 23.455 48.678 42.887 1.00 39.41 23 THR C C 1
ATOM 2544 O O . THR C 1 35 ? 23.699 48.187 41.772 1.00 34.69 23 THR C O 1
ATOM 2548 N N . ASN C 1 36 ? 24.293 48.588 43.928 1.00 40.47 24 ASN C N 1
ATOM 2549 C CA . ASN C 1 36 ? 25.462 47.689 43.932 1.00 42.19 24 ASN C CA 1
ATOM 2550 C C . ASN C 1 36 ? 25.044 46.261 44.230 1.00 43.97 24 ASN C C 1
ATOM 2551 O O . ASN C 1 36 ? 23.933 46.012 44.714 1.00 45.20 24 ASN C O 1
ATOM 2556 N N . HIS C 1 37 ? 25.957 45.319 43.986 1.00 43.80 25 HIS C N 1
ATOM 2557 C CA . HIS C 1 37 ? 25.590 43.916 44.056 1.00 41.93 25 HIS C CA 1
ATOM 2558 C C . HIS C 1 37 ? 25.069 43.480 45.444 1.00 38.57 25 HIS C C 1
ATOM 2559 O O . HIS C 1 37 ? 24.507 42.421 45.563 1.00 42.32 25 HIS C O 1
ATOM 2566 N N . LEU C 1 38 ? 25.251 44.268 46.485 1.00 37.59 26 LEU C N 1
ATOM 2567 C CA . LEU C 1 38 ? 24.610 43.969 47.786 1.00 36.46 26 LEU C CA 1
ATOM 2568 C C . LEU C 1 38 ? 23.246 44.689 47.923 1.00 37.62 26 LEU C C 1
ATOM 2569 O O . LEU C 1 38 ? 22.659 44.733 49.014 1.00 38.34 26 LEU C O 1
ATOM 2574 N N . GLY C 1 39 ? 22.753 45.284 46.843 1.00 36.84 27 GLY C N 1
ATOM 2575 C CA . GLY C 1 39 ? 21.459 46.001 46.932 1.00 37.74 27 GLY C CA 1
ATOM 2576 C C . GLY C 1 39 ? 21.390 47.424 47.519 1.00 38.72 27 GLY C C 1
ATOM 2577 O O . GLY C 1 39 ? 20.310 47.976 47.694 1.00 38.66 27 GLY C O 1
ATOM 2578 N N . THR C 1 40 ? 22.535 48.015 47.823 1.00 35.33 28 THR C N 1
ATOM 2579 C CA . THR C 1 40 ? 22.620 49.395 48.271 1.00 33.91 28 THR C CA 1
ATOM 2580 C C . THR C 1 40 ? 22.737 50.315 47.073 1.00 29.74 28 THR C C 1
ATOM 2581 O O . THR C 1 40 ? 23.498 50.050 46.144 1.00 28.39 28 THR C O 1
ATOM 2585 N N . ILE C 1 41 ? 22.009 51.431 47.103 1.00 27.59 29 ILE C N 1
ATOM 2586 C CA . ILE C 1 41 ? 22.020 52.354 45.996 1.00 25.98 29 ILE C CA 1
ATOM 2587 C C . ILE C 1 41 ? 23.400 52.974 45.809 1.00 27.50 29 ILE C C 1
ATOM 2588 O O . ILE C 1 41 ? 24.080 53.247 46.778 1.00 26.46 29 ILE C O 1
ATOM 2593 N N . PHE C 1 42 ? 23.836 53.142 44.560 1.00 27.70 30 PHE C N 1
ATOM 2594 C CA . PHE C 1 42 ? 25.081 53.837 44.254 1.00 28.61 30 PHE C CA 1
ATOM 2595 C C . PHE C 1 42 ? 25.025 55.295 44.563 1.00 26.84 30 PHE C C 1
ATOM 2596 O O . PHE C 1 42 ? 24.068 55.970 44.211 1.00 27.12 30 PHE C O 1
ATOM 2604 N N . GLY C 1 43 ? 26.093 55.803 45.155 1.00 25.12 31 GLY C N 1
ATOM 2605 C CA . GLY C 1 43 ? 26.236 57.227 45.377 1.00 27.33 31 GLY C CA 1
ATOM 2606 C C . GLY C 1 43 ? 26.000 58.007 44.099 1.00 24.49 31 GLY C C 1
ATOM 2607 O O . GLY C 1 43 ? 25.355 59.059 44.132 1.00 24.85 31 GLY C O 1
ATOM 2608 N N . GLY C 1 44 ? 26.505 57.479 42.976 1.00 25.36 32 GLY C N 1
ATOM 2609 C CA . GLY C 1 44 ? 26.392 58.158 41.694 1.00 25.46 32 GLY C CA 1
ATOM 2610 C C . GLY C 1 44 ? 24.961 58.314 41.210 1.00 22.62 32 GLY C C 1
ATOM 2611 O O . GLY C 1 44 ? 24.612 59.284 40.592 1.00 24.99 32 GLY C O 1
ATOM 2612 N N . LYS C 1 45 ? 24.132 57.339 41.513 1.00 24.61 33 LYS C N 1
ATOM 2613 C CA . LYS C 1 45 ? 22.704 57.429 41.206 1.00 24.66 33 LYS C CA 1
ATOM 2614 C C . LYS C 1 45 ? 22.017 58.512 42.021 1.00 22.98 33 LYS C C 1
ATOM 2615 O O . LYS C 1 45 ? 21.228 59.286 41.481 1.00 22.64 33 LYS C O 1
ATOM 2619 N N . VAL C 1 46 ? 22.305 58.577 43.320 1.00 22.58 34 VAL C N 1
ATOM 2620 C CA . VAL C 1 46 ? 21.773 59.666 44.127 1.00 23.50 34 VAL C CA 1
ATOM 2621 C C . VAL C 1 46 ? 22.250 61.039 43.628 1.00 23.26 34 VAL C C 1
ATOM 2622 O O . VAL C 1 46 ? 21.460 61.974 43.531 1.00 22.93 34 VAL C O 1
ATOM 2626 N N . LEU C 1 47 ? 23.537 61.110 43.278 1.00 25.26 35 LEU C N 1
ATOM 2627 C CA . LEU C 1 47 ? 24.099 62.339 42.720 1.00 23.36 35 LEU C CA 1
ATOM 2628 C C . LEU C 1 47 ? 23.422 62.723 41.412 1.00 21.68 35 LEU C C 1
ATOM 2629 O O . LEU C 1 47 ? 23.074 63.880 41.212 1.00 23.45 35 LEU C O 1
ATOM 2634 N N . ALA C 1 48 ? 23.183 61.750 40.539 1.00 22.68 36 ALA C N 1
ATOM 2635 C CA . ALA C 1 48 ? 22.475 62.032 39.298 1.00 22.10 36 ALA C CA 1
ATOM 2636 C C . ALA C 1 48 ? 21.058 62.561 39.560 1.00 22.78 36 ALA C C 1
ATOM 2637 O O . ALA C 1 48 ? 20.639 63.545 38.947 1.00 22.00 36 ALA C O 1
ATOM 2639 N N . TYR C 1 49 ? 20.363 61.969 40.528 1.00 23.20 37 TYR C N 1
ATOM 2640 C CA . TYR C 1 49 ? 19.022 62.442 40.860 1.00 22.65 37 TYR C CA 1
ATOM 2641 C C . TYR C 1 49 ? 19.029 63.832 41.501 1.00 23.48 37 TYR C C 1
ATOM 2642 O O . TYR C 1 49 ? 18.146 64.629 41.226 1.00 23.35 37 TYR C O 1
ATOM 2651 N N . ILE C 1 50 ? 20.033 64.134 42.310 1.00 24.27 38 ILE C N 1
ATOM 2652 C CA . ILE C 1 50 ? 20.192 65.470 42.928 1.00 22.70 38 ILE C CA 1
ATOM 2653 C C . ILE C 1 50 ? 20.362 66.526 41.829 1.00 24.57 38 ILE C C 1
ATOM 2654 O O . ILE C 1 50 ? 19.696 67.547 41.816 1.00 21.65 38 ILE C O 1
ATOM 2659 N N . ASP C 1 51 ? 21.232 66.267 40.865 1.00 23.80 39 ASP C N 1
ATOM 2660 C CA . ASP C 1 51 ? 21.389 67.187 39.749 1.00 24.03 39 ASP C CA 1
ATOM 2661 C C . ASP C 1 51 ? 20.132 67.333 38.922 1.00 23.46 39 ASP C C 1
ATOM 2662 O O . ASP C 1 51 ? 19.766 68.424 38.485 1.00 24.51 39 ASP C O 1
ATOM 2667 N N . GLU C 1 52 ? 19.453 66.217 38.701 1.00 24.49 40 GLU C N 1
ATOM 2668 C CA . GLU C 1 52 ? 18.229 66.265 37.938 1.00 25.68 40 GLU C CA 1
ATOM 2669 C C . GLU C 1 52 ? 17.173 67.176 38.569 1.00 22.07 40 GLU C C 1
ATOM 2670 O O . GLU C 1 52 ? 16.559 68.003 37.903 1.00 21.95 40 GLU C O 1
ATOM 2676 N N . ILE C 1 53 ? 16.964 67.026 39.879 1.00 22.34 41 ILE C N 1
ATOM 2677 C CA . ILE C 1 53 ? 16.004 67.890 40.534 1.00 23.25 41 ILE C CA 1
ATOM 2678 C C . ILE C 1 53 ? 16.470 69.372 40.570 1.00 21.36 41 ILE C C 1
ATOM 2679 O O . ILE C 1 53 ? 15.636 70.263 40.368 1.00 23.17 41 ILE C O 1
ATOM 2684 N N . ALA C 1 54 ? 17.769 69.596 40.770 1.00 22.16 42 ALA C N 1
ATOM 2685 C CA . ALA C 1 54 ? 18.347 70.960 40.752 1.00 22.45 42 ALA C CA 1
ATOM 2686 C C . ALA C 1 54 ? 18.157 71.593 39.361 1.00 25.54 42 ALA C C 1
ATOM 2687 O O . ALA C 1 54 ? 17.773 72.737 39.228 1.00 22.89 42 ALA C O 1
ATOM 2689 N N . ALA C 1 55 ? 18.379 70.817 38.314 1.00 23.70 43 ALA C N 1
ATOM 2690 C CA . ALA C 1 55 ? 18.137 71.287 36.957 1.00 24.22 43 ALA C CA 1
ATOM 2691 C C . ALA C 1 55 ? 16.662 71.673 36.734 1.00 23.61 43 ALA C C 1
ATOM 2692 O O . ALA C 1 55 ? 16.386 72.713 36.169 1.00 24.01 43 ALA C O 1
ATOM 2694 N N . LEU C 1 56 ? 15.689 70.832 37.115 1.00 22.36 44 LEU C N 1
ATOM 2695 C CA . LEU C 1 56 ? 14.301 71.151 37.011 1.00 22.98 44 LEU C CA 1
ATOM 2696 C C . LEU C 1 56 ? 13.923 72.444 37.758 1.00 23.61 44 LEU C C 1
ATOM 2697 O O . LEU C 1 56 ? 13.188 73.295 37.230 1.00 22.80 44 LEU C O 1
ATOM 2702 N N . THR C 1 57 ? 14.434 72.582 38.969 1.00 22.85 45 THR C N 1
ATOM 2703 C CA . THR C 1 57 ? 14.138 73.705 39.845 1.00 23.34 45 THR C CA 1
ATOM 2704 C C . THR C 1 57 ? 14.661 75.009 39.194 1.00 22.06 45 THR C C 1
ATOM 2705 O O . THR C 1 57 ? 13.955 76.012 39.043 1.00 23.34 45 THR C O 1
ATOM 2709 N N . ALA C 1 58 ? 15.880 74.939 38.733 1.00 23.64 46 ALA C N 1
ATOM 2710 C CA . ALA C 1 58 ? 16.531 76.107 38.135 1.00 23.25 46 ALA C CA 1
ATOM 2711 C C . ALA C 1 58 ? 15.865 76.515 36.818 1.00 22.56 46 ALA C C 1
ATOM 2712 O O . ALA C 1 58 ? 15.660 77.702 36.553 1.00 24.23 46 ALA C O 1
ATOM 2722 N N . LYS C 1 60 ? 12.675 76.046 36.077 1.00 20.64 48 LYS C N 1
ATOM 2723 C CA . LYS C 1 60 ? 11.428 76.668 36.418 1.00 23.24 48 LYS C CA 1
ATOM 2724 C C . LYS C 1 60 ? 11.595 78.096 36.931 1.00 23.76 48 LYS C C 1
ATOM 2725 O O . LYS C 1 60 ? 10.698 78.945 36.743 1.00 24.26 48 LYS C O 1
ATOM 2731 N N . HIS C 1 61 ? 12.738 78.383 37.559 1.00 23.81 49 HIS C N 1
ATOM 2732 C CA . HIS C 1 61 ? 12.985 79.712 38.066 1.00 23.62 49 HIS C CA 1
ATOM 2733 C C . HIS C 1 61 ? 13.398 80.662 36.919 1.00 24.74 49 HIS C C 1
ATOM 2734 O O . HIS C 1 61 ? 12.900 81.779 36.792 1.00 23.34 49 HIS C O 1
ATOM 2741 N N . ALA C 1 62 ? 14.329 80.213 36.101 1.00 25.07 50 ALA C N 1
ATOM 2742 C CA . ALA C 1 62 ? 14.901 81.066 35.072 1.00 24.17 50 ALA C CA 1
ATOM 2743 C C . ALA C 1 62 ? 14.205 81.007 33.733 1.00 23.37 50 ALA C C 1
ATOM 2744 O O . ALA C 1 62 ? 14.472 81.842 32.850 1.00 24.35 50 ALA C O 1
ATOM 2746 N N . ASN C 1 63 ? 13.338 80.015 33.562 1.00 23.49 51 ASN C N 1
ATOM 2747 C CA . ASN C 1 63 ? 12.706 79.748 32.249 1.00 22.04 51 ASN C CA 1
ATOM 2748 C C . ASN C 1 63 ? 13.702 79.725 31.090 1.00 23.26 51 ASN C C 1
ATOM 2749 O O . ASN C 1 63 ? 13.506 80.327 30.043 1.00 25.28 51 ASN C O 1
ATOM 2754 N N . SER C 1 64 ? 14.762 78.954 31.297 1.00 25.28 52 SER C N 1
ATOM 2755 C CA . SER C 1 64 ? 15.934 78.908 30.423 1.00 25.62 52 SER C CA 1
ATOM 2756 C C . SER C 1 64 ? 16.541 77.524 30.515 1.00 24.96 52 SER C C 1
ATOM 2757 O O . SER C 1 64 ? 16.322 76.802 31.486 1.00 25.13 52 SER C O 1
ATOM 2762 N N . ALA C 1 65 ? 17.339 77.183 29.512 1.00 26.25 53 ALA C N 1
ATOM 2763 C CA . ALA C 1 65 ? 18.302 76.125 29.669 1.00 26.33 53 ALA C CA 1
ATOM 2764 C C . ALA C 1 65 ? 19.250 76.522 30.806 1.00 25.50 53 ALA C C 1
ATOM 2765 O O . ALA C 1 65 ? 19.503 77.704 31.029 1.00 23.92 53 ALA C O 1
ATOM 2767 N N . VAL C 1 66 ? 19.818 75.513 31.466 1.00 25.19 54 VAL C N 1
ATOM 2768 C CA . VAL C 1 66 ? 20.756 75.717 32.545 1.00 22.62 54 VAL C CA 1
ATOM 2769 C C . VAL C 1 66 ? 21.886 74.727 32.445 1.00 22.91 54 VAL C C 1
ATOM 2770 O O . VAL C 1 66 ? 21.776 73.652 31.839 1.00 24.47 54 VAL C O 1
ATOM 2774 N N . VAL C 1 67 ? 22.981 75.074 33.086 1.00 23.32 55 VAL C N 1
ATOM 2775 C CA . VAL C 1 67 ? 24.080 74.125 33.268 1.00 22.35 55 VAL C CA 1
ATOM 2776 C C . VAL C 1 67 ? 24.494 74.085 34.742 1.00 22.36 55 VAL C C 1
ATOM 2777 O O . VAL C 1 67 ? 24.257 75.009 35.494 1.00 22.87 55 VAL C O 1
ATOM 2781 N N . THR C 1 68 ? 25.050 72.963 35.156 1.00 21.97 56 THR C N 1
ATOM 2782 C CA . THR C 1 68 ? 25.593 72.843 36.525 1.00 20.80 56 THR C CA 1
ATOM 2783 C C . THR C 1 68 ? 26.996 73.399 36.603 1.00 22.13 56 THR C C 1
ATOM 2784 O O . THR C 1 68 ? 27.911 72.859 36.014 1.00 22.06 56 THR C O 1
ATOM 2788 N N . ALA C 1 69 ? 27.142 74.478 37.364 1.00 22.56 57 ALA C N 1
ATOM 2789 C CA . ALA C 1 69 ? 28.454 75.131 37.533 1.00 20.53 57 ALA C CA 1
ATOM 2790 C C . ALA C 1 69 ? 29.235 74.349 38.577 1.00 20.58 57 ALA C C 1
ATOM 2791 O O . ALA C 1 69 ? 30.420 74.130 38.439 1.00 20.67 57 ALA C O 1
ATOM 2793 N N . SER C 1 70 ? 28.560 73.903 39.633 1.00 20.31 58 SER C N 1
ATOM 2794 C CA . SER C 1 70 ? 29.221 73.149 40.701 1.00 25.20 58 SER C CA 1
ATOM 2795 C C . SER C 1 70 ? 28.232 72.499 41.628 1.00 22.74 58 SER C C 1
ATOM 2796 O O . SER C 1 70 ? 27.035 72.809 41.663 1.00 21.14 58 SER C O 1
ATOM 2799 N N . ILE C 1 71 ? 28.726 71.516 42.361 1.00 21.64 59 ILE C N 1
ATOM 2800 C CA . ILE C 1 71 ? 27.979 70.959 43.485 1.00 22.89 59 ILE C CA 1
ATOM 2801 C C . ILE C 1 71 ? 28.870 71.068 44.684 1.00 24.71 59 ILE C C 1
ATOM 2802 O O . ILE C 1 71 ? 30.063 70.850 44.591 1.00 22.69 59 ILE C O 1
ATOM 2807 N N . ASP C 1 72 ? 28.313 71.430 45.826 1.00 23.49 60 ASP C N 1
ATOM 2808 C CA . ASP C 1 72 ? 29.146 71.432 47.047 1.00 25.34 60 ASP C CA 1
ATOM 2809 C C . ASP C 1 72 ? 29.330 69.991 47.536 1.00 24.34 60 ASP C C 1
ATOM 2810 O O . ASP C 1 72 ? 28.806 69.063 46.987 1.00 24.96 60 ASP C O 1
ATOM 2815 N N . SER C 1 73 ? 30.094 69.810 48.600 1.00 25.38 61 SER C N 1
ATOM 2816 C CA . SER C 1 73 ? 30.383 68.464 49.094 1.00 26.03 61 SER C CA 1
ATOM 2817 C C . SER C 1 73 ? 29.052 67.836 49.455 1.00 27.21 61 SER C C 1
ATOM 2818 O O . SER C 1 73 ? 28.118 68.550 49.870 1.00 28.74 61 SER C O 1
ATOM 2821 N N . VAL C 1 74 ? 28.962 66.515 49.258 1.00 24.65 62 VAL C N 1
ATOM 2822 C CA . VAL C 1 74 ? 27.844 65.659 49.613 1.00 25.26 62 VAL C CA 1
ATOM 2823 C C . VAL C 1 74 ? 28.302 64.524 50.535 1.00 27.25 62 VAL C C 1
ATOM 2824 O O . VAL C 1 74 ? 29.157 63.696 50.148 1.00 27.93 62 VAL C O 1
ATOM 2828 N N . ASP C 1 75 ? 27.730 64.489 51.746 1.00 24.05 63 ASP C N 1
ATOM 2829 C CA . ASP C 1 75 ? 28.010 63.446 52.742 1.00 23.58 63 ASP C CA 1
ATOM 2830 C C . ASP C 1 75 ? 26.792 62.555 52.821 1.00 26.16 63 ASP C C 1
ATOM 2831 O O . ASP C 1 75 ? 25.680 63.013 53.096 1.00 27.10 63 ASP C O 1
ATOM 2840 N N . PHE C 1 76 ? 26.979 61.294 52.524 1.00 23.51 64 PHE C N 1
ATOM 2841 C CA . PHE C 1 76 ? 25.884 60.332 52.525 1.00 25.88 64 PHE C CA 1
ATOM 2842 C C . PHE C 1 76 ? 25.647 59.858 53.950 1.00 28.28 64 PHE C C 1
ATOM 2843 O O . PHE C 1 76 ? 26.524 59.249 54.562 1.00 29.27 64 PHE C O 1
ATOM 2851 N N . LYS C 1 77 ? 24.468 60.158 54.492 1.00 25.78 65 LYS C N 1
ATOM 2852 C CA . LYS C 1 77 ? 24.186 59.840 55.895 1.00 26.28 65 LYS C CA 1
ATOM 2853 C C . LYS C 1 77 ? 23.588 58.467 56.054 1.00 27.58 65 LYS C C 1
ATOM 2854 O O . LYS C 1 77 ? 23.623 57.886 57.155 1.00 28.43 65 LYS C O 1
ATOM 2860 N N . SER C 1 78 ? 23.009 57.959 54.976 1.00 26.35 66 SER C N 1
ATOM 2861 C CA . SER C 1 78 ? 22.466 56.636 54.953 1.00 27.57 66 SER C CA 1
ATOM 2862 C C . SER C 1 78 ? 22.374 56.175 53.498 1.00 30.67 66 SER C C 1
ATOM 2863 O O . SER C 1 78 ? 22.579 56.977 52.573 1.00 30.65 66 SER C O 1
ATOM 2866 N N . SER C 1 79 ? 22.005 54.918 53.317 1.00 32.66 67 SER C N 1
ATOM 2867 C CA . SER C 1 79 ? 21.863 54.400 51.958 1.00 37.31 67 SER C CA 1
ATOM 2868 C C . SER 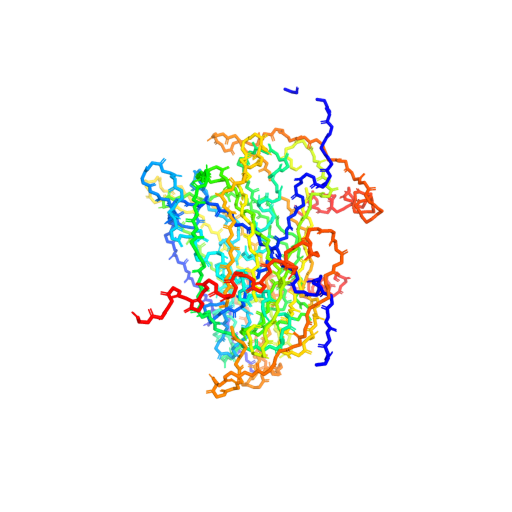C 1 79 ? 20.562 53.651 51.791 1.00 35.67 67 SER C C 1
ATOM 2869 O O . SER C 1 79 ? 20.218 52.775 52.572 1.00 38.23 67 SER C O 1
ATOM 2872 N N . ALA C 1 80 ? 19.855 53.976 50.733 1.00 34.26 68 ALA C N 1
ATOM 2873 C CA . ALA C 1 80 ? 18.613 53.294 50.413 1.00 30.58 68 ALA C CA 1
ATOM 2874 C C . ALA C 1 80 ? 18.889 51.909 49.867 1.00 30.49 68 ALA C C 1
ATOM 2875 O O . ALA C 1 80 ? 19.972 51.617 49.373 1.00 30.13 68 ALA C O 1
ATOM 2877 N N . THR C 1 81 ? 17.900 51.056 50.011 1.00 30.85 69 THR C N 1
ATOM 2878 C CA . THR C 1 81 ? 17.983 49.710 49.512 1.00 34.59 69 THR C CA 1
ATOM 2879 C C . THR C 1 81 ? 16.978 49.583 48.412 1.00 34.77 69 THR C C 1
ATOM 2880 O O . THR C 1 81 ? 15.883 50.198 48.446 1.00 33.88 69 THR C O 1
ATOM 2887 N N . VAL C 1 82 ? 17.380 48.804 47.411 1.00 36.60 70 VAL C N 1
ATOM 2888 C CA . VAL C 1 82 ? 16.506 48.473 46.315 1.00 37.12 70 VAL C CA 1
ATOM 2889 C C . VAL C 1 82 ? 15.101 48.241 46.864 1.00 35.99 70 VAL C C 1
ATOM 2890 O O . VAL C 1 82 ? 14.888 47.532 47.869 1.00 33.94 70 VAL C O 1
ATOM 2894 N N . GLY C 1 83 ? 14.153 48.915 46.232 1.00 37.10 71 GLY C N 1
ATOM 2895 C CA . GLY C 1 83 ? 12.764 48.808 46.625 1.00 36.37 71 GLY C CA 1
ATOM 2896 C C . GLY C 1 83 ? 12.249 49.940 47.484 1.00 35.24 71 GLY C C 1
ATOM 2897 O O . GLY C 1 83 ? 11.059 50.161 47.450 1.00 33.52 71 GLY C O 1
ATOM 2898 N N . ASP C 1 84 ? 13.118 50.613 48.278 1.00 34.52 72 ASP C N 1
ATOM 2899 C CA . ASP C 1 84 ? 12.746 51.844 49.025 1.00 30.45 72 ASP C CA 1
ATOM 2900 C C . ASP C 1 84 ? 12.228 52.903 48.040 1.00 26.18 72 ASP C C 1
ATOM 2901 O O . ASP C 1 84 ? 12.475 52.816 46.843 1.00 28.37 72 ASP C O 1
ATOM 2906 N N . ALA C 1 85 ? 11.650 53.974 48.564 1.00 24.40 73 ALA C N 1
ATOM 2907 C CA . ALA C 1 85 ? 11.433 55.189 47.748 1.00 22.32 73 ALA C CA 1
ATOM 2908 C C . ALA C 1 85 ? 12.448 56.259 48.125 1.00 24.20 73 ALA C C 1
ATOM 2909 O O . ALA C 1 85 ? 12.664 56.513 49.296 1.00 24.09 73 ALA C O 1
ATOM 2911 N N . LEU C 1 86 ? 13.040 56.867 47.127 1.00 19.01 74 LEU C N 1
ATOM 2912 C CA . LEU C 1 86 ? 13.857 58.047 47.293 1.00 21.65 74 LEU C CA 1
ATOM 2913 C C . LEU C 1 86 ? 12.985 59.281 47.109 1.00 23.62 74 LEU C C 1
ATOM 2914 O O . LEU C 1 86 ? 12.244 59.406 46.131 1.00 25.65 74 LEU C O 1
ATOM 2919 N N . GLU C 1 87 ? 13.097 60.209 48.050 1.00 23.05 75 GLU C N 1
ATOM 2920 C CA . GLU C 1 87 ? 12.267 61.406 48.049 1.00 23.01 75 GLU C CA 1
ATOM 2921 C C . GLU C 1 87 ? 13.226 62.600 47.969 1.00 24.44 75 GLU C C 1
ATOM 2922 O O . GLU C 1 87 ? 14.143 62.739 48.786 1.00 25.32 75 GLU C O 1
ATOM 2928 N N . LEU C 1 88 ? 13.047 63.440 46.971 1.00 21.43 76 LEU C N 1
ATOM 2929 C CA . LEU C 1 88 ? 13.885 64.590 46.763 1.00 20.11 76 LEU C CA 1
ATOM 2930 C C . LEU C 1 88 ? 13.066 65.851 46.732 1.00 20.96 76 LEU C C 1
ATOM 2931 O O . LEU C 1 88 ? 11.937 65.858 46.218 1.00 22.11 76 LEU C O 1
ATOM 2936 N N . GLU C 1 89 ? 13.615 66.911 47.303 1.00 21.61 77 GLU C N 1
ATOM 2937 C CA . GLU C 1 89 ? 13.012 68.242 47.227 1.00 24.26 77 GLU C CA 1
ATOM 2938 C C . GLU C 1 89 ? 14.119 69.244 46.930 1.00 24.26 77 GLU C C 1
ATOM 2939 O O . GLU C 1 89 ? 15.164 69.209 47.534 1.00 26.21 77 GLU C O 1
ATOM 2945 N N . GLY C 1 90 ? 13.851 70.120 45.958 1.00 22.61 78 GLY C N 1
ATOM 2946 C CA . GLY C 1 90 ? 14.769 71.175 45.633 1.00 23.41 78 GLY C CA 1
ATOM 2947 C C . GLY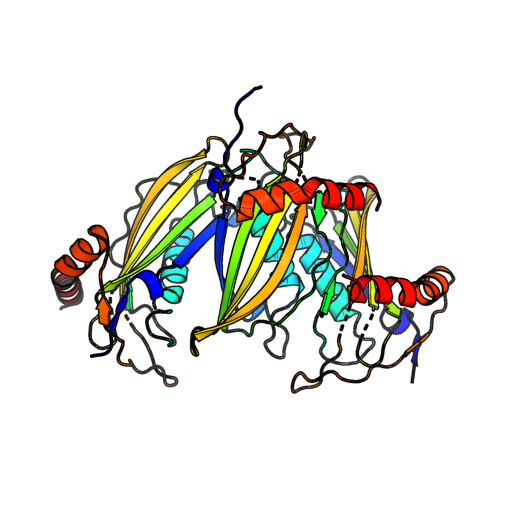 C 1 90 ? 14.130 72.529 45.530 1.00 21.50 78 GLY C C 1
ATOM 2948 O O . GLY C 1 90 ? 12.935 72.631 45.213 1.00 23.25 78 GLY C O 1
ATOM 2949 N N . PHE C 1 91 ? 14.896 73.573 45.854 1.00 24.38 79 PHE C N 1
ATOM 2950 C CA . PHE C 1 91 ? 14.369 74.933 45.656 1.00 24.23 79 PHE C CA 1
ATOM 2951 C C . PHE C 1 91 ? 15.491 75.937 45.553 1.00 26.06 79 PHE C C 1
ATOM 2952 O O . PHE C 1 91 ? 16.599 75.668 46.013 1.00 21.68 79 PHE C O 1
ATOM 2960 N N . VAL C 1 92 ? 15.224 77.024 44.848 1.00 22.82 80 VAL C N 1
ATOM 2961 C CA . VAL C 1 92 ? 16.217 78.098 44.700 1.00 21.76 80 VAL C CA 1
ATOM 2962 C C . VAL C 1 92 ? 16.334 78.845 45.997 1.00 25.52 80 VAL C C 1
ATOM 2963 O O . VAL C 1 92 ? 15.376 79.343 46.515 1.00 24.90 80 VAL C O 1
ATOM 2967 N N . THR C 1 93 ? 17.534 78.961 46.540 1.00 20.53 81 THR C N 1
ATOM 2968 C CA . THR C 1 93 ? 17.712 79.649 47.815 1.00 24.17 81 THR C CA 1
ATOM 2969 C C . THR C 1 93 ? 18.201 81.118 47.672 1.00 26.54 81 THR C C 1
ATOM 2970 O O . THR C 1 93 ? 17.954 81.950 48.558 1.00 25.50 81 THR C O 1
ATOM 2974 N N . HIS C 1 94 ? 18.907 81.417 46.582 1.00 24.73 82 HIS C N 1
ATOM 2975 C CA . HIS C 1 94 ? 19.549 82.719 46.421 1.00 23.82 82 HIS C CA 1
ATOM 2976 C C . HIS C 1 94 ? 19.979 82.831 44.980 1.00 24.93 82 HIS C C 1
ATOM 2977 O O . HIS C 1 94 ? 20.154 81.810 44.323 1.00 24.15 82 HIS C O 1
ATOM 2984 N N . THR C 1 95 ? 20.112 84.056 44.491 1.00 24.14 83 THR C N 1
ATOM 2985 C CA . THR C 1 95 ? 20.499 84.320 43.099 1.00 25.20 83 THR C CA 1
ATOM 2986 C C . THR C 1 95 ? 21.610 85.332 43.038 1.00 25.61 83 THR C C 1
ATOM 2987 O O . THR C 1 95 ? 21.632 86.280 43.827 1.00 25.05 83 THR C O 1
ATOM 2991 N N . GLY C 1 96 ? 22.452 85.163 42.036 1.00 25.24 84 GLY C N 1
ATOM 2992 C CA . GLY C 1 96 ? 23.418 86.144 41.636 1.00 23.96 84 GLY C CA 1
ATOM 2993 C C . GLY C 1 96 ? 22.921 86.891 40.403 1.00 26.79 84 GLY C C 1
ATOM 2994 O O . GLY C 1 96 ? 21.759 87.219 40.314 1.00 32.02 84 GLY C O 1
ATOM 2995 N N . ARG C 1 97 ? 23.795 87.109 39.446 1.00 23.91 85 ARG C N 1
ATOM 2996 C CA . ARG C 1 97 ? 23.439 87.732 38.181 1.00 23.64 85 ARG C CA 1
ATOM 2997 C C . ARG C 1 97 ? 22.908 86.682 37.220 1.00 23.31 85 ARG C C 1
ATOM 2998 O O . ARG C 1 97 ? 21.780 86.802 36.735 1.00 24.68 85 ARG C O 1
ATOM 3006 N N . THR C 1 98 ? 23.695 85.634 36.983 1.00 25.09 86 THR C N 1
ATOM 3007 C CA . THR C 1 98 ? 23.310 84.544 36.093 1.00 24.45 86 THR C CA 1
ATOM 3008 C C . THR C 1 98 ? 23.166 83.198 36.816 1.00 27.32 86 THR C C 1
ATOM 3009 O O . THR C 1 98 ? 22.839 82.189 36.189 1.00 22.45 86 THR C O 1
ATOM 3013 N N . SER C 1 99 ? 23.480 83.184 38.110 1.00 27.86 87 SER C N 1
ATOM 3014 C CA . SER C 1 99 ? 23.620 81.939 38.855 1.00 26.95 87 SER C CA 1
ATOM 3015 C C . SER C 1 99 ? 22.490 81.843 39.877 1.00 23.23 87 SER C C 1
ATOM 3016 O O . SER C 1 99 ? 21.985 82.874 40.391 1.00 23.15 87 SER C O 1
ATOM 3027 N N . GLU C 1 101 ? 21.648 79.461 43.431 1.00 21.84 89 GLU C N 1
ATOM 3028 C CA . GLU C 1 101 ? 21.910 78.406 44.434 1.00 17.26 89 GLU C CA 1
ATOM 3029 C C . GLU C 1 101 ? 20.657 77.579 44.584 1.00 21.34 89 GLU C C 1
ATOM 3030 O O . GLU C 1 101 ? 19.583 78.143 44.780 1.00 21.90 89 GLU C O 1
ATOM 3036 N N . VAL C 1 102 ? 20.838 76.265 44.507 1.00 23.64 90 VAL C N 1
ATOM 3037 C CA . VAL C 1 102 ? 19.767 75.305 44.709 1.00 22.72 90 VAL C CA 1
ATOM 3038 C C . VAL C 1 102 ? 20.090 74.379 45.862 1.00 20.67 90 VAL C C 1
ATOM 3039 O O . VAL C 1 102 ? 21.194 73.753 45.904 1.00 21.95 90 VAL C O 1
ATOM 3043 N N . TYR C 1 103 ? 19.180 74.298 46.817 1.00 22.54 91 TYR C N 1
ATOM 3044 C CA . TYR C 1 103 ? 19.273 73.393 47.923 1.00 22.14 91 TYR C CA 1
ATOM 3045 C C . TYR C 1 103 ? 18.424 72.154 47.647 1.00 21.67 91 TYR C C 1
ATOM 3046 O O . TYR C 1 103 ? 17.274 72.311 47.178 1.00 24.28 91 TYR C O 1
ATOM 3055 N N . VAL C 1 104 ? 19.002 70.978 47.865 1.00 24.33 92 VAL C N 1
ATOM 3056 C CA . VAL C 1 104 ? 18.325 69.742 47.602 1.00 21.72 92 VAL C CA 1
ATOM 3057 C C . VAL C 1 104 ? 18.478 68.865 48.865 1.00 23.54 92 VAL C C 1
ATOM 3058 O O . VAL C 1 104 ? 19.571 68.676 49.374 1.00 23.88 92 VAL C O 1
ATOM 3062 N N . ARG C 1 105 ? 17.383 68.285 49.287 1.00 24.67 93 ARG C N 1
ATOM 3063 C CA . ARG C 1 105 ? 17.306 67.398 50.420 1.00 24.97 93 ARG C CA 1
ATOM 3064 C C . ARG C 1 105 ? 16.732 66.062 49.940 1.00 23.74 93 ARG C C 1
ATOM 3065 O O . ARG C 1 105 ? 15.780 66.011 49.177 1.00 23.52 93 ARG C O 1
ATOM 3073 N N . VAL C 1 106 ? 17.373 64.973 50.367 1.00 21.23 94 VAL C N 1
ATOM 3074 C CA . VAL C 1 106 ? 17.062 63.660 49.959 1.00 19.52 94 VAL C CA 1
ATOM 3075 C C . VAL C 1 106 ? 16.805 62.764 51.165 1.00 18.43 94 VAL C C 1
ATOM 3076 O O . VAL C 1 106 ? 17.543 62.767 52.109 1.00 20.69 94 VAL C O 1
ATOM 3080 N N . HIS C 1 107 ? 15.730 61.985 51.112 1.00 21.67 95 HIS C N 1
ATOM 3081 C CA . HIS C 1 107 ? 15.408 61.025 52.147 1.00 21.07 95 HIS C CA 1
ATOM 3082 C C . HIS C 1 107 ? 15.069 59.680 51.441 1.00 24.26 95 HIS C C 1
ATOM 3083 O O . HIS C 1 107 ? 14.686 59.655 50.268 1.00 22.23 95 HIS C O 1
ATOM 3090 N N . SER C 1 108 ? 15.240 58.589 52.172 1.00 23.74 96 SER C N 1
ATOM 3091 C CA . SER C 1 108 ? 14.754 57.311 51.712 1.00 22.28 96 SER C CA 1
ATOM 3092 C C . SER C 1 108 ? 13.624 56.905 52.624 1.00 24.79 96 SER C C 1
ATOM 3093 O O . SER C 1 108 ? 13.616 57.155 53.830 1.00 25.45 96 SER C O 1
ATOM 3096 N N . ASN C 1 109 ? 12.620 56.281 52.024 1.00 25.16 97 ASN C N 1
ATOM 3097 C CA . ASN C 1 109 ? 11.436 55.903 52.710 1.00 25.81 97 ASN C CA 1
ATOM 3098 C C . ASN C 1 109 ? 11.195 54.413 52.435 1.00 26.95 97 ASN C C 1
ATOM 3099 O O . ASN C 1 109 ? 11.003 53.982 51.292 1.00 25.22 97 ASN C O 1
ATOM 3104 N N . ASN C 1 110 ? 11.295 53.604 53.492 1.00 24.38 98 ASN C N 1
ATOM 3105 C CA . ASN C 1 110 ? 10.936 52.219 53.421 1.00 23.77 98 ASN C CA 1
ATOM 3106 C C . ASN C 1 110 ? 9.449 52.089 53.424 1.00 23.61 98 ASN C C 1
ATOM 3107 O O . ASN C 1 110 ? 8.789 52.327 54.426 1.00 22.41 98 ASN C O 1
ATOM 3112 N N . LEU C 1 111 ? 8.884 51.744 52.275 1.00 22.48 99 LEU C N 1
ATOM 3113 C CA . LEU C 1 111 ? 7.424 51.754 52.178 1.00 21.73 99 LEU C CA 1
ATOM 3114 C C . LEU C 1 111 ? 6.759 50.575 52.871 1.00 20.63 99 LEU C C 1
ATOM 3115 O O . LEU C 1 111 ? 5.589 50.608 53.172 1.00 19.80 99 LEU C O 1
ATOM 3120 N N . LEU C 1 112 ? 7.515 49.526 53.138 1.00 19.81 100 LEU C N 1
ATOM 3121 C CA . LEU C 1 112 ? 6.998 48.364 53.802 1.00 23.40 100 LEU C CA 1
ATOM 3122 C C . LEU C 1 112 ? 6.936 48.564 55.326 1.00 23.08 100 LEU C C 1
ATOM 3123 O O . LEU C 1 112 ? 6.007 48.070 55.985 1.00 24.52 100 LEU C O 1
ATOM 3128 N N . THR C 1 113 ? 7.900 49.292 55.869 1.00 23.31 101 THR C N 1
ATOM 3129 C CA . THR C 1 113 ? 8.011 49.440 57.319 1.00 25.53 101 THR C CA 1
ATOM 3130 C C . THR C 1 113 ? 7.627 50.796 57.811 1.00 27.19 101 THR C C 1
ATOM 3131 O O . THR C 1 113 ? 7.401 50.958 59.016 1.00 29.20 101 THR C O 1
ATOM 3135 N N . GLY C 1 114 ? 7.596 51.770 56.914 1.00 25.43 102 GLY C N 1
ATOM 3136 C CA . GLY C 1 114 ? 7.339 53.151 57.273 1.00 27.53 102 GLY C CA 1
ATOM 3137 C C . GLY C 1 114 ? 8.577 53.927 57.767 1.00 27.96 102 GLY C C 1
ATOM 3138 O O . GLY C 1 114 ? 8.466 55.074 58.180 1.00 32.33 102 GLY C O 1
ATOM 3139 N N . GLU C 1 115 ? 9.755 53.329 57.711 1.00 29.26 103 GLU C N 1
ATOM 3140 C CA . GLU C 1 115 ? 10.961 54.021 58.205 1.00 28.71 103 GLU C CA 1
ATOM 3141 C C . GLU C 1 115 ? 11.465 54.990 57.151 1.00 29.86 103 GLU C C 1
ATOM 3142 O O . GLU C 1 115 ? 11.763 54.568 56.042 1.00 27.83 103 GLU C O 1
ATOM 3148 N N . ARG C 1 116 ? 11.559 56.276 57.525 1.00 29.07 104 ARG C N 1
ATOM 3149 C CA . ARG C 1 116 ? 12.078 57.346 56.689 1.00 25.77 104 ARG C CA 1
ATOM 3150 C C . ARG C 1 116 ? 13.380 57.914 57.311 1.00 26.78 104 ARG C C 1
ATOM 3151 O O . ARG C 1 116 ? 13.425 58.190 58.504 1.00 26.33 104 ARG C O 1
ATOM 3159 N N . THR C 1 117 ? 14.425 58.016 56.507 1.00 23.92 105 THR C N 1
ATOM 3160 C CA . THR C 1 117 ? 15.731 58.469 56.966 1.00 25.20 105 THR C CA 1
ATOM 3161 C C . THR C 1 117 ? 16.319 59.489 56.014 1.00 25.43 105 THR C C 1
ATOM 3162 O O . THR C 1 117 ? 16.150 59.390 54.798 1.00 23.08 105 THR C O 1
ATOM 3169 N N . LEU C 1 118 ? 17.028 60.454 56.592 1.00 22.35 106 LEU C N 1
ATOM 3170 C CA . LEU C 1 118 ? 17.750 61.425 55.791 1.00 23.22 106 LEU C CA 1
ATOM 3171 C C . LEU C 1 118 ? 18.927 60.798 55.055 1.00 20.66 106 LEU C C 1
ATOM 3172 O O . LEU C 1 118 ? 19.751 60.068 55.639 1.00 22.15 106 LEU C O 1
ATOM 3177 N N . THR C 1 119 ? 18.974 61.060 53.762 1.00 20.84 107 THR C N 1
ATOM 3178 C CA . THR C 1 119 ? 20.028 60.518 52.913 1.00 23.21 107 THR C CA 1
ATOM 3179 C C . THR C 1 119 ? 21.161 61.544 52.829 1.00 22.58 107 THR C C 1
ATOM 3180 O O . THR C 1 119 ? 22.328 61.281 53.142 1.00 24.66 107 THR C O 1
ATOM 3184 N N . THR C 1 120 ? 20.802 62.734 52.371 1.00 22.51 108 THR C N 1
ATOM 3185 C CA . THR C 1 120 ? 21.760 63.799 52.289 1.00 25.76 108 THR C CA 1
ATOM 3186 C C . THR C 1 120 ? 21.103 65.116 52.015 1.00 24.91 108 THR C C 1
ATOM 3187 O O . THR C 1 120 ? 19.917 65.193 51.800 1.00 25.70 108 THR C O 1
ATOM 3191 N N . GLU C 1 121 ? 21.884 66.174 52.171 1.00 25.67 109 GLU C N 1
ATOM 3192 C CA . GLU C 1 121 ? 21.510 67.479 51.747 1.00 30.19 109 GLU C CA 1
ATOM 3193 C C . GLU C 1 121 ? 22.710 68.115 51.037 1.00 32.67 109 GLU C C 1
ATOM 3194 O O . GLU C 1 121 ? 23.870 67.774 51.288 1.00 36.53 109 GLU C O 1
ATOM 3200 N N . SER C 1 122 ? 22.425 69.006 50.102 1.00 27.87 110 SER C N 1
ATOM 3201 C CA . SER C 1 122 ? 23.436 69.436 49.143 1.00 30.18 110 SER C CA 1
ATOM 3202 C C . SER C 1 122 ? 23.056 70.799 48.641 1.00 25.70 110 SER C C 1
ATOM 3203 O O . SER C 1 122 ? 21.885 71.140 48.637 1.00 24.67 110 SER C O 1
ATOM 3206 N N . PHE C 1 123 ? 24.054 71.576 48.230 1.00 21.89 111 PHE C N 1
ATOM 3207 C CA . PHE C 1 123 ? 23.831 72.842 47.544 1.00 23.98 111 PHE C CA 1
ATOM 3208 C C . PHE C 1 123 ? 24.554 72.712 46.203 1.00 22.74 111 PHE C C 1
ATOM 3209 O O . PHE C 1 123 ? 25.661 72.211 46.119 1.00 23.02 111 PHE C O 1
ATOM 3217 N N . LEU C 1 124 ? 23.869 73.173 45.163 1.00 22.78 112 LEU C N 1
ATOM 3218 C CA . LEU C 1 124 ? 24.393 73.212 43.798 1.00 22.66 112 LEU C CA 1
ATOM 3219 C C . LEU C 1 124 ? 24.302 74.634 43.298 1.00 23.09 112 LEU C C 1
ATOM 3220 O O . LEU C 1 124 ? 23.459 75.428 43.793 1.00 22.49 112 LEU C O 1
ATOM 3225 N N . THR C 1 125 ? 25.166 74.984 42.358 1.00 25.20 113 THR C N 1
ATOM 3226 C CA . THR C 1 125 ? 25.054 76.248 41.678 1.00 22.74 113 THR C CA 1
ATOM 3227 C C . THR C 1 125 ? 24.751 75.976 40.234 1.00 22.74 113 THR C C 1
ATOM 3228 O O . THR C 1 125 ? 25.551 75.349 39.532 1.00 21.93 113 THR C O 1
ATOM 3240 N N . VAL C 1 127 ? 23.554 77.679 36.458 1.00 23.39 115 VAL C N 1
ATOM 3241 C CA . VAL C 1 127 ? 23.702 78.916 35.689 1.00 23.48 115 VAL C CA 1
ATOM 3242 C C . VAL C 1 127 ? 22.748 78.859 34.489 1.00 23.97 115 VAL C C 1
ATOM 3243 O O . VAL C 1 127 ? 22.715 77.870 33.753 1.00 24.10 115 VAL C O 1
ATOM 3247 N N . ALA C 1 128 ? 21.919 79.881 34.314 1.00 23.28 116 ALA C N 1
ATOM 3248 C CA . ALA C 1 128 ? 21.122 79.952 33.104 1.00 22.55 116 ALA C CA 1
ATOM 3249 C C . ALA C 1 128 ? 21.935 80.280 31.889 1.00 24.15 116 ALA C C 1
ATOM 3250 O O . ALA C 1 128 ? 22.862 81.077 31.967 1.00 21.40 116 ALA C O 1
ATOM 3252 N N . VAL C 1 129 ? 21.633 79.616 30.777 1.00 25.67 117 VAL C N 1
ATOM 3253 C CA . VAL C 1 129 ? 22.366 79.879 29.544 1.00 26.97 117 VAL C CA 1
ATOM 3254 C C . VAL C 1 129 ? 21.423 80.192 28.407 1.00 27.67 117 VAL C C 1
ATOM 3255 O O . VAL C 1 129 ? 20.251 79.754 28.394 1.00 25.54 117 VAL C O 1
ATOM 3259 N N . ASP C 1 130 ? 21.947 80.976 27.479 1.00 32.25 118 ASP C N 1
ATOM 3260 C CA . ASP C 1 130 ? 21.226 81.258 26.231 1.00 36.74 118 ASP C CA 1
ATOM 3261 C C . ASP C 1 130 ? 21.433 80.107 25.249 1.00 40.15 118 ASP C C 1
ATOM 3262 O O . ASP C 1 130 ? 22.121 79.119 25.555 1.00 39.72 118 ASP C O 1
ATOM 3267 N N . GLU C 1 131 ? 20.833 80.231 24.065 1.00 44.75 119 GLU C N 1
ATOM 3268 C CA . GLU C 1 131 ? 20.878 79.169 23.054 1.00 46.59 119 GLU C CA 1
ATOM 3269 C C . GLU C 1 131 ? 22.307 78.940 22.563 1.00 44.55 119 GLU C C 1
ATOM 3270 O O . GLU C 1 131 ? 22.636 77.869 22.092 1.00 48.39 119 GLU C O 1
ATOM 3273 N N . SER C 1 132 ? 23.153 79.953 22.714 1.00 43.85 120 SER C N 1
ATOM 3274 C CA . SER C 1 132 ? 24.599 79.840 22.488 1.00 42.61 120 SER C CA 1
ATOM 3275 C C . SER C 1 132 ? 25.406 79.183 23.633 1.00 42.62 120 SER C C 1
ATOM 3276 O O . SER C 1 132 ? 26.597 78.860 23.456 1.00 41.61 120 SER C O 1
ATOM 3279 N N . GLY C 1 133 ? 24.796 78.998 24.807 1.00 39.02 121 GLY C N 1
ATOM 3280 C CA . GLY C 1 133 ? 25.484 78.352 25.928 1.00 37.20 121 GLY C CA 1
ATOM 3281 C C . GLY C 1 133 ? 26.198 79.351 26.816 1.00 33.74 121 GLY C C 1
ATOM 3282 O O . GLY C 1 133 ? 26.938 78.975 27.715 1.00 32.50 121 GLY C O 1
ATOM 3283 N N . LYS C 1 134 ? 25.953 80.635 26.578 1.00 31.67 122 LYS C N 1
ATOM 3284 C CA . LYS C 1 134 ? 26.599 81.714 27.330 1.00 31.78 122 LYS C CA 1
ATOM 3285 C C . LYS C 1 134 ? 25.729 82.095 28.534 1.00 29.64 122 LYS C C 1
ATOM 3286 O O . LYS C 1 134 ? 24.510 82.175 28.394 1.00 31.66 122 LYS C O 1
ATOM 3289 N N . PRO C 1 135 ? 26.353 82.364 29.702 1.00 28.74 123 PRO C N 1
ATOM 3290 C CA . PRO C 1 135 ? 25.485 82.737 30.834 1.00 28.79 123 PRO C CA 1
ATOM 3291 C C . PRO C 1 135 ? 24.552 83.927 30.559 1.00 29.84 123 PRO C C 1
ATOM 3292 O O . PRO C 1 135 ? 24.894 84.845 29.852 1.00 28.73 123 PRO C O 1
ATOM 3296 N N . LYS C 1 136 ? 23.381 83.864 31.158 1.00 27.48 124 LYS C N 1
ATOM 3297 C CA . LYS C 1 136 ? 22.261 84.745 30.898 1.00 30.47 124 LYS C CA 1
ATOM 3298 C C . LYS C 1 136 ? 21.657 85.170 32.249 1.00 29.72 124 LYS C C 1
ATOM 3299 O O . LYS C 1 136 ? 21.532 84.365 33.174 1.00 28.60 124 LYS C O 1
ATOM 3305 N N . PRO C 1 137 ? 21.243 86.436 32.373 1.00 30.00 125 PRO C N 1
ATOM 3306 C CA . PRO C 1 137 ? 20.737 86.842 33.667 1.00 25.04 125 PRO C CA 1
ATOM 3307 C C . PRO C 1 137 ? 19.481 86.095 34.080 1.00 25.65 125 PRO C C 1
ATOM 3308 O O . PRO C 1 137 ? 18.688 85.655 33.250 1.00 27.11 125 PRO C O 1
ATOM 3312 N N . VAL C 1 138 ? 19.343 85.926 35.385 1.00 24.68 126 VAL C N 1
ATOM 3313 C CA . VAL C 1 138 ? 18.208 85.233 35.947 1.00 23.68 126 VAL C CA 1
ATOM 3314 C C . VAL C 1 138 ? 17.407 86.188 36.814 1.00 22.17 126 VAL C C 1
ATOM 3315 O O . VAL C 1 138 ? 17.942 87.149 37.316 1.00 19.48 126 VAL C O 1
ATOM 3319 N N . PRO C 1 139 ? 16.117 85.900 37.016 1.00 20.39 127 PRO C N 1
ATOM 3320 C CA . PRO C 1 139 ? 15.351 86.700 37.967 1.00 22.91 127 PRO C CA 1
ATOM 3321 C C . PRO C 1 139 ? 15.839 86.525 39.394 1.00 22.47 127 PRO C C 1
ATOM 3322 O O . PRO C 1 139 ? 16.461 85.504 39.748 1.00 22.65 127 PRO C O 1
ATOM 3326 N N . GLN C 1 140 ? 15.626 87.546 40.202 1.00 22.68 128 GLN C N 1
ATOM 3327 C CA . GLN C 1 140 ? 15.969 87.432 41.616 1.00 23.32 128 GLN C CA 1
ATOM 3328 C C . GLN C 1 140 ? 14.922 86.594 42.308 1.00 25.38 128 GLN C C 1
ATOM 3329 O O . GLN C 1 140 ? 13.793 86.529 41.864 1.00 21.43 128 GLN C O 1
ATOM 3335 N N . VAL C 1 141 ? 15.327 85.893 43.359 1.00 21.92 129 VAL C N 1
ATOM 3336 C CA . VAL C 1 141 ? 14.386 85.052 44.089 1.00 20.54 129 VAL C CA 1
ATOM 3337 C C . VAL C 1 141 ? 13.939 85.762 45.360 1.00 19.31 129 VAL C C 1
ATOM 3338 O O . VAL C 1 141 ? 14.741 86.495 45.971 1.00 21.03 129 VAL C O 1
ATOM 3342 N N . GLU C 1 142 ? 12.676 85.502 45.736 1.00 21.25 130 GLU C N 1
ATOM 3343 C CA . GLU C 1 142 ? 12.057 86.024 46.978 1.00 18.89 130 GLU C CA 1
ATOM 3344 C C . GLU C 1 142 ? 11.769 84.902 47.953 1.00 19.40 130 GLU C C 1
ATOM 3345 O O . GLU C 1 142 ? 10.868 84.076 47.695 1.00 21.65 130 GLU C O 1
ATOM 3351 N N . PRO C 1 143 ? 12.507 84.875 49.079 1.00 20.27 131 PRO C N 1
ATOM 3352 C CA . PRO C 1 143 ? 12.218 83.920 50.135 1.00 22.62 131 PRO C CA 1
ATOM 3353 C C . PRO C 1 143 ? 10.952 84.313 50.877 1.00 23.71 131 PRO C C 1
ATOM 3354 O O . PRO C 1 143 ? 10.750 85.481 51.117 1.00 23.66 131 PRO C O 1
ATOM 3358 N N . GLN C 1 144 ? 10.077 83.358 51.187 1.00 25.33 132 GLN C N 1
ATOM 3359 C CA . GLN C 1 144 ? 8.840 83.693 51.848 1.00 25.87 132 GLN C CA 1
ATOM 3360 C C . GLN C 1 144 ? 8.636 82.981 53.180 1.00 27.91 132 GLN C C 1
ATOM 3361 O O . GLN C 1 144 ? 8.193 83.603 54.121 1.00 27.82 132 GLN C O 1
ATOM 3367 N N . THR C 1 145 ? 8.962 81.703 53.258 1.00 25.37 133 THR C N 1
ATOM 3368 C CA . THR C 1 145 ? 8.797 80.968 54.521 1.00 27.55 133 THR C CA 1
ATOM 3369 C C . THR C 1 145 ? 9.984 81.242 55.389 1.00 26.47 133 THR C C 1
ATOM 3370 O O . THR C 1 145 ? 11.012 81.701 54.907 1.00 25.58 133 THR C O 1
ATOM 3374 N N . GLU C 1 146 ? 9.881 80.955 56.687 1.00 28.01 134 GLU C N 1
ATOM 3375 C CA . GLU C 1 146 ? 11.044 81.167 57.557 1.00 25.75 134 GLU C CA 1
ATOM 3376 C C . GLU C 1 146 ? 12.290 80.332 57.168 1.00 24.90 134 GLU C C 1
ATOM 3377 O O . GLU C 1 146 ? 13.419 80.846 57.234 1.00 26.75 134 GLU C O 1
ATOM 3383 N N . GLU C 1 147 ? 12.066 79.090 56.746 1.00 26.97 135 GLU C N 1
ATOM 3384 C CA . GLU C 1 147 ? 13.125 78.211 56.243 1.00 28.28 135 GLU C CA 1
ATOM 3385 C C . GLU C 1 147 ? 13.828 78.831 55.017 1.00 27.39 135 GLU C C 1
ATOM 3386 O O . GLU C 1 147 ? 15.048 78.876 54.937 1.00 26.78 135 GLU C O 1
ATOM 3392 N N . GLU C 1 148 ? 13.014 79.315 54.081 1.00 27.35 136 GLU C N 1
ATOM 3393 C CA . GLU C 1 148 ? 13.548 79.987 52.896 1.00 27.35 136 GLU C CA 1
ATOM 3394 C C . GLU C 1 148 ? 14.355 81.236 53.289 1.00 24.24 136 GLU C C 1
ATOM 3395 O O . GLU C 1 148 ? 15.456 81.483 52.797 1.00 23.74 136 GLU C O 1
ATOM 3401 N N . LYS C 1 149 ? 13.814 82.050 54.190 1.00 24.78 137 LYS C N 1
ATOM 3402 C CA . LYS C 1 149 ? 14.536 83.249 54.623 1.00 27.85 137 LYS C CA 1
ATOM 3403 C C . LYS C 1 149 ? 15.870 82.928 55.276 1.00 26.84 137 LYS C C 1
ATOM 3404 O O . LYS C 1 149 ? 16.872 83.606 55.020 1.00 26.72 137 LYS C O 1
ATOM 3410 N N . ARG C 1 150 ? 15.921 81.876 56.101 1.00 25.38 138 ARG C N 1
ATOM 3411 C CA . ARG C 1 150 ? 17.205 81.483 56.757 1.00 31.45 138 ARG C CA 1
ATOM 3412 C C . ARG C 1 150 ? 18.238 81.037 55.720 1.00 27.47 138 ARG C C 1
ATOM 3413 O O . ARG C 1 150 ? 19.399 81.398 55.790 1.00 29.52 138 ARG C O 1
ATOM 3421 N N . LEU C 1 151 ? 17.803 80.253 54.736 1.00 26.99 139 LEU C N 1
ATOM 3422 C CA . LEU C 1 151 ? 18.716 79.836 53.674 1.00 25.71 139 LEU C CA 1
ATOM 3423 C C . LEU C 1 151 ? 19.190 80.992 52.829 1.00 25.26 139 LEU C C 1
ATOM 3424 O O . LEU C 1 151 ? 20.334 81.063 52.462 1.00 25.48 139 LEU C O 1
ATOM 3429 N N . TYR C 1 152 ? 18.317 81.955 52.570 1.00 23.84 140 TYR C N 1
ATOM 3430 C CA . TYR C 1 152 ? 18.699 83.134 51.833 1.00 24.48 140 TYR C CA 1
ATOM 3431 C C . TYR C 1 152 ? 19.743 83.936 52.610 1.00 27.21 140 TYR C C 1
ATOM 3432 O O . TYR C 1 152 ? 20.703 84.427 52.015 1.00 26.92 140 TYR C O 1
ATOM 3441 N N . GLU C 1 153 ? 19.524 84.077 53.921 1.00 27.48 141 GLU C N 1
ATOM 3442 C CA . GLU C 1 153 ? 20.396 84.880 54.791 1.00 31.05 141 GLU C CA 1
ATOM 3443 C C . GLU C 1 153 ? 21.807 84.328 54.805 1.00 27.76 141 GLU C C 1
ATOM 3444 O O . GLU C 1 153 ? 22.774 85.062 54.881 1.00 29.78 141 GLU C O 1
ATOM 3450 N N . THR C 1 154 ? 21.907 83.011 54.780 1.00 28.40 142 THR C N 1
ATOM 3451 C CA . THR C 1 154 ? 23.191 82.310 54.891 1.00 29.06 142 THR C CA 1
ATOM 3452 C C . THR C 1 154 ? 23.860 81.998 53.548 1.00 29.90 142 THR C C 1
ATOM 3453 O O . THR C 1 154 ? 24.979 81.482 53.516 1.00 26.10 142 THR C O 1
ATOM 3457 N N . ALA C 1 155 ? 23.171 82.263 52.443 1.00 28.39 143 ALA C N 1
ATOM 3458 C CA . ALA C 1 155 ? 23.734 82.016 51.117 1.00 25.93 143 ALA C CA 1
ATOM 3459 C C . ALA C 1 155 ? 25.012 82.812 50.800 1.00 25.10 143 ALA C C 1
ATOM 3460 O O . ALA C 1 155 ? 25.952 82.246 50.256 1.00 27.54 143 ALA C O 1
ATOM 3462 N N . PRO C 1 156 ? 25.075 84.115 51.124 1.00 27.49 144 PRO C N 1
ATOM 3463 C CA . PRO C 1 156 ? 26.316 84.830 50.792 1.00 29.60 144 PRO C CA 1
ATOM 3464 C C . PRO C 1 156 ? 27.614 84.251 51.371 1.00 31.54 144 PRO C C 1
ATOM 3465 O O . PRO C 1 156 ? 28.630 84.226 50.668 1.00 33.15 144 PRO C O 1
ATOM 3469 N N . ALA C 1 157 ? 27.579 83.792 52.618 1.00 30.11 145 ALA C N 1
ATOM 3470 C CA . ALA C 1 157 ? 28.722 83.094 53.218 1.00 33.65 145 ALA C CA 1
ATOM 3471 C C . ALA C 1 157 ? 29.104 81.825 52.435 1.00 35.44 145 ALA C C 1
ATOM 3472 O O . ALA C 1 157 ? 30.301 81.581 52.168 1.00 33.90 145 ALA C O 1
ATOM 3474 N N . ARG C 1 158 ? 28.100 81.017 52.080 1.00 32.03 146 ARG C N 1
ATOM 3475 C CA . ARG C 1 158 ? 28.353 79.840 51.259 1.00 31.60 146 ARG C CA 1
ATOM 3476 C C . ARG C 1 158 ? 29.013 80.226 49.926 1.00 29.86 146 ARG C C 1
ATOM 3477 O O . ARG C 1 158 ? 29.899 79.541 49.444 1.00 36.98 146 ARG C O 1
ATOM 3485 N N . LYS C 1 159 ? 28.592 81.329 49.338 1.00 31.75 147 LYS C N 1
ATOM 3486 C CA . LYS C 1 159 ? 29.070 81.768 48.017 1.00 34.84 147 LYS C CA 1
ATOM 3487 C C . LYS C 1 159 ? 30.498 82.271 48.091 1.00 39.88 147 LYS C C 1
ATOM 3488 O O . LYS C 1 159 ? 31.247 82.173 47.106 1.00 39.07 147 LYS C O 1
ATOM 3491 N N . GLU C 1 160 ? 30.866 82.803 49.255 1.00 41.79 148 GLU C N 1
ATOM 3492 C CA . GLU C 1 160 ? 32.238 83.260 49.483 1.00 43.68 148 GLU C CA 1
ATOM 3493 C C . GLU C 1 160 ? 33.188 82.066 49.441 1.00 45.53 148 GLU C C 1
ATOM 3494 O O . GLU C 1 160 ? 34.262 82.142 48.848 1.00 45.05 148 GLU C O 1
ATOM 3496 N N . ASN C 1 161 ? 32.806 80.955 50.056 1.00 47.70 149 ASN C N 1
ATOM 3497 C CA . ASN C 1 161 ? 33.643 79.744 49.997 1.00 50.16 149 ASN C CA 1
ATOM 3498 C C . ASN C 1 161 ? 33.840 79.232 48.573 1.00 50.48 149 ASN C C 1
ATOM 3499 O O . ASN C 1 161 ? 34.922 78.829 48.188 1.00 49.10 149 ASN C O 1
ATOM 3504 N N . ARG C 1 162 ? 32.779 79.262 47.781 1.00 51.27 150 ARG C N 1
ATOM 3505 C CA . ARG C 1 162 ? 32.884 78.863 46.383 1.00 51.81 150 ARG C CA 1
ATOM 3506 C C . ARG C 1 162 ? 33.817 79.788 45.607 1.00 54.07 150 ARG C C 1
ATOM 3507 O O . ARG C 1 162 ? 34.651 79.313 44.832 1.00 52.64 150 ARG C O 1
ATOM 3515 N N . LYS C 1 163 ? 33.665 81.102 45.807 1.00 55.31 151 LYS C N 1
ATOM 3516 C CA . LYS C 1 163 ? 34.612 82.072 45.246 1.00 57.43 151 LYS C CA 1
ATOM 3517 C C . LYS C 1 163 ? 36.021 81.692 45.657 1.00 58.27 151 LYS C C 1
ATOM 3518 O O . LYS C 1 163 ? 36.934 81.714 44.831 1.00 59.11 151 LYS C O 1
ATOM 3521 N N . LYS C 1 164 ? 36.186 81.322 46.925 1.00 59.69 152 LYS C N 1
ATOM 3522 C CA . LYS C 1 164 ? 37.499 80.943 47.448 1.00 61.05 152 LYS C CA 1
ATOM 3523 C C . LYS C 1 164 ? 38.113 79.751 46.672 1.00 62.34 152 LYS C C 1
ATOM 3524 O O . LYS C 1 164 ? 39.227 79.883 46.151 1.00 63.62 152 LYS C O 1
ATOM 3530 N N . ARG C 1 165 ? 37.399 78.624 46.560 1.00 61.60 153 ARG C N 1
ATOM 3531 C CA . ARG C 1 165 ? 37.964 77.410 45.892 1.00 60.19 153 ARG C CA 1
ATOM 3532 C C . ARG C 1 165 ? 38.113 77.530 44.358 1.00 60.19 153 ARG C C 1
ATOM 3533 O O . ARG C 1 165 ? 37.395 78.292 43.690 1.00 59.73 153 ARG C O 1
#

InterPro domains:
  IPR006683 Thioesterase domain [PF03061] (27-98)
  IPR029069 HotDog domain superfamily [SSF54637] (3-153)
  IPR033120 Hotdog acyl-CoA thioesterase (ACOT)-type domain [PS51770] (8-120)
  IPR040170 Cytosolic acyl coenzyme A thioester hydrolase [PTHR11049] (5-153)

B-factor: mean 30.83, std 9.43, range [16.57, 71.68]

Organism: Halalkalibacterium halodurans (strain ATCC BAA-125 / DSM 18197 / FERM 7344 / JCM 9153 / C-125) (NCBI:txid272558)